Protein 4WCK (pdb70)

Foldseek 3Di:
DWDKDKQAAPDPVQQVVFAEEEEEEALFLQFVLQLLLLQQCVLWKHWHGHIYIYRSHLAQVRLQVNGGHPQPRSFLAQPDDDPPRPCNVSSVVLLCVLLDPRHQEYEYEGAWAADEDPDDDDPRYHNVTAAQEKEAQAQAQPPGPGGGLVVLRVQLLVQLQVDDPDVVNRYDYYHNVVVVPVSRNCSGDQVSSSVSRHNYMYGYHYPVDDSLVSNLSVNSSVVSNCVVRVRDMDGDDDRDSVVSVCVLVPQPKWKQWALAATDTQAQFDQEAEQAEDEPPADQQRTDMDISTDSWGWDDDPQWIFTDRRNDTRHTYRYNHFHADAPAAWFWKQAPNRTDTHGFREEAEHAFWMATADDDQKAKDWFQADDDPDPRHRRHPDIDGLVRGPQVNARGNVSFKTWIWMDGPRGTHGIYIYGHD

B-factor: mean 23.95, std 14.1, range [5.27, 96.9]

Structure (mmCIF, N/CA/C/O backbone):
data_4WCK
#
_entry.id   4WCK
#
_cell.length_a   53.280
_cell.length_b   66.780
_cell.length_c   145.530
_cell.angle_alpha   90.00
_cell.angle_beta   90.00
_cell.angle_gamma   90.00
#
_symmetry.space_group_name_H-M   'P 21 21 21'
#
loop_
_entity.id
_entity.type
_entity.pdbx_description
1 polymer 'Conserved hypothetical secreted protein'
2 non-polymer 'IODIDE ION'
3 non-polymer '2,6-DIAMINOPIMELIC ACID'
4 water water
#
loop_
_atom_site.group_PDB
_atom_site.id
_atom_site.type_symbol
_atom_site.label_atom_id
_atom_site.label_alt_id
_atom_site.label_comp_id
_atom_site.label_asym_id
_atom_site.label_entity_id
_atom_site.label_seq_id
_atom_site.pdbx_PDB_ins_code
_atom_site.Cartn_x
_atom_site.Cartn_y
_atom_site.Cartn_z
_atom_site.occupancy
_atom_site.B_iso_or_equiv
_atom_site.auth_seq_id
_atom_site.auth_comp_id
_atom_site.auth_asym_id
_atom_site.auth_atom_id
_atom_site.pdbx_PDB_model_num
ATOM 1 N N . SER A 1 20 ? -9.006 33.046 11.148 1.00 44.53 19 SER A N 1
ATOM 2 C CA . SER A 1 20 ? -7.916 32.964 12.122 1.00 46.17 19 SER A CA 1
ATOM 3 C C . SER A 1 20 ? -6.561 33.362 11.512 1.00 41.25 19 SER A C 1
ATOM 4 O O . SER A 1 20 ? -5.533 33.418 12.195 1.00 28.80 19 SER A O 1
ATOM 11 N N . MET A 1 21 ? -6.549 33.632 10.220 1.00 29.94 20 MET A N 1
ATOM 12 C CA . MET A 1 21 ? -5.364 34.245 9.633 1.00 35.80 20 MET A CA 1
ATOM 13 C C . MET A 1 21 ? -5.297 35.686 10.116 1.00 37.70 20 MET A C 1
ATOM 14 O O . MET A 1 21 ? -6.280 36.273 10.569 1.00 27.59 20 MET A O 1
ATOM 28 N N . GLU A 1 22 ? -4.114 36.256 10.034 1.00 24.88 21 GLU A N 1
ATOM 29 C CA . GLU A 1 22 ? -3.929 37.621 10.465 1.00 19.62 21 GLU A CA 1
ATOM 30 C C . GLU A 1 22 ? -2.968 38.213 9.463 1.00 17.27 21 GLU A C 1
ATOM 31 O O . GLU A 1 22 ? -2.226 37.463 8.788 1.00 20.15 21 GLU A O 1
ATOM 43 N N . MET A 1 23 ? -3.057 39.523 9.277 1.00 15.33 22 MET A N 1
ATOM 44 C CA . MET A 1 23 ? -2.062 40.268 8.498 1.00 12.87 22 MET A CA 1
ATOM 45 C C . MET A 1 23 ? -1.204 41.047 9.457 1.00 13.54 22 MET A C 1
ATOM 46 O O . MET A 1 23 ? -1.692 41.706 10.363 1.00 15.74 22 MET A O 1
ATOM 60 N N . ILE A 1 24 ? 0.108 40.962 9.222 1.00 11.61 23 ILE A N 1
ATOM 61 C CA . ILE A 1 24 ? 1.108 41.6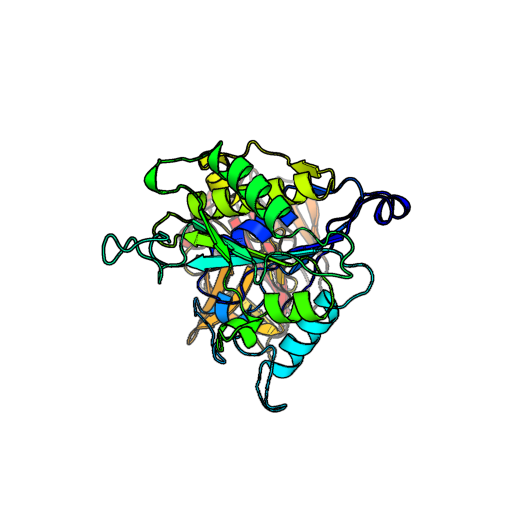66 10.009 1.00 11.79 23 ILE A CA 1
ATOM 62 C C . ILE A 1 24 ? 1.879 42.594 9.097 1.00 11.38 23 ILE A C 1
ATOM 63 O O . ILE A 1 24 ? 2.350 42.156 8.027 1.00 12.43 23 ILE A O 1
ATOM 79 N N . GLU A 1 25 ? 2.025 43.859 9.461 1.00 12.45 24 GLU A N 1
ATOM 80 C CA . GLU A 1 25 ? 2.754 44.818 8.653 1.00 13.12 24 GLU A CA 1
ATOM 81 C C . GLU A 1 25 ? 4.243 44.768 8.965 1.00 15.44 24 GLU A C 1
ATOM 82 O O . GLU A 1 25 ? 4.642 44.691 10.132 1.00 17.84 24 GLU A O 1
ATOM 94 N N A LYS A 1 26 ? 5.054 44.821 7.920 0.51 13.10 25 LYS A N 1
ATOM 95 N N B LYS A 1 26 ? 5.071 44.811 7.929 0.49 12.85 25 LYS A N 1
ATOM 96 C CA A LYS A 1 26 ? 6.475 45.081 8.059 0.51 13.94 25 LYS A CA 1
ATOM 97 C CA B LYS A 1 26 ? 6.508 45.035 8.086 0.49 11.15 25 LYS A CA 1
ATOM 98 C C A LYS A 1 26 ? 6.719 46.435 7.416 0.51 11.78 25 LYS A C 1
ATOM 99 C C B LYS A 1 26 ? 6.784 46.384 7.426 0.49 14.02 25 LYS A C 1
ATOM 100 O O A LYS A 1 26 ? 6.661 46.603 6.201 0.51 10.75 25 LYS A O 1
ATOM 101 O O B LYS A 1 26 ? 6.808 46.480 6.196 0.49 13.96 25 LYS A O 1
ATOM 138 N N . ALA A 1 27 ? 6.978 47.402 8.254 1.00 13.81 26 ALA A N 1
ATOM 139 C CA . ALA A 1 27 ? 6.972 48.783 7.849 1.00 14.01 26 ALA A CA 1
ATOM 140 C C . ALA A 1 27 ? 8.200 49.518 8.372 1.00 13.04 26 ALA A C 1
ATOM 141 O O . ALA A 1 27 ? 8.832 49.076 9.348 1.00 15.32 26 ALA A O 1
ATOM 149 N N . PRO A 1 28 ? 8.512 50.656 7.789 1.00 14.62 27 PRO A N 1
ATOM 150 C CA . PRO A 1 28 ? 9.588 51.498 8.310 1.00 15.11 27 PRO A CA 1
ATOM 151 C C . PRO A 1 28 ? 9.231 52.026 9.672 1.00 18.29 27 PRO A C 1
ATOM 152 O O . PRO A 1 28 ? 8.050 52.174 9.972 1.00 18.53 27 PRO A O 1
ATOM 163 N N . THR A 1 29 ? 10.232 52.427 10.442 1.00 17.70 28 THR A N 1
ATOM 164 C CA . THR A 1 29 ? 9.975 53.037 11.744 1.00 21.03 28 THR A CA 1
ATOM 165 C C . THR A 1 29 ? 9.185 54.333 11.618 1.00 23.65 28 THR A C 1
ATOM 166 O O . THR A 1 29 ? 8.269 54.630 12.428 1.00 25.98 28 THR A O 1
ATOM 177 N N . ASP A 1 30 ? 9.503 55.120 10.607 1.00 23.47 29 ASP A N 1
ATOM 178 C CA . ASP A 1 30 ? 8.817 56.381 10.381 1.00 25.06 29 ASP A CA 1
ATOM 179 C C . ASP A 1 30 ? 7.636 56.123 9.468 1.00 26.66 29 ASP A C 1
ATOM 180 O O . ASP A 1 30 ? 7.810 55.701 8.346 1.00 23.10 29 ASP A O 1
ATOM 189 N N . LEU A 1 31 ? 6.433 56.420 9.958 1.00 28.82 30 LEU A N 1
ATOM 190 C CA . LEU A 1 31 ? 5.206 56.261 9.190 1.00 27.85 30 LEU A CA 1
ATOM 191 C C . LEU A 1 31 ? 5.287 56.968 7.854 1.00 22.74 30 LEU A C 1
ATOM 192 O O . LEU A 1 31 ? 4.756 56.498 6.855 1.00 27.82 30 LEU A O 1
ATOM 208 N N . GLU A 1 32 ? 5.921 58.132 7.844 1.00 25.16 31 GLU A N 1
ATOM 209 C CA . GLU A 1 32 ? 6.020 58.916 6.623 1.00 27.04 31 GLU A CA 1
ATOM 210 C C . GLU A 1 32 ? 6.777 58.197 5.507 1.00 27.53 31 GLU A C 1
ATOM 211 O O . GLU A 1 32 ? 6.596 58.510 4.337 1.00 29.87 31 GLU A O 1
ATOM 223 N N . ASP A 1 33 ? 7.616 57.231 5.858 1.00 20.63 32 ASP A N 1
ATOM 224 C CA . ASP A 1 33 ? 8.387 56.497 4.844 1.00 19.33 32 ASP A CA 1
ATOM 225 C C . ASP A 1 33 ? 7.587 55.417 4.113 1.00 18.85 32 ASP A C 1
ATOM 226 O O . ASP A 1 33 ? 8.033 54.836 3.150 1.00 16.26 32 ASP A O 1
ATOM 235 N N . ARG A 1 34 ? 6.392 55.138 4.590 1.00 19.01 33 ARG A N 1
ATOM 236 C CA . ARG A 1 34 ? 5.564 54.127 3.947 1.00 18.08 33 ARG A CA 1
ATOM 237 C C . ARG A 1 34 ? 5.188 54.460 2.523 1.00 18.78 33 ARG A C 1
ATOM 238 O O . ARG A 1 34 ? 5.042 53.546 1.705 1.00 18.48 33 ARG A O 1
ATOM 259 N N . ASP A 1 35 ? 5.000 55.734 2.201 1.00 19.17 34 ASP A N 1
ATOM 260 C CA . ASP A 1 35 ? 4.617 56.073 0.855 1.00 18.50 34 ASP A CA 1
ATOM 261 C C . ASP A 1 35 ? 5.783 56.340 -0.083 1.00 18.40 34 ASP A C 1
ATOM 262 O O . ASP A 1 35 ? 5.582 56.724 -1.235 1.00 23.50 34 ASP A O 1
ATOM 271 N N . LYS A 1 36 ? 6.998 56.033 0.372 1.00 18.32 35 LYS A N 1
ATOM 272 C CA . LYS A 1 36 ? 8.181 56.413 -0.387 1.00 19.91 35 LYS A CA 1
ATOM 273 C C . LYS A 1 36 ? 8.743 55.244 -1.218 1.00 18.57 35 LYS A C 1
ATOM 274 O O . LYS A 1 36 ? 9.761 55.401 -1.889 1.00 21.17 35 LYS A O 1
ATOM 293 N N . ALA A 1 37 ? 8.107 54.071 -1.199 1.00 15.44 36 ALA A N 1
ATOM 294 C CA . ALA A 1 37 ? 8.458 52.955 -2.080 1.00 16.85 36 ALA A CA 1
ATOM 295 C C . ALA A 1 37 ? 7.193 52.078 -2.224 1.00 13.70 36 ALA A C 1
ATOM 296 O O . ALA A 1 37 ? 6.203 52.343 -1.523 1.00 15.15 36 ALA A O 1
ATOM 303 N N . PRO A 1 38 ? 7.193 51.082 -3.112 1.00 14.07 37 PRO A N 1
ATOM 304 C CA . PRO A 1 38 ? 5.984 50.280 -3.323 1.00 13.04 37 PRO A CA 1
ATOM 305 C C . PRO A 1 38 ? 5.574 49.465 -2.137 1.00 12.09 37 PRO A C 1
ATOM 306 O O . PRO A 1 38 ? 6.301 49.311 -1.135 1.00 12.67 37 PRO A O 1
ATOM 317 N N . HIS A 1 39 ? 4.359 48.927 -2.248 1.00 11.86 38 HIS A N 1
ATOM 318 C CA . HIS A 1 39 ? 3.797 48.043 -1.231 1.00 10.28 38 HIS A CA 1
ATOM 319 C C . HIS A 1 39 ? 3.581 46.655 -1.810 1.00 11.14 38 HIS A C 1
ATOM 320 O O . HIS A 1 39 ? 2.900 46.495 -2.843 1.00 12.72 38 HIS A O 1
ATOM 334 N N . LEU A 1 40 ? 4.109 45.649 -1.116 1.00 9.72 39 LEU A N 1
ATOM 335 C CA . LEU A 1 40 ? 3.973 44.255 -1.473 1.00 8.99 39 LEU A CA 1
ATOM 336 C C . LEU A 1 40 ? 3.073 43.539 -0.469 1.00 9.44 39 LEU A C 1
ATOM 337 O O . LEU A 1 40 ? 3.233 43.746 0.725 1.00 10.52 39 LEU A O 1
ATOM 353 N N . LEU A 1 41 ? 2.154 42.700 -0.944 1.00 8.78 40 LEU A N 1
ATOM 354 C CA . LEU A 1 41 ? 1.388 41.786 -0.088 1.00 8.45 40 LEU A CA 1
ATOM 355 C C . LEU A 1 41 ? 1.979 40.408 -0.267 1.00 8.37 40 LEU A C 1
ATOM 356 O O . LEU A 1 41 ? 2.015 39.892 -1.385 1.00 8.71 40 LEU A O 1
ATOM 372 N N . LEU A 1 42 ? 2.515 39.833 0.811 1.00 8.11 41 LEU A N 1
ATOM 373 C CA . LEU A 1 42 ? 3.213 38.543 0.822 1.00 7.68 41 LEU A CA 1
ATOM 374 C C . LEU A 1 42 ? 2.333 37.542 1.549 1.00 7.93 41 LEU A C 1
ATOM 375 O O . LEU A 1 42 ? 1.955 37.789 2.690 1.00 8.43 41 LEU A O 1
ATOM 391 N N A LEU A 1 43 ? 2.007 36.403 0.920 0.70 8.08 42 LEU A N 1
ATOM 392 N N B LEU A 1 43 ? 1.961 36.442 0.900 0.30 7.59 42 LEU A N 1
ATOM 393 C CA A LEU A 1 43 ? 1.027 35.456 1.402 0.70 10.18 42 LEU A CA 1
ATOM 394 C CA B LEU A 1 43 ? 1.112 35.459 1.526 0.30 5.42 42 LEU A CA 1
ATOM 395 C C A LEU A 1 43 ? 1.561 34.038 1.301 0.70 9.16 42 LEU A C 1
ATOM 396 C C B LEU A 1 43 ? 1.723 34.081 1.384 0.30 5.27 42 LEU A C 1
ATOM 397 O O A LEU A 1 43 ? 2.151 33.677 0.295 0.70 8.46 42 LEU A O 1
ATOM 398 O O B LEU A 1 43 ? 2.539 33.814 0.469 0.30 6.47 42 LEU A O 1
ATOM 429 N N . ALA A 1 44 ? 1.333 33.204 2.301 1.00 7.62 43 ALA A N 1
ATOM 430 C CA . ALA A 1 44 ? 1.702 31.792 2.246 1.00 7.31 43 ALA A CA 1
ATOM 431 C C . ALA A 1 44 ? 0.695 30.949 2.999 1.00 8.03 43 ALA A C 1
ATOM 432 O O . ALA A 1 44 ? -0.227 31.469 3.617 1.00 8.62 43 ALA A O 1
ATOM 440 N N . GLY A 1 45 ? 0.871 29.640 2.953 1.00 8.43 44 GLY A N 1
ATOM 441 C CA . GLY A 1 45 ? 0.040 28.759 3.738 1.00 8.46 44 GLY A CA 1
ATOM 442 C C . GLY A 1 45 ? -1.395 28.610 3.295 1.00 8.06 44 GLY A C 1
ATOM 443 O O . GLY A 1 45 ? -2.246 28.283 4.105 1.00 9.18 44 GLY A O 1
ATOM 447 N N . ILE A 1 46 ? -1.673 28.768 2.005 1.00 8.61 45 ILE A N 1
ATOM 448 C CA . ILE A 1 46 ? -3.043 28.483 1.505 1.00 8.57 45 ILE A CA 1
ATOM 449 C C . ILE A 1 46 ? -3.359 26.990 1.595 1.00 8.75 45 ILE A C 1
ATOM 450 O O . ILE A 1 46 ? -4.500 26.609 1.706 1.00 9.81 45 ILE A O 1
ATOM 466 N N . GLN A 1 47 ? -2.307 26.156 1.541 1.00 9.53 46 GLN A N 1
ATOM 467 C CA . GLN A 1 47 ? -2.366 24.743 1.866 1.00 9.73 46 GLN A CA 1
ATOM 468 C C . GLN A 1 47 ? -1.622 24.535 3.157 1.00 8.97 46 GLN A C 1
ATOM 469 O O . GLN A 1 47 ? -0.499 25.026 3.311 1.00 10.56 46 GLN A O 1
ATOM 483 N N . GLY A 1 48 ? -2.213 23.794 4.072 1.00 9.51 47 GLY A N 1
ATOM 484 C CA . GLY A 1 48 ? -1.674 23.638 5.418 1.00 9.95 47 GLY A CA 1
ATOM 485 C C . GLY A 1 48 ? -0.550 22.677 5.532 1.00 11.65 47 GLY A C 1
ATOM 486 O O . GLY A 1 48 ? 0.056 22.597 6.614 1.00 12.18 47 GLY A O 1
ATOM 490 N N . ASP A 1 49 ? -0.191 21.974 4.479 1.00 10.91 48 ASP A N 1
ATOM 491 C CA . ASP A 1 49 ? 0.899 21.008 4.484 1.00 11.80 48 ASP A CA 1
ATOM 492 C C . ASP A 1 49 ? 2.039 21.475 3.552 1.00 10.67 48 ASP A C 1
ATOM 493 O O . ASP A 1 49 ? 2.780 20.609 3.038 1.00 12.06 48 ASP A O 1
ATOM 502 N N . GLU A 1 50 ? 2.190 22.777 3.409 1.00 9.97 49 GLU A N 1
ATOM 503 C CA . GLU A 1 50 ? 3.253 23.392 2.599 1.00 9.39 49 GLU A CA 1
ATOM 504 C C . GLU A 1 50 ? 4.108 24.325 3.462 1.00 7.76 49 GLU A C 1
ATOM 505 O O . GLU A 1 50 ? 4.057 25.531 3.377 1.00 8.56 49 GLU A O 1
ATOM 517 N N . PRO A 1 51 ? 4.921 23.691 4.343 1.00 7.97 50 PRO A N 1
ATOM 518 C CA . PRO A 1 51 ? 5.623 24.498 5.349 1.00 7.56 50 PRO A CA 1
ATOM 519 C C . PRO A 1 51 ? 6.752 25.379 4.850 1.00 7.83 50 PRO A C 1
ATOM 520 O O . PRO A 1 51 ? 7.155 26.272 5.580 1.00 8.97 50 PRO A O 1
ATOM 531 N N . GLY A 1 52 ? 7.258 25.170 3.637 1.00 8.10 51 GLY A N 1
ATOM 532 C CA . GLY A 1 52 ? 8.249 26.090 3.156 1.00 8.20 51 GLY A CA 1
ATOM 533 C C . GLY A 1 52 ? 7.730 27.501 3.110 1.00 7.79 51 GLY A C 1
ATOM 534 O O . GLY A 1 52 ? 8.377 28.459 3.564 1.00 9.11 51 GLY A O 1
ATOM 538 N N . GLY A 1 53 ? 6.534 27.653 2.580 1.00 7.70 52 GLY A N 1
ATOM 539 C CA . GLY A 1 53 ? 5.949 28.968 2.437 1.00 7.94 52 GLY A CA 1
ATOM 540 C C . GLY A 1 53 ? 5.715 29.660 3.768 1.00 7.46 52 GLY A C 1
ATOM 541 O O . GLY A 1 53 ? 6.133 30.817 3.963 1.00 8.45 52 GLY A O 1
ATOM 545 N N . PHE A 1 54 ? 5.070 28.987 4.741 1.00 7.55 53 PHE A N 1
ATOM 546 C CA . PHE A 1 54 ? 4.754 29.648 5.982 1.00 7.94 53 PHE A CA 1
ATOM 547 C C . PHE A 1 54 ? 5.916 29.723 6.964 1.00 7.93 53 PHE A C 1
ATOM 548 O O . PHE A 1 54 ? 5.915 30.588 7.864 1.00 9.40 53 PHE A O 1
ATOM 565 N N . ASN A 1 55 ? 6.942 28.906 6.810 1.00 7.66 54 ASN A N 1
ATOM 566 C CA . ASN A 1 55 ? 8.171 29.165 7.551 1.00 7.54 54 ASN A CA 1
ATOM 567 C C . ASN A 1 55 ? 8.944 30.322 6.936 1.00 8.89 54 ASN A C 1
ATOM 568 O O . ASN A 1 55 ? 9.618 31.051 7.687 1.00 9.76 54 ASN A O 1
ATOM 579 N N . ALA A 1 56 ? 8.877 30.525 5.634 1.00 7.68 55 ALA A N 1
ATOM 580 C CA . ALA A 1 56 ? 9.523 31.676 5.019 1.00 8.28 55 ALA A CA 1
ATOM 581 C C . ALA A 1 56 ? 8.847 32.986 5.452 1.00 8.08 55 ALA A C 1
ATOM 582 O O . ALA A 1 56 ? 9.537 33.951 5.800 1.00 8.49 55 ALA A O 1
ATOM 589 N N . THR A 1 57 ? 7.522 33.051 5.441 1.00 7.69 56 THR A N 1
ATOM 590 C CA . THR A 1 57 ? 6.852 34.248 5.932 1.00 8.28 56 THR A CA 1
ATOM 591 C C . THR A 1 57 ? 7.157 34.465 7.419 1.00 8.90 56 THR A C 1
ATOM 592 O O . THR A 1 57 ? 7.381 35.607 7.832 1.00 9.08 56 THR A O 1
ATOM 603 N N . ASN A 1 58 ? 7.234 33.393 8.204 1.00 8.08 57 ASN A N 1
ATOM 604 C CA . ASN A 1 58 ? 7.590 33.539 9.593 1.00 9.09 57 ASN A CA 1
ATOM 605 C C . ASN A 1 58 ? 8.974 34.117 9.764 1.00 8.97 57 ASN A C 1
ATOM 606 O O . ASN A 1 58 ? 9.164 35.061 10.554 1.00 9.84 57 ASN A O 1
ATOM 617 N N . LEU A 1 59 ? 9.978 33.576 9.064 1.00 9.48 58 LEU A N 1
ATOM 618 C CA . LEU A 1 59 ? 11.325 34.119 9.183 1.00 9.54 58 LEU A CA 1
ATOM 619 C C . LEU A 1 59 ? 11.412 35.561 8.700 1.00 9.23 58 LEU A C 1
ATOM 620 O O . LEU A 1 59 ? 12.146 36.373 9.258 1.00 10.05 58 LEU A O 1
ATOM 636 N N . PHE A 1 60 ? 10.670 35.892 7.642 1.00 9.45 59 PHE A N 1
ATOM 637 C CA . PHE A 1 60 ? 10.648 37.250 7.144 1.00 7.89 59 PHE A CA 1
ATOM 638 C C . PHE A 1 60 ? 10.149 38.205 8.206 1.00 9.28 59 PHE A C 1
ATOM 639 O O . PHE A 1 60 ? 10.738 39.254 8.501 1.00 10.25 59 PHE A O 1
ATOM 656 N N . LEU A 1 61 ? 9.049 37.850 8.845 1.00 9.15 60 LEU A N 1
ATOM 657 C CA . LEU A 1 61 ? 8.493 38.684 9.896 1.00 8.68 60 LEU A CA 1
ATOM 658 C C . LEU A 1 61 ? 9.421 38.810 11.108 1.00 11.23 60 LEU A C 1
ATOM 659 O O . LEU A 1 61 ? 9.519 39.898 11.692 1.00 12.73 60 LEU A O 1
ATOM 675 N N . MET A 1 62 ? 10.092 37.732 11.478 1.00 9.95 61 MET A N 1
ATOM 676 C CA . MET A 1 62 ? 10.922 37.761 12.675 1.00 11.08 61 MET A CA 1
ATOM 677 C C . MET A 1 62 ? 12.273 38.430 12.460 1.00 10.78 61 MET A C 1
ATOM 678 O O . MET A 1 62 ? 12.838 38.956 13.421 1.00 15.04 61 MET A O 1
ATOM 692 N N . HIS A 1 63 ? 12.801 38.408 11.236 1.00 9.59 62 HIS A N 1
ATOM 693 C CA . HIS A 1 63 ? 14.228 38.726 11.015 1.00 10.53 62 HIS A CA 1
ATOM 694 C C . HIS A 1 63 ? 14.558 39.772 9.959 1.00 12.42 62 HIS A C 1
ATOM 695 O O . HIS A 1 63 ? 15.732 40.094 9.765 1.00 14.20 62 HIS A O 1
ATOM 710 N N . TYR A 1 64 ? 13.558 40.308 9.283 1.00 11.13 63 TYR A N 1
ATOM 711 C CA . TYR A 1 64 ? 13.780 41.348 8.294 1.00 9.97 63 TYR A CA 1
ATOM 712 C C . TYR A 1 64 ? 13.248 42.677 8.768 1.00 13.56 63 TYR A C 1
ATOM 713 O O . TYR A 1 64 ? 12.360 42.747 9.621 1.00 13.35 63 TYR A O 1
ATOM 731 N N . SER A 1 65 ? 13.762 43.737 8.147 1.00 12.70 64 SER A N 1
ATOM 732 C CA . SER A 1 65 ? 13.303 45.111 8.330 1.00 12.35 64 SER A CA 1
ATOM 733 C C . SER A 1 65 ? 13.060 45.720 6.963 1.00 13.55 64 SER A C 1
ATOM 734 O O . SER A 1 65 ? 13.860 45.548 6.061 1.00 13.51 64 SER A O 1
ATOM 742 N N . VAL A 1 66 ? 11.940 46.418 6.814 1.00 11.93 65 VAL A N 1
ATOM 743 C CA . VAL A 1 66 ? 11.611 47.141 5.597 1.00 10.90 65 VAL A CA 1
ATOM 744 C C . VAL A 1 66 ? 11.833 48.596 5.853 1.00 14.01 65 VAL A C 1
ATOM 745 O O . VAL A 1 66 ? 11.357 49.160 6.872 1.00 15.53 65 VAL A O 1
ATOM 758 N N . LEU A 1 67 ? 12.620 49.256 4.992 1.00 12.85 66 LEU A N 1
ATOM 759 C CA . LEU A 1 67 ? 13.102 50.596 5.288 1.00 14.68 66 LEU A CA 1
ATOM 760 C C . LEU A 1 67 ? 12.333 51.739 4.631 1.00 13.74 66 LEU A C 1
ATOM 761 O O . LEU A 1 67 ? 12.375 52.895 5.107 1.00 16.45 66 LEU A O 1
ATOM 777 N N . LYS A 1 68 ? 11.637 51.415 3.553 1.00 13.64 67 LYS A N 1
ATOM 778 C CA . LYS A 1 68 ? 10.755 52.367 2.866 1.00 14.62 67 LYS A CA 1
ATOM 779 C C . LYS A 1 68 ? 9.694 51.524 2.221 1.00 13.94 67 LYS A C 1
ATOM 780 O O . LYS A 1 68 ? 9.922 50.352 1.920 1.00 14.80 67 LYS A O 1
ATOM 799 N N . GLY A 1 69 ? 8.515 52.096 1.996 1.00 13.92 68 GLY A N 1
ATOM 800 C CA . GLY A 1 69 ? 7.419 51.305 1.476 1.00 13.04 68 GLY A CA 1
ATOM 801 C C . GLY A 1 69 ? 6.825 50.432 2.566 1.00 11.76 68 GLY A C 1
ATOM 802 O O . GLY A 1 69 ? 6.832 50.830 3.730 1.00 14.05 68 GLY A O 1
ATOM 806 N N . LEU A 1 70 ? 6.266 49.311 2.156 1.00 11.33 69 LEU A N 1
ATOM 807 C CA . LEU A 1 70 ? 5.537 48.455 3.096 1.00 11.61 69 LEU A CA 1
ATOM 808 C C . LEU A 1 70 ? 5.458 47.052 2.564 1.00 10.51 69 LEU A C 1
ATOM 809 O O . LEU A 1 70 ? 5.242 46.841 1.381 1.00 11.64 69 LEU A O 1
ATOM 825 N N . VAL A 1 71 ? 5.609 46.059 3.417 1.00 10.18 70 VAL A N 1
ATOM 826 C CA . VAL A 1 71 ? 5.264 44.698 3.105 1.00 8.67 70 VAL A CA 1
ATOM 827 C C . VAL A 1 71 ? 4.206 44.232 4.104 1.00 10.38 70 VAL A C 1
ATOM 828 O O . VAL A 1 71 ? 4.443 44.146 5.304 1.00 12.69 70 VAL A O 1
ATOM 841 N N . GLU A 1 72 ? 3.016 43.929 3.613 1.00 9.51 71 GLU A N 1
ATOM 842 C CA . GLU A 1 72 ? 1.965 43.341 4.408 1.00 10.01 71 GLU A CA 1
ATOM 843 C C . GLU A 1 72 ? 2.064 41.849 4.284 1.00 9.54 71 GLU A C 1
ATOM 844 O O . GLU A 1 72 ? 2.209 41.341 3.169 1.00 9.81 71 GLU A O 1
ATOM 856 N N . VAL A 1 73 ? 2.022 41.117 5.384 1.00 8.53 72 VAL A N 1
ATOM 857 C CA . VAL A 1 73 ? 2.266 39.675 5.345 1.00 8.62 72 VAL A CA 1
ATOM 858 C C . VAL A 1 73 ? 1.131 38.920 5.986 1.00 9.11 72 VAL A C 1
ATOM 859 O O . VAL A 1 73 ? 0.737 39.238 7.093 1.00 10.28 72 VAL A O 1
ATOM 872 N N . VAL A 1 74 ? 0.598 37.924 5.290 1.00 8.83 73 VAL A N 1
ATOM 873 C CA . VAL A 1 74 ? -0.288 36.952 5.899 1.00 9.04 73 VAL A CA 1
ATOM 874 C C . VAL A 1 74 ? 0.523 35.693 5.985 1.00 10.34 73 VAL A C 1
ATOM 875 O O . VAL A 1 74 ? 0.745 35.015 4.987 1.00 9.63 73 VAL A O 1
ATOM 888 N N . PRO A 1 75 ? 1.034 35.369 7.183 1.00 9.09 74 PRO A N 1
ATOM 889 C CA . PRO A 1 75 ? 2.023 34.303 7.183 1.00 10.66 74 PRO A CA 1
ATOM 890 C C . PRO A 1 75 ? 1.440 32.945 6.890 1.00 10.18 74 PRO A C 1
ATOM 891 O O . PRO A 1 75 ? 2.149 32.152 6.317 1.00 10.67 74 PRO A O 1
ATOM 902 N N . VAL A 1 76 ? 0.197 32.698 7.274 1.00 9.20 75 VAL A N 1
ATOM 903 C CA . VAL A 1 76 ? -0.506 31.470 6.989 1.00 8.58 75 VAL A CA 1
ATOM 904 C C . VAL A 1 76 ? -1.966 31.798 6.690 1.00 10.18 75 VAL A C 1
ATOM 905 O O . VAL A 1 76 ? -2.750 32.221 7.551 1.00 11.60 75 VAL A O 1
ATOM 918 N N . LEU A 1 77 ? -2.353 31.548 5.448 1.00 9.79 76 LEU A N 1
ATOM 919 C CA . LEU A 1 77 ? -3.718 31.818 4.990 1.00 9.47 76 LEU A CA 1
ATOM 920 C C . LEU A 1 77 ? -4.725 30.823 5.488 1.00 11.33 76 LEU A C 1
ATOM 921 O O . LEU A 1 77 ? -5.892 31.171 5.704 1.00 12.87 76 LEU A O 1
ATOM 937 N N . ASN A 1 78 ? -4.302 29.581 5.698 1.00 9.65 77 ASN A N 1
ATOM 938 C CA . ASN A 1 78 ? -5.189 28.491 6.052 1.00 9.90 77 ASN A CA 1
ATOM 939 C C . ASN A 1 78 ? -4.710 27.902 7.374 1.00 11.39 77 ASN A C 1
ATOM 940 O O . ASN A 1 78 ? -4.206 26.784 7.468 1.00 10.82 77 ASN A O 1
ATOM 951 N N . LYS A 1 79 ? -4.913 28.655 8.457 1.00 11.40 78 LYS A N 1
ATOM 952 C CA . LYS A 1 79 ? -4.341 28.260 9.742 1.00 12.59 78 LYS A CA 1
ATOM 953 C C . LYS A 1 79 ? -4.954 26.981 10.330 1.00 11.50 78 LYS A C 1
ATOM 954 O O . LYS A 1 79 ? -4.210 26.150 10.844 1.00 11.57 78 LYS A O 1
ATOM 973 N N . PRO A 1 80 ? -6.270 26.771 10.228 1.00 11.05 79 PRO A N 1
ATOM 974 C CA . PRO A 1 80 ? -6.815 25.536 10.773 1.00 11.60 79 PRO A CA 1
ATOM 975 C C . PRO A 1 80 ? -6.186 24.317 10.114 1.00 11.56 79 PRO A C 1
ATOM 976 O O . PRO A 1 80 ? -5.943 23.313 10.751 1.00 13.97 79 PRO A O 1
ATOM 987 N N . SER A 1 81 ? -5.953 24.424 8.805 1.00 12.02 80 SER A N 1
ATOM 988 C CA . SER A 1 81 ? -5.362 23.305 8.104 1.00 11.59 80 SER A CA 1
ATOM 989 C C . SER A 1 81 ? -3.884 23.114 8.419 1.00 9.74 80 SER A C 1
ATOM 990 O O . SER A 1 81 ? -3.446 21.969 8.562 1.00 10.97 80 SER A O 1
ATOM 998 N N . MET A 1 82 ? -3.142 24.199 8.593 1.00 9.98 81 MET A N 1
ATOM 999 C CA . MET A 1 82 ? -1.778 24.107 9.029 1.00 8.95 81 MET A CA 1
ATOM 1000 C C . MET A 1 82 ? -1.692 23.354 10.369 1.00 10.34 81 MET A C 1
ATOM 1001 O O . MET A 1 82 ? -0.822 22.501 10.570 1.00 10.63 81 MET A O 1
ATOM 1015 N N . LEU A 1 83 ? -2.597 23.656 11.298 1.00 9.99 82 LEU A N 1
ATOM 1016 C CA . LEU A 1 83 ? -2.556 23.046 12.623 1.00 11.73 82 LEU A CA 1
ATOM 1017 C C . LEU A 1 83 ? -2.744 21.547 12.580 1.00 11.82 82 LEU A C 1
ATOM 1018 O O . LEU A 1 83 ? -2.294 20.811 13.471 1.00 13.68 82 LEU A O 1
ATOM 1034 N N . ARG A 1 84 ? -3.463 21.055 11.561 1.00 11.78 83 ARG A N 1
ATOM 1035 C CA . ARG A 1 84 ? -3.696 19.621 11.348 1.00 12.19 83 ARG A CA 1
ATOM 1036 C C . ARG A 1 84 ? -2.826 19.048 10.208 1.00 11.80 83 ARG A C 1
ATOM 1037 O O . ARG A 1 84 ? -3.103 17.908 9.770 1.00 13.31 83 ARG A O 1
ATOM 1058 N N . ASN A 1 85 ? -1.801 19.754 9.802 1.00 11.32 84 ASN A N 1
ATOM 1059 C CA . ASN A 1 85 ? -0.866 19.249 8.792 1.00 11.33 84 ASN A CA 1
ATOM 1060 C C . ASN A 1 85 ? -1.621 18.735 7.558 1.00 11.07 84 ASN A C 1
ATOM 1061 O O . ASN A 1 85 ? -1.371 17.648 7.070 1.00 13.44 84 ASN A O 1
ATOM 1072 N N . HIS A 1 86 ? -2.543 19.553 7.115 1.00 10.80 85 HIS A N 1
ATOM 1073 C CA . HIS A 1 86 ? -3.548 19.107 6.120 1.00 11.25 85 HIS A CA 1
ATOM 1074 C C . HIS A 1 86 ? -3.565 20.119 4.975 1.00 11.66 85 HIS A C 1
ATOM 1075 O O . HIS A 1 86 ? -3.499 21.314 5.133 1.00 10.56 85 HIS A O 1
ATOM 1089 N N . ARG A 1 87 ? -3.687 19.602 3.743 1.00 11.90 86 ARG A N 1
ATOM 1090 C CA . ARG A 1 87 ? -3.712 20.459 2.567 1.00 12.90 86 ARG A CA 1
ATOM 1091 C C . ARG A 1 87 ? -4.875 21.447 2.554 1.00 11.39 86 ARG A C 1
ATOM 1092 O O . ARG A 1 87 ? -4.737 22.560 2.029 1.00 14.30 86 ARG A O 1
ATOM 1113 N N . GLY A 1 88 ? -6.006 21.081 3.142 1.00 11.65 87 GLY A N 1
ATOM 1114 C CA . GLY A 1 88 ? -7.134 21.987 3.216 1.00 11.61 87 GLY A CA 1
ATOM 1115 C C . GLY A 1 88 ? -8.333 21.290 3.792 1.00 11.90 87 GLY A C 1
ATOM 1116 O O . GLY A 1 88 ? -9.006 20.516 3.131 1.00 13.26 87 GLY A O 1
ATOM 1120 N N . LEU A 1 89 ? -8.643 21.584 5.055 1.00 12.39 88 LEU A N 1
ATOM 1121 C CA . LEU A 1 89 ? -9.736 20.947 5.744 1.00 13.00 88 LEU A CA 1
ATOM 1122 C C . LEU A 1 89 ? -11.106 21.185 5.118 1.00 13.59 88 LEU A C 1
ATOM 1123 O O . LEU A 1 89 ? -12.007 20.354 5.250 1.00 15.02 88 LEU A O 1
ATOM 1139 N N . TYR A 1 90 ? -11.227 22.327 4.458 1.00 14.69 89 TYR A N 1
ATOM 1140 C CA . TYR A 1 90 ? -12.504 22.769 3.905 1.00 15.96 89 TYR A CA 1
ATOM 1141 C C . TYR A 1 90 ? -12.442 22.780 2.399 1.00 18.61 89 TYR A C 1
ATOM 1142 O O . TYR A 1 90 ? -13.265 23.424 1.738 1.00 21.51 89 TYR A O 1
ATOM 1160 N N . GLY A 1 91 ? -11.521 22.003 1.850 1.00 15.40 90 GLY A N 1
ATOM 1161 C CA . GLY A 1 91 ? -11.296 21.982 0.389 1.00 16.39 90 GLY A CA 1
ATOM 1162 C C . GLY A 1 91 ? -10.094 22.839 -0.012 1.00 14.14 90 GLY A C 1
ATOM 1163 O O . GLY A 1 91 ? -9.371 23.358 0.819 1.00 14.64 90 GLY A O 1
ATOM 1167 N N A ASP A 1 92 ? -9.910 23.003 -1.316 0.50 16.83 91 ASP A N 1
ATOM 1168 N N B ASP A 1 92 ? -9.901 22.982 -1.320 0.50 17.59 91 ASP A N 1
ATOM 1169 C CA A ASP A 1 92 ? -8.780 23.730 -1.849 0.50 14.30 91 ASP A CA 1
ATOM 1170 C CA B ASP A 1 92 ? -8.787 23.736 -1.851 0.50 13.67 91 ASP A CA 1
ATOM 1171 C C A ASP A 1 92 ? -9.040 25.239 -1.822 0.50 12.35 91 ASP A C 1
ATOM 1172 C C B ASP A 1 92 ? -9.098 25.228 -1.789 0.50 14.64 91 ASP A C 1
ATOM 1173 O O A ASP A 1 92 ? -9.748 25.771 -2.660 0.50 12.14 91 ASP A O 1
ATOM 1174 O O B ASP A 1 92 ? -9.883 25.732 -2.589 0.50 16.19 91 ASP A O 1
ATOM 1191 N N . MET A 1 93 ? -8.501 25.917 -0.827 1.00 12.90 92 MET A N 1
ATOM 1192 C CA . MET A 1 93 ? -8.713 27.332 -0.659 1.00 11.65 92 MET A CA 1
ATOM 1193 C C . MET A 1 93 ? -8.266 28.102 -1.895 1.00 11.76 92 MET A C 1
ATOM 1194 O O . MET A 1 93 ? -8.836 29.136 -2.193 1.00 13.23 92 MET A O 1
ATOM 1209 N N . ASN A 1 94 ? -7.256 27.608 -2.603 1.00 12.20 93 ASN A N 1
ATOM 1210 C CA . ASN A 1 94 ? -6.790 28.311 -3.807 1.00 12.37 93 ASN A CA 1
ATOM 1211 C C . ASN A 1 94 ? -7.608 27.994 -5.037 1.00 11.27 93 ASN A C 1
ATOM 1212 O O . ASN A 1 94 ? -7.141 28.266 -6.166 1.00 14.20 93 ASN A O 1
ATOM 1223 N N . ARG A 1 95 ? -8.811 27.457 -4.888 1.00 12.43 94 ARG A N 1
ATOM 1224 C CA . ARG A 1 95 ? -9.768 27.346 -5.981 1.00 12.38 94 ARG A CA 1
ATOM 1225 C C . ARG A 1 95 ? -11.059 28.083 -5.627 1.00 14.16 94 ARG A C 1
ATOM 1226 O O . ARG A 1 95 ? -12.083 27.832 -6.259 1.00 16.32 94 ARG A O 1
ATOM 1247 N N . LYS A 1 96 ? -10.993 28.996 -4.654 1.00 13.81 95 LYS A N 1
ATOM 1248 C CA . LYS A 1 96 ? -12.190 29.667 -4.139 1.00 14.45 95 LYS A CA 1
ATOM 1249 C C . LYS A 1 96 ? -12.274 31.164 -4.425 1.00 14.35 95 LYS A C 1
ATOM 1250 O O . LYS A 1 96 ? -13.091 31.859 -3.800 1.00 16.00 95 LYS A O 1
ATOM 1269 N N . PHE A 1 97 ? -11.492 31.659 -5.387 1.00 13.61 96 PHE A N 1
ATOM 1270 C CA . PHE A 1 97 ? -11.447 33.097 -5.669 1.00 13.59 96 PHE A CA 1
ATOM 1271 C C . PHE A 1 97 ? -12.384 33.574 -6.797 1.00 15.48 96 PHE A C 1
ATOM 1272 O O . PHE A 1 97 ? -12.459 34.780 -7.024 1.00 17.41 96 PHE A O 1
ATOM 1289 N N . ALA A 1 98 ? -13.074 32.649 -7.437 1.00 16.41 97 ALA A N 1
ATOM 1290 C CA . ALA A 1 98 ? -14.068 32.966 -8.469 1.00 16.34 97 ALA A CA 1
ATOM 1291 C C . ALA A 1 98 ? -15.450 32.608 -7.892 1.00 20.70 97 ALA A C 1
ATOM 1292 O O . ALA A 1 98 ? -15.825 33.154 -6.844 1.00 21.20 97 ALA A O 1
ATOM 1299 N N . ALA A 1 99 ? -16.190 31.690 -8.505 1.00 22.63 98 ALA A N 1
ATOM 1300 C CA . ALA A 1 99 ? -17.479 31.275 -7.945 1.00 26.24 98 ALA A CA 1
ATOM 1301 C C . ALA A 1 99 ? -17.260 30.677 -6.555 1.00 24.06 98 ALA A C 1
ATOM 1302 O O . ALA A 1 99 ? -16.340 29.901 -6.349 1.00 26.02 98 ALA A O 1
ATOM 1309 N N . LEU A 1 100 ? -18.110 31.041 -5.601 1.00 23.81 99 LEU A N 1
ATOM 1310 C CA . LEU A 1 100 ? -18.021 30.499 -4.248 1.00 24.29 99 LEU A CA 1
ATOM 1311 C C . LEU A 1 100 ? -19.368 30.656 -3.541 1.00 24.91 99 LEU A C 1
ATOM 1312 O O . LEU A 1 100 ? -19.923 31.750 -3.493 1.00 25.03 99 LEU A O 1
ATOM 1328 N N . ASP A 1 101 ? -19.865 29.554 -2.996 1.00 26.20 100 ASP A N 1
ATOM 1329 C CA . ASP A 1 101 ? -21.139 29.582 -2.261 1.00 29.06 100 ASP A CA 1
ATOM 1330 C C . ASP A 1 101 ? -20.949 30.312 -0.935 1.00 28.16 100 ASP A C 1
ATOM 1331 O O . ASP A 1 101 ? -19.971 30.076 -0.229 1.00 22.76 100 ASP A O 1
ATOM 1340 N N . LYS A 1 102 ? -21.868 31.214 -0.609 1.00 26.60 101 LYS A N 1
ATOM 1341 C CA . LYS A 1 102 ? -21.817 31.957 0.639 1.00 28.17 101 LYS A CA 1
ATOM 1342 C C . LYS A 1 102 ? -21.779 31.047 1.856 1.00 24.42 101 LYS A C 1
ATOM 1343 O O . LYS A 1 102 ? -21.329 31.467 2.911 1.00 31.12 101 LYS A O 1
ATOM 1362 N N . LYS A 1 103 ? -22.235 29.800 1.708 1.00 25.89 102 LYS A N 1
ATOM 1363 C CA . LYS A 1 103 ? -22.238 28.865 2.831 1.00 29.86 102 LYS A CA 1
ATOM 1364 C C . LYS A 1 103 ? -20.935 28.107 3.012 1.00 29.67 102 LYS A C 1
ATOM 1365 O O . LYS A 1 103 ? -20.760 27.363 3.972 1.00 29.21 102 LYS A O 1
ATOM 1384 N N . ASP A 1 104 ? -20.010 28.289 2.084 1.00 23.86 103 ASP A N 1
ATOM 1385 C CA . ASP A 1 104 ? -18.706 27.670 2.242 1.00 25.03 103 ASP A CA 1
ATOM 1386 C C . ASP A 1 104 ? -18.056 28.132 3.541 1.00 20.57 103 ASP A C 1
ATOM 1387 O O . ASP A 1 104 ? -18.041 29.315 3.841 1.00 21.65 103 ASP A O 1
ATOM 1396 N N . PRO A 1 105 ? -17.489 27.208 4.333 1.00 20.80 104 PRO A N 1
ATOM 1397 C CA . PRO A 1 105 ? -16.887 27.628 5.602 1.00 22.03 104 PRO A CA 1
ATOM 1398 C C . PRO A 1 105 ? -15.790 28.688 5.449 1.00 19.44 104 PRO A C 1
ATOM 1399 O O . PRO A 1 105 ? -15.488 29.426 6.397 1.00 20.74 104 PRO A O 1
ATOM 1410 N N . GLU A 1 106 ? -15.133 28.716 4.291 1.00 18.99 105 GLU A N 1
ATOM 1411 C CA . GLU A 1 106 ? -14.040 29.657 4.089 1.00 16.49 105 GLU A CA 1
ATOM 1412 C C . GLU A 1 106 ? -14.505 30.918 3.382 1.00 16.65 105 GLU A C 1
ATOM 1413 O O . GLU A 1 106 ? -13.686 31.742 3.069 1.00 18.23 105 GLU A O 1
ATOM 1425 N N . TYR A 1 107 ? -15.797 31.081 3.161 1.00 17.32 106 TYR A N 1
ATOM 1426 C CA . TYR A 1 107 ? -16.256 32.287 2.473 1.00 19.55 106 TYR A CA 1
ATOM 1427 C C . TYR A 1 107 ? -15.796 33.578 3.179 1.00 18.98 106 TYR A C 1
ATOM 1428 O O . TYR A 1 107 ? -15.255 34.460 2.516 1.00 17.84 106 TYR A O 1
ATOM 1446 N N . PRO A 1 108 ? -15.953 33.711 4.502 1.00 19.26 107 PRO A N 1
ATOM 1447 C CA . PRO A 1 108 ? -15.474 34.933 5.155 1.00 20.49 107 PRO A CA 1
ATOM 1448 C C . PRO A 1 108 ? -13.964 35.161 5.033 1.00 21.08 107 PRO A C 1
ATOM 1449 O O . PRO A 1 108 ? -13.490 36.299 4.828 1.00 19.10 107 PRO A O 1
ATOM 1460 N N . THR A 1 109 ? -13.186 34.087 5.100 1.00 18.37 108 THR A N 1
ATOM 1461 C CA . THR A 1 109 ? -11.725 34.187 4.954 1.00 17.87 108 THR A CA 1
ATOM 1462 C C . THR A 1 109 ? -11.371 34.639 3.560 1.00 16.56 108 THR A C 1
ATOM 1463 O O . THR A 1 109 ? -10.499 35.493 3.404 1.00 15.75 108 THR A O 1
ATOM 1474 N N . ILE A 1 110 ? -12.006 34.069 2.559 1.00 16.67 109 ILE A N 1
ATOM 1475 C CA . ILE A 1 110 ? -11.753 34.487 1.173 1.00 14.39 109 ILE A CA 1
ATOM 1476 C C . ILE A 1 110 ? -12.051 35.982 1.017 1.00 15.11 109 ILE A C 1
ATOM 1477 O O . ILE A 1 110 ? -11.299 36.677 0.335 1.00 14.89 109 ILE A O 1
ATOM 1493 N N . GLN A 1 111 ? -13.110 36.485 1.627 1.00 15.93 110 GLN A N 1
ATOM 1494 C CA . GLN A 1 111 ? -13.424 37.919 1.470 1.00 16.74 110 GLN A CA 1
ATOM 1495 C C . GLN A 1 111 ? -12.352 38.742 2.157 1.00 16.35 110 GLN A C 1
ATOM 1496 O O . GLN A 1 111 ? -11.990 39.815 1.655 1.00 17.15 110 GLN A O 1
ATOM 1510 N N . GLU A 1 112 ? -11.833 38.293 3.289 1.00 17.14 111 GLU A N 1
ATOM 1511 C CA . GLU A 1 112 ? -10.729 39.010 3.932 1.00 18.40 111 GLU A CA 1
ATOM 1512 C C . GLU A 1 112 ? -9.511 39.073 3.024 1.00 15.46 111 GLU A C 1
ATOM 1513 O O . GLU A 1 112 ? -8.861 40.118 2.913 1.00 16.97 111 GLU A O 1
ATOM 1525 N N . ILE A 1 113 ? -9.170 37.962 2.404 1.00 14.61 112 ILE A N 1
ATOM 1526 C CA . ILE A 1 113 ? -8.000 37.905 1.539 1.00 14.62 112 ILE A CA 1
ATOM 1527 C C . ILE A 1 113 ? -8.209 38.779 0.313 1.00 14.55 112 ILE A C 1
ATOM 1528 O O . ILE A 1 113 ? -7.316 39.549 -0.051 1.00 13.25 112 ILE A O 1
ATOM 1544 N N . LYS A 1 114 ? -9.381 38.691 -0.309 1.00 14.29 113 LYS A N 1
ATOM 1545 C CA . LYS A 1 114 ? -9.700 39.546 -1.460 1.00 13.51 113 LYS A CA 1
ATOM 1546 C C . LYS A 1 114 ? -9.623 41.018 -1.099 1.00 15.67 113 LYS A C 1
ATOM 1547 O O . LYS A 1 114 ? -9.138 41.805 -1.906 1.00 15.01 113 LYS A O 1
ATOM 1566 N N . SER A 1 115 ? -10.081 41.388 0.094 1.00 15.00 114 SER A N 1
ATOM 1567 C CA . SER A 1 115 ? -10.028 42.782 0.526 1.00 16.57 114 SER A CA 1
ATOM 1568 C C . SER A 1 115 ? -8.585 43.250 0.666 1.00 14.75 114 SER A C 1
ATOM 1569 O O . SER A 1 115 ? -8.274 44.355 0.257 1.00 16.98 114 SER A O 1
ATOM 1577 N N . LEU A 1 116 ? -7.704 42.426 1.224 1.00 13.57 115 LEU A N 1
ATOM 1578 C CA . LEU A 1 116 ? -6.300 42.771 1.342 1.00 13.75 115 LEU A CA 1
ATOM 1579 C C . LEU A 1 116 ? -5.687 42.987 -0.044 1.00 14.95 115 LEU A C 1
ATOM 1580 O O . LEU A 1 116 ? -4.981 43.969 -0.272 1.00 14.53 115 LEU A O 1
ATOM 1596 N N . ILE A 1 117 ? -5.935 42.063 -0.966 1.00 11.62 116 ILE A N 1
ATOM 1597 C CA . ILE A 1 117 ? -5.348 42.113 -2.290 1.00 11.86 116 ILE A CA 1
ATOM 1598 C C . ILE A 1 117 ? -5.779 43.362 -3.010 1.00 13.55 116 ILE A C 1
ATOM 1599 O O . ILE A 1 117 ? -4.978 43.987 -3.718 1.00 14.58 116 ILE A O 1
ATOM 1615 N N . ALA A 1 118 ? -7.035 43.737 -2.867 1.00 12.36 117 ALA A N 1
ATOM 1616 C CA . ALA A 1 118 ? -7.632 44.819 -3.640 1.00 14.63 117 ALA A CA 1
ATOM 1617 C C . ALA A 1 118 ? -7.481 46.184 -3.011 1.00 13.50 117 ALA A C 1
ATOM 1618 O O . ALA A 1 118 ? -8.016 47.163 -3.528 1.00 16.14 117 ALA A O 1
ATOM 1625 N N . LYS A 1 119 ? -6.738 46.297 -1.912 1.00 13.97 118 LYS A N 1
ATOM 1626 C CA . LYS A 1 119 ? -6.583 47.610 -1.306 1.00 13.81 118 LYS A CA 1
ATOM 1627 C C . LYS A 1 119 ? -5.824 48.528 -2.261 1.00 13.23 118 LYS A C 1
ATOM 1628 O O . LYS A 1 119 ? -4.857 48.093 -2.905 1.00 13.79 118 LYS A O 1
ATOM 1647 N N . PRO A 1 120 ? -6.194 49.818 -2.318 1.00 12.58 119 PRO A N 1
ATOM 1648 C CA . PRO A 1 120 ? -5.500 50.708 -3.245 1.00 13.06 119 PRO A CA 1
ATOM 1649 C C . PRO A 1 120 ? -4.018 50.904 -2.968 1.00 15.50 119 PRO A C 1
ATOM 1650 O O . PRO A 1 120 ? -3.253 51.186 -3.900 1.00 19.43 119 PRO A O 1
ATOM 1661 N N . ASN A 1 121 ? -3.580 50.706 -1.735 1.00 14.27 120 ASN A N 1
ATOM 1662 C CA . ASN A 1 121 ? -2.149 50.892 -1.401 1.00 16.49 120 ASN A CA 1
ATOM 1663 C C . ASN A 1 121 ? -1.287 49.743 -1.912 1.00 17.12 120 ASN A C 1
ATOM 1664 O O . ASN A 1 121 ? -0.081 49.918 -2.109 1.00 17.59 120 ASN A O 1
ATOM 1675 N N . ILE A 1 122 ? -1.868 48.570 -2.152 1.00 12.70 121 ILE A N 1
ATOM 1676 C CA . ILE A 1 122 ? -1.089 47.426 -2.592 1.00 11.44 121 ILE A CA 1
ATOM 1677 C C . ILE A 1 122 ? -0.729 47.535 -4.055 1.00 13.23 121 ILE A C 1
ATOM 1678 O O . ILE A 1 122 ? -1.585 47.847 -4.883 1.00 14.36 121 ILE A O 1
ATOM 1694 N N . ASP A 1 123 ? 0.547 47.321 -4.389 1.00 12.40 122 ASP A N 1
ATOM 1695 C CA . ASP A 1 123 ? 0.973 47.341 -5.766 1.00 11.99 122 ASP A CA 1
ATOM 1696 C C . ASP A 1 123 ? 1.196 45.933 -6.298 1.00 13.06 122 ASP A C 1
ATOM 1697 O O . ASP A 1 123 ? 0.852 45.632 -7.435 1.00 14.18 122 ASP A O 1
ATOM 1706 N N . ALA A 1 124 ? 1.792 45.065 -5.488 1.00 11.41 123 ALA A N 1
ATOM 1707 C CA . ALA A 1 124 ? 2.228 43.750 -5.930 1.00 9.70 123 ALA A CA 1
ATOM 1708 C C . ALA A 1 124 ? 1.836 42.718 -4.911 1.00 9.85 123 ALA A C 1
ATOM 1709 O O . ALA A 1 124 ? 1.679 43.031 -3.724 1.00 10.05 123 ALA A O 1
ATOM 1716 N N . VAL A 1 125 ? 1.668 41.481 -5.380 1.00 9.75 124 VAL A N 1
ATOM 1717 C CA . VAL A 1 125 ? 1.312 40.348 -4.547 1.00 8.67 124 VAL A CA 1
ATOM 1718 C C . VAL A 1 125 ? 2.260 39.200 -4.855 1.00 8.44 124 VAL A C 1
ATOM 1719 O O . VAL A 1 125 ? 2.560 38.949 -6.025 1.00 9.64 124 VAL A O 1
ATOM 1732 N N . LEU A 1 126 ? 2.771 38.537 -3.819 1.00 7.76 125 LEU A N 1
ATOM 1733 C CA . LEU A 1 126 ? 3.630 37.360 -3.951 1.00 6.96 125 LEU A CA 1
ATOM 1734 C C . LEU A 1 126 ? 3.046 36.253 -3.099 1.00 7.19 125 LEU A C 1
ATOM 1735 O O . LEU A 1 126 ? 2.921 36.425 -1.868 1.00 8.25 125 LEU A O 1
ATOM 1751 N N . HIS A 1 127 ? 2.688 35.151 -3.730 1.00 8.41 126 HIS A N 1
ATOM 1752 C CA . HIS A 1 127 ? 2.049 34.019 -3.076 1.00 8.19 126 HIS A CA 1
ATOM 1753 C C . HIS A 1 127 ? 2.994 32.823 -3.092 1.00 7.75 126 HIS A C 1
ATOM 1754 O O . HIS A 1 127 ? 3.454 32.398 -4.148 1.00 9.02 126 HIS A O 1
ATOM 1768 N N . LEU A 1 128 ? 3.326 32.310 -1.919 1.00 8.46 127 LEU A N 1
ATOM 1769 C CA . LEU A 1 128 ? 4.310 31.229 -1.781 1.00 8.69 127 LEU A CA 1
ATOM 1770 C C . LEU A 1 128 ? 3.637 29.890 -1.585 1.00 9.80 127 LEU A C 1
ATOM 1771 O O . LEU A 1 128 ? 2.639 29.746 -0.831 1.00 10.75 127 LEU A O 1
ATOM 1787 N N . HIS A 1 129 ? 4.159 28.870 -2.245 1.00 8.33 128 HIS A N 1
ATOM 1788 C CA . HIS A 1 129 ? 3.665 27.524 -2.202 1.00 8.75 128 HIS A CA 1
ATOM 1789 C C . HIS A 1 129 ? 4.783 26.525 -2.169 1.00 10.20 128 HIS A C 1
ATOM 1790 O O . HIS A 1 129 ? 5.907 26.837 -2.578 1.00 9.74 128 HIS A O 1
ATOM 1804 N N . ASP A 1 130 ? 4.484 25.283 -1.806 1.00 9.22 129 ASP A N 1
ATOM 1805 C CA . ASP A 1 130 ? 5.405 24.166 -1.964 1.00 9.34 129 ASP A CA 1
ATOM 1806 C C . ASP A 1 130 ? 4.737 23.171 -2.903 1.00 13.08 129 ASP A C 1
ATOM 1807 O O . ASP A 1 130 ? 3.560 22.833 -2.714 1.00 14.78 129 ASP A O 1
ATOM 1816 N N . GLY A 1 131 ? 5.496 22.542 -3.771 1.00 12.93 130 GLY A N 1
ATOM 1817 C CA . GLY A 1 131 ? 4.915 21.673 -4.784 1.00 15.72 130 GLY A CA 1
ATOM 1818 C C . GLY A 1 131 ? 5.842 20.512 -5.084 1.00 15.47 130 GLY A C 1
ATOM 1819 O O . GLY A 1 131 ? 7.063 20.620 -5.005 1.00 16.80 130 GLY A O 1
ATOM 1823 N N . GLY A 1 132 ? 5.256 19.378 -5.444 1.00 19.03 131 GLY A N 1
ATOM 1824 C CA . GLY A 1 132 ? 6.017 18.183 -5.719 1.00 17.31 131 GLY A CA 1
ATOM 1825 C C . GLY A 1 132 ? 6.883 18.286 -6.971 1.00 18.94 131 GLY A C 1
ATOM 1826 O O . GLY A 1 132 ? 6.611 19.023 -7.925 1.00 17.90 131 GLY A O 1
ATOM 1830 N N . GLY A 1 133 ? 7.939 17.485 -6.960 1.00 17.50 132 GLY A N 1
ATOM 1831 C CA . GLY A 1 133 ? 8.811 17.331 -8.121 1.00 16.92 132 GLY A CA 1
ATOM 1832 C C . GLY A 1 133 ? 9.502 18.643 -8.448 1.00 14.87 132 GLY A C 1
ATOM 1833 O O . GLY A 1 133 ? 9.689 19.526 -7.614 1.00 16.35 132 GLY A O 1
ATOM 1837 N N . TYR A 1 134 ? 9.918 18.741 -9.697 1.00 15.77 133 TYR A N 1
ATOM 1838 C CA . TYR A 1 134 ? 10.559 19.933 -10.249 1.00 16.66 133 TYR A CA 1
ATOM 1839 C C . TYR A 1 134 ? 9.945 20.204 -11.612 1.00 17.72 133 TYR A C 1
ATOM 1840 O O . TYR A 1 134 ? 9.912 19.355 -12.504 1.00 18.43 133 TYR A O 1
ATOM 1858 N N . TYR A 1 135 ? 9.432 21.422 -11.736 1.00 17.74 134 TYR A N 1
ATOM 1859 C CA . TYR A 1 135 ? 8.873 21.844 -12.996 1.00 17.41 134 TYR A CA 1
ATOM 1860 C C . TYR A 1 135 ? 9.962 21.828 -14.054 1.00 19.87 134 TYR A C 1
ATOM 1861 O O . TYR A 1 135 ? 11.068 22.347 -13.821 1.00 21.07 134 TYR A O 1
ATOM 1879 N N . ARG A 1 136 ? 9.667 21.236 -15.200 1.00 19.95 135 ARG A N 1
ATOM 1880 C CA . ARG A 1 136 ? 10.468 21.403 -16.406 1.00 22.96 135 ARG A CA 1
ATOM 1881 C C . ARG A 1 136 ? 9.505 21.745 -17.520 1.00 39.85 135 ARG A C 1
ATOM 1882 O O . ARG A 1 136 ? 8.412 21.198 -17.553 1.00 25.22 135 ARG A O 1
ATOM 1903 N N . PRO A 1 137 ? 9.897 22.666 -18.417 1.00 28.68 136 PRO A N 1
ATOM 1904 C CA . PRO A 1 137 ? 9.037 23.034 -19.556 1.00 39.35 136 PRO A CA 1
ATOM 1905 C C . PRO A 1 137 ? 8.803 21.882 -20.527 1.00 29.87 136 PRO A C 1
ATOM 1906 O O . PRO A 1 137 ? 7.836 21.871 -21.288 1.00 32.99 136 PRO A O 1
ATOM 1917 N N . VAL A 1 138 ? 9.697 20.908 -20.499 1.00 28.76 137 VAL A N 1
ATOM 1918 C CA . VAL A 1 138 ? 9.554 19.710 -21.297 1.00 25.46 137 VAL A CA 1
ATOM 1919 C C . VAL A 1 138 ? 9.543 18.481 -20.413 1.00 50.57 137 VAL A C 1
ATOM 1920 O O . VAL A 1 138 ? 10.173 18.459 -19.353 1.00 41.79 137 VAL A O 1
ATOM 1933 N N . TYR A 1 139 ? 8.838 17.445 -20.855 1.00 27.66 138 TYR A N 1
ATOM 1934 C CA . TYR A 1 139 ? 8.783 16.212 -20.093 1.00 34.23 138 TYR A CA 1
ATOM 1935 C C . TYR A 1 139 ? 10.143 15.523 -20.070 1.00 42.62 138 TYR A C 1
ATOM 1936 O O . TYR A 1 139 ? 10.784 15.347 -21.117 1.00 36.29 138 TYR A O 1
ATOM 1954 N N . VAL A 1 140 ? 10.558 15.124 -18.864 1.00 29.78 139 VAL A N 1
ATOM 1955 C CA . VAL A 1 140 ? 11.738 14.278 -18.674 1.00 29.52 139 VAL A CA 1
ATOM 1956 C C . VAL A 1 140 ? 11.343 12.962 -18.020 1.00 25.96 139 VAL A C 1
ATOM 1957 O O . VAL A 1 140 ? 11.602 11.905 -18.578 1.00 33.38 139 VAL A O 1
ATOM 1970 N N . ASP A 1 141 ? 10.756 13.012 -16.826 1.00 29.64 140 ASP A N 1
ATOM 1971 C CA . ASP A 1 141 ? 10.225 11.815 -16.166 1.00 25.93 140 ASP A CA 1
ATOM 1972 C C . ASP A 1 141 ? 9.124 12.174 -15.160 1.00 27.73 140 ASP A C 1
ATOM 1973 O O . ASP A 1 141 ? 8.624 13.282 -15.180 1.00 26.43 140 ASP A O 1
ATOM 1982 N N . ALA A 1 142 ? 8.742 11.239 -14.299 1.00 27.06 141 ALA A N 1
ATOM 1983 C CA . ALA A 1 142 ? 7.645 11.458 -13.353 1.00 26.36 141 ALA A CA 1
ATOM 1984 C C . ALA A 1 142 ? 7.924 12.583 -12.350 1.00 24.53 141 ALA A C 1
ATOM 1985 O O . ALA A 1 142 ? 7.006 13.228 -11.874 1.00 26.17 141 ALA A O 1
ATOM 1992 N N . MET A 1 143 ? 9.196 12.826 -12.060 1.00 24.26 142 MET A N 1
ATOM 1993 C CA . MET A 1 143 ? 9.571 13.880 -11.143 1.00 22.76 142 MET A CA 1
ATOM 1994 C C . MET A 1 143 ? 9.836 15.227 -11.830 1.00 19.90 142 MET A C 1
ATOM 1995 O O . MET A 1 143 ? 9.707 16.251 -11.189 1.00 19.31 142 MET A O 1
ATOM 2009 N N . LEU A 1 144 ? 10.263 15.175 -13.101 1.00 22.80 143 LEU A N 1
ATOM 2010 C CA . LEU A 1 144 ? 10.716 16.358 -13.830 1.00 19.83 143 LEU A CA 1
ATOM 2011 C C . LEU A 1 144 ? 9.852 16.544 -15.072 1.00 21.44 143 LEU A C 1
ATOM 2012 O O . LEU A 1 144 ? 10.098 15.892 -16.083 1.00 24.12 143 LEU A O 1
ATOM 2028 N N . ASN A 1 145 ? 8.841 17.396 -15.010 1.00 21.21 144 ASN A N 1
ATOM 2029 C CA . ASN A 1 145 ? 7.929 17.505 -16.184 1.00 21.20 144 ASN A CA 1
ATOM 2030 C C . ASN A 1 145 ? 7.063 18.756 -16.020 1.00 19.66 144 ASN A C 1
ATOM 2031 O O . ASN A 1 145 ? 7.061 19.381 -14.985 1.00 19.88 144 ASN A O 1
ATOM 2042 N N . PRO A 1 146 ? 6.319 19.118 -17.083 1.00 21.88 145 PRO A N 1
ATOM 2043 C CA . PRO A 1 146 ? 5.536 20.350 -17.041 1.00 23.62 145 PRO A CA 1
ATOM 2044 C C . PRO A 1 146 ? 4.335 20.344 -16.110 1.00 22.64 145 PRO A C 1
ATOM 2045 O O . PRO A 1 146 ? 3.800 21.399 -15.855 1.00 26.42 145 PRO A O 1
ATOM 2056 N N A LYS A 1 147 ? 3.910 19.185 -15.630 0.58 24.16 146 LYS A N 1
ATOM 2057 N N B LYS A 1 147 ? 3.930 19.174 -15.625 0.42 23.21 146 LYS A N 1
ATOM 2058 C CA A LYS A 1 147 ? 2.785 19.161 -14.699 0.58 26.84 146 LYS A CA 1
ATOM 2059 C CA B LYS A 1 147 ? 2.806 19.083 -14.694 0.42 24.64 146 LYS A CA 1
ATOM 2060 C C A LYS A 1 147 ? 3.246 19.375 -13.256 0.58 34.74 146 LYS A C 1
ATOM 2061 C C B LYS A 1 147 ? 3.278 19.021 -13.239 0.42 20.93 146 LYS A C 1
ATOM 2062 O O A LYS A 1 147 ? 2.430 19.608 -12.369 0.58 22.22 146 LYS A O 1
ATOM 2063 O O B LYS A 1 147 ? 2.508 18.698 -12.341 0.42 25.23 146 LYS A O 1
ATOM 2100 N N . ARG A 1 148 ? 4.556 19.318 -13.032 1.00 19.50 147 ARG A N 1
ATOM 2101 C CA . ARG A 1 148 ? 5.119 19.534 -11.701 1.00 18.51 147 ARG A CA 1
ATOM 2102 C C . ARG A 1 148 ? 5.256 21.014 -11.458 1.00 18.82 147 ARG A C 1
ATOM 2103 O O . ARG A 1 148 ? 5.363 21.801 -12.406 1.00 21.26 147 ARG A O 1
ATOM 2125 N N . TRP A 1 149 ? 5.239 21.406 -10.183 1.00 21.36 148 TRP A N 1
ATOM 2126 C CA . TRP A 1 149 ? 5.325 22.815 -9.823 1.00 21.87 148 TRP A CA 1
ATOM 2127 C C . TRP A 1 149 ? 6.555 23.144 -8.997 1.00 19.64 148 TRP A C 1
ATOM 2128 O O . TRP A 1 149 ? 6.756 24.293 -8.667 1.00 19.73 148 TRP A O 1
ATOM 2149 N N . GLY A 1 150 ? 7.388 22.172 -8.648 1.00 17.53 149 GLY A N 1
ATOM 2150 C CA . GLY A 1 150 ? 8.505 22.544 -7.797 1.00 17.33 149 GLY A CA 1
ATOM 2151 C C . GLY A 1 150 ? 9.544 23.449 -8.412 1.00 14.33 149 GLY A C 1
ATOM 2152 O O . GLY A 1 150 ? 9.929 23.269 -9.551 1.00 16.13 149 GLY A O 1
ATOM 2156 N N . ASN A 1 151 ? 10.022 24.411 -7.632 1.00 14.09 150 ASN A N 1
ATOM 2157 C CA . ASN A 1 151 ? 11.049 25.407 -8.085 1.00 13.01 150 ASN A CA 1
ATOM 2158 C C . ASN A 1 151 ? 10.734 26.128 -9.399 1.00 15.54 150 ASN A C 1
ATOM 2159 O O . ASN A 1 151 ? 11.483 26.166 -10.376 1.00 17.17 150 ASN A O 1
ATOM 2170 N N . CYS A 1 152 ? 9.603 26.802 -9.378 1.00 12.69 151 CYS A N 1
ATOM 2171 C CA . CYS A 1 152 ? 9.294 27.693 -10.458 1.00 15.26 151 CYS A CA 1
ATOM 2172 C C . CYS A 1 152 ? 8.679 28.957 -9.935 1.00 12.55 151 CYS A C 1
ATOM 2173 O O . CYS A 1 152 ? 8.203 29.029 -8.814 1.00 11.58 151 CYS A O 1
ATOM 2181 N N . PHE A 1 153 ? 8.740 29.979 -10.781 1.00 11.04 152 PHE A N 1
ATOM 2182 C CA . PHE A 1 153 ? 8.249 31.298 -10.448 1.00 10.62 152 PHE A CA 1
ATOM 2183 C C . PHE A 1 153 ? 7.212 31.600 -11.510 1.00 10.62 152 PHE A C 1
ATOM 2184 O O . PHE A 1 153 ? 7.474 31.429 -12.710 1.00 12.20 152 PHE A O 1
ATOM 2201 N N . ILE A 1 154 ? 6.008 31.927 -11.082 1.00 10.88 153 ILE A N 1
ATOM 2202 C CA . ILE A 1 154 ? 4.806 31.776 -11.877 1.00 11.44 153 ILE A CA 1
ATO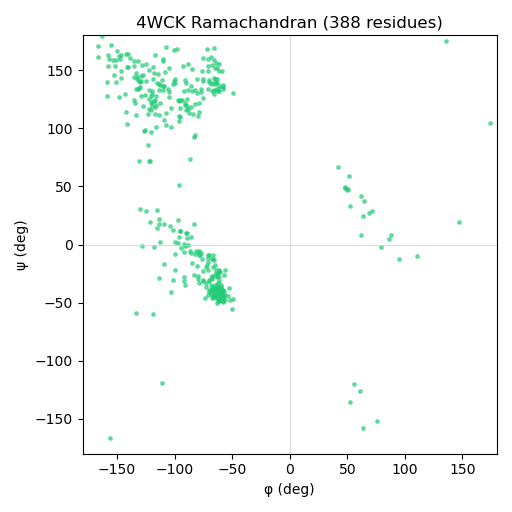M 2203 C C . ILE A 1 154 ? 4.079 33.102 -12.048 1.00 9.94 153 ILE A C 1
ATOM 2204 O O . ILE A 1 154 ? 3.866 33.848 -11.088 1.00 10.50 153 ILE A O 1
ATOM 2220 N N . ILE A 1 155 ? 3.685 33.393 -13.272 1.00 10.70 154 ILE A N 1
ATOM 2221 C CA . ILE A 1 155 ? 2.824 34.522 -13.610 1.00 10.92 154 ILE A CA 1
ATOM 2222 C C . ILE A 1 155 ? 1.632 34.025 -14.370 1.00 10.97 154 ILE A C 1
ATOM 2223 O O . ILE A 1 155 ? 1.681 32.993 -15.025 1.00 13.05 154 ILE A O 1
ATOM 2239 N N . ASP A 1 156 ? 0.539 34.769 -14.318 1.00 11.12 155 ASP A N 1
ATOM 2240 C CA . ASP A 1 156 ? -0.686 34.444 -15.069 1.00 11.48 155 ASP A CA 1
ATOM 2241 C C . ASP A 1 156 ? -0.682 34.905 -16.509 1.00 13.38 155 ASP A C 1
ATOM 2242 O O . ASP A 1 156 ? -1.443 34.420 -17.326 1.00 13.93 155 ASP A O 1
ATOM 2251 N N . GLN A 1 157 ? 0.089 35.955 -16.782 1.00 12.44 156 GLN A N 1
ATOM 2252 C CA . GLN A 1 157 ? 0.225 36.557 -18.096 1.00 13.00 156 GLN A CA 1
ATOM 2253 C C . GLN A 1 157 ? 1.457 37.449 -18.075 1.00 13.11 156 GLN A C 1
ATOM 2254 O O . GLN A 1 157 ? 2.013 37.732 -17.013 1.00 13.70 156 GLN A O 1
ATOM 2268 N N A ASP A 1 158 ? 1.893 37.877 -19.258 0.50 14.49 157 ASP A N 1
ATOM 2269 N N B ASP A 1 158 ? 1.888 37.911 -19.246 0.50 14.39 157 ASP A N 1
ATOM 2270 C CA A ASP A 1 158 ? 3.151 38.623 -19.390 0.50 15.59 157 ASP A CA 1
ATOM 2271 C CA B ASP A 1 158 ? 3.184 38.593 -19.348 0.50 15.45 157 ASP A CA 1
ATOM 2272 C C A ASP A 1 158 ? 3.063 40.057 -18.844 0.50 12.14 157 ASP A C 1
ATOM 2273 C C B ASP A 1 158 ? 3.121 40.099 -19.038 0.50 18.10 157 ASP A C 1
ATOM 2274 O O A ASP A 1 158 ? 4.033 40.604 -18.339 0.50 14.75 157 ASP A O 1
ATOM 2275 O O B ASP A 1 158 ? 4.189 40.724 -18.863 0.50 16.72 157 ASP A O 1
ATOM 2292 N N . GLU A 1 159 ? 1.904 40.663 -18.989 1.00 15.38 158 GLU A N 1
ATOM 2293 C CA . GLU A 1 159 ? 1.702 42.070 -18.715 1.00 18.72 158 GLU A CA 1
ATOM 2294 C C . GLU A 1 159 ? 0.366 42.277 -18.041 1.00 20.00 158 GLU A C 1
ATOM 2295 O O . GLU A 1 159 ? -0.574 41.598 -18.379 1.00 21.62 158 GLU A O 1
ATOM 2308 N N . VAL A 1 160 ? 0.282 43.255 -17.139 1.00 16.69 159 VAL A N 1
ATOM 2309 C CA . VAL A 1 160 ? -1.014 43.672 -16.584 1.00 16.93 159 VAL A CA 1
ATOM 2310 C C . VAL A 1 160 ? -1.195 45.167 -16.776 1.00 17.10 159 VAL A C 1
ATOM 2311 O O . VAL A 1 160 ? -0.629 45.970 -16.055 1.00 17.38 159 VAL A O 1
ATOM 2324 N N . LYS A 1 161 ? -1.921 45.521 -17.811 1.00 19.96 160 LYS A N 1
ATOM 2325 C CA . LYS A 1 161 ? -2.123 46.928 -18.143 1.00 23.41 160 LYS A CA 1
ATOM 2326 C C . LYS A 1 161 ? -2.854 47.604 -17.000 1.00 21.28 160 LYS A C 1
ATOM 2327 O O . LYS A 1 161 ? -3.772 47.053 -16.427 1.00 24.08 160 LYS A O 1
ATOM 2346 N N . GLY A 1 162 ? -2.387 48.775 -16.615 1.00 22.10 161 GLY A N 1
ATOM 2347 C CA . GLY A 1 162 ? -3.059 49.491 -15.545 1.00 21.02 161 GLY A CA 1
ATOM 2348 C C . GLY A 1 162 ? -2.460 49.266 -14.176 1.00 23.29 161 GLY A C 1
ATOM 2349 O O . GLY A 1 162 ? -2.808 49.984 -13.243 1.00 22.35 161 GLY A O 1
ATOM 2353 N N . ALA A 1 163 ? -1.568 48.284 -14.014 1.00 18.15 162 ALA A N 1
ATOM 2354 C CA . ALA A 1 163 ? -0.851 48.141 -12.767 1.00 17.51 162 ALA A CA 1
ATOM 2355 C C . ALA A 1 163 ? 0.243 49.211 -12.661 1.00 18.36 162 ALA A C 1
ATOM 2356 O O . ALA A 1 163 ? 0.717 49.743 -13.663 1.00 20.56 162 ALA A O 1
ATOM 2363 N N . LYS A 1 164 ? 0.704 49.460 -11.439 1.00 18.33 163 LYS A N 1
ATOM 2364 C CA . LYS A 1 164 ? 1.831 50.355 -11.221 1.00 17.56 163 LYS A CA 1
ATOM 2365 C C . LYS A 1 164 ? 3.067 49.807 -11.960 1.00 17.51 163 LYS A C 1
ATOM 2366 O O . LYS A 1 164 ? 3.861 50.576 -12.551 1.00 18.64 163 LYS A O 1
ATOM 2385 N N . PHE A 1 165 ? 3.238 48.495 -11.903 1.00 15.88 164 PHE A N 1
ATOM 2386 C CA . PHE A 1 165 ? 4.363 47.788 -12.546 1.00 16.03 164 PHE A CA 1
ATOM 2387 C C . PHE A 1 165 ? 3.766 46.747 -13.501 1.00 15.21 164 PHE A C 1
ATOM 2388 O O . PHE A 1 165 ? 3.582 45.580 -13.140 1.00 16.34 164 PHE A O 1
ATOM 2405 N N . PRO A 1 166 ? 3.451 47.159 -14.727 1.00 16.21 165 PRO A N 1
ATOM 2406 C CA . PRO A 1 166 ? 2.710 46.264 -15.639 1.00 15.30 165 PRO A CA 1
ATOM 2407 C C . PRO A 1 166 ? 3.564 45.084 -16.189 1.00 16.61 165 PRO A C 1
ATOM 2408 O O . PRO A 1 166 ? 2.989 44.132 -16.674 1.00 16.74 165 PRO A O 1
ATOM 2419 N N . ASN A 1 167 ? 4.881 45.202 -16.135 1.00 15.59 166 ASN A N 1
ATOM 2420 C CA . ASN A 1 167 ? 5.795 44.251 -16.826 1.00 14.99 166 ASN A CA 1
ATOM 2421 C C . ASN A 1 167 ? 6.097 43.030 -15.973 1.00 13.49 166 ASN A C 1
ATOM 2422 O O . ASN A 1 167 ? 7.180 42.872 -15.405 1.00 14.19 166 ASN A O 1
ATOM 2433 N N . LEU A 1 168 ? 5.116 42.145 -15.860 1.00 12.26 167 LEU A N 1
ATOM 2434 C CA . LEU A 1 168 ? 5.250 40.948 -15.046 1.00 12.03 167 LEU A CA 1
ATOM 2435 C C . LEU A 1 168 ? 6.379 40.074 -15.548 1.00 11.06 167 LEU A C 1
ATOM 2436 O O . LEU A 1 168 ? 7.130 39.517 -14.747 1.00 11.30 167 LEU A O 1
ATOM 2452 N N . LEU A 1 169 ? 6.457 39.931 -16.874 1.00 12.93 168 LEU A N 1
ATOM 2453 C CA . LEU A 1 169 ? 7.472 39.046 -17.423 1.00 13.04 168 LEU A CA 1
ATOM 2454 C C . LEU A 1 169 ? 8.875 39.542 -17.062 1.00 12.10 168 LEU A C 1
ATOM 2455 O O . LEU A 1 169 ? 9.759 38.740 -16.711 1.00 11.93 168 LEU A O 1
ATOM 2471 N N . ALA A 1 170 ? 9.136 40.848 -17.212 1.00 13.63 169 ALA A N 1
ATOM 2472 C CA . ALA A 1 170 ? 10.469 41.361 -16.884 1.00 13.02 169 ALA A CA 1
ATOM 2473 C C . ALA A 1 170 ? 10.800 41.166 -15.400 1.00 13.44 169 ALA A C 1
ATOM 2474 O O . ALA A 1 170 ? 11.901 40.752 -15.038 1.00 13.25 169 ALA A O 1
ATOM 2481 N N . PHE A 1 171 ? 9.827 41.461 -14.510 1.00 12.80 170 PHE A N 1
ATOM 2482 C CA . PHE A 1 171 ? 10.049 41.249 -13.099 1.00 12.64 170 PHE A CA 1
ATOM 2483 C C . PHE A 1 171 ? 10.343 39.786 -12.826 1.00 11.14 170 PHE A C 1
ATOM 2484 O O . PHE A 1 171 ? 11.206 39.473 -12.002 1.00 11.93 170 PHE A O 1
ATOM 2501 N N . ALA A 1 172 ? 9.555 38.892 -13.432 1.00 10.57 171 ALA A N 1
ATOM 2502 C CA . ALA A 1 172 ? 9.751 37.458 -13.202 1.00 10.78 171 ALA A CA 1
ATOM 2503 C C . ALA A 1 172 ? 11.102 36.986 -13.712 1.00 10.85 171 ALA A C 1
ATOM 2504 O O . ALA A 1 172 ? 11.818 36.262 -13.001 1.00 10.64 171 ALA A O 1
ATOM 2511 N N . ASN A 1 173 ? 11.479 37.382 -14.922 1.00 11.05 172 ASN A N 1
ATOM 2512 C CA . ASN A 1 173 ? 12.778 36.971 -15.439 1.00 11.16 172 ASN A CA 1
ATOM 2513 C C . ASN A 1 173 ? 13.916 37.438 -14.538 1.00 11.22 172 ASN A C 1
ATOM 2514 O O . ASN A 1 173 ? 14.876 36.718 -14.303 1.00 12.56 172 ASN A O 1
ATOM 2525 N N . ASN A 1 174 ? 13.817 38.668 -14.040 1.00 11.57 173 ASN A N 1
ATOM 2526 C CA . ASN A 1 174 ? 14.894 39.172 -13.188 1.00 10.98 173 ASN A CA 1
ATOM 2527 C C . ASN A 1 174 ? 14.903 38.523 -11.812 1.00 12.03 173 ASN A C 1
ATOM 2528 O O . ASN A 1 174 ? 15.990 38.288 -11.246 1.00 12.86 173 ASN A O 1
ATOM 2539 N N . THR A 1 175 ? 13.730 38.180 -11.282 1.00 10.87 174 THR A N 1
ATOM 2540 C CA . THR A 1 175 ? 13.655 37.483 -9.993 1.00 10.10 174 THR A CA 1
ATOM 2541 C C . THR A 1 175 ? 14.261 36.104 -10.160 1.00 10.53 174 THR A C 1
ATOM 2542 O O . THR A 1 175 ? 15.040 35.638 -9.323 1.00 11.39 174 THR A O 1
ATOM 2553 N N . ILE A 1 176 ? 13.940 35.408 -11.261 1.00 10.73 175 ILE A N 1
ATOM 2554 C CA . ILE A 1 176 ? 14.454 34.062 -11.526 1.00 10.45 175 ILE A CA 1
ATOM 2555 C C . ILE A 1 176 ? 15.964 34.115 -11.669 1.00 13.19 175 ILE A C 1
ATOM 2556 O O . ILE A 1 176 ? 16.668 33.239 -11.163 1.00 13.12 175 ILE A O 1
ATOM 2572 N N . GLU A 1 177 ? 16.488 35.131 -12.369 1.00 12.74 176 GLU A N 1
ATOM 2573 C CA . GLU A 1 177 ? 17.912 35.262 -12.499 1.00 14.41 176 GLU A CA 1
ATOM 2574 C C . GLU A 1 177 ? 18.563 35.402 -11.117 1.00 13.61 176 GLU A C 1
ATOM 2575 O O . GLU A 1 177 ? 19.633 34.821 -10.865 1.00 16.32 176 GLU A O 1
ATOM 2587 N N . SER A 1 178 ? 17.954 36.190 -10.246 1.00 13.20 177 SER A N 1
ATOM 2588 C CA . SER A 1 178 ? 18.464 36.383 -8.908 1.00 13.04 177 SER A CA 1
ATOM 2589 C C . SER A 1 178 ? 18.501 35.047 -8.120 1.00 13.45 177 SER A C 1
ATOM 2590 O O . SER A 1 178 ? 19.512 34.731 -7.462 1.00 16.34 177 SER A O 1
ATOM 2598 N N . ILE A 1 179 ? 17.407 34.296 -8.129 1.00 12.13 178 ILE A N 1
ATOM 2599 C CA . ILE A 1 179 ? 17.364 33.021 -7.422 1.00 11.89 178 ILE A CA 1
ATOM 2600 C C . ILE A 1 179 ? 18.426 32.095 -8.011 1.00 13.11 178 ILE A C 1
ATOM 2601 O O . ILE A 1 179 ? 19.159 31.392 -7.266 1.00 13.67 178 ILE A O 1
ATOM 2617 N N . ASN A 1 180 ? 18.563 32.030 -9.328 1.00 13.73 179 ASN A N 1
ATOM 2618 C CA . ASN A 1 180 ? 19.472 31.098 -9.974 1.00 12.82 179 ASN A CA 1
ATOM 2619 C C . ASN A 1 180 ? 20.961 31.431 -9.772 1.00 16.48 179 ASN A C 1
ATOM 2620 O O . ASN A 1 180 ? 21.831 30.620 -10.072 1.00 18.47 179 ASN A O 1
ATOM 2631 N N . ALA A 1 181 ? 21.241 32.590 -9.210 1.00 15.58 180 ALA A N 1
ATOM 2632 C CA . ALA A 1 181 ? 22.611 32.922 -8.832 1.00 17.62 180 ALA A CA 1
ATOM 2633 C C . ALA A 1 181 ? 23.014 32.228 -7.543 1.00 17.78 180 ALA A C 1
ATOM 2634 O O . ALA A 1 181 ? 24.206 32.236 -7.191 1.00 18.93 180 ALA A O 1
ATOM 2641 N N . HIS A 1 182 ? 22.067 31.593 -6.860 1.00 15.03 181 HIS A N 1
ATOM 2642 C CA . HIS A 1 182 ? 22.327 31.026 -5.539 1.00 14.82 181 HIS A CA 1
ATOM 2643 C C . HIS A 1 182 ? 21.869 29.580 -5.394 1.00 15.78 181 HIS A C 1
ATOM 2644 O O . HIS A 1 182 ? 21.512 29.160 -4.323 1.00 17.29 181 HIS A O 1
ATOM 2658 N 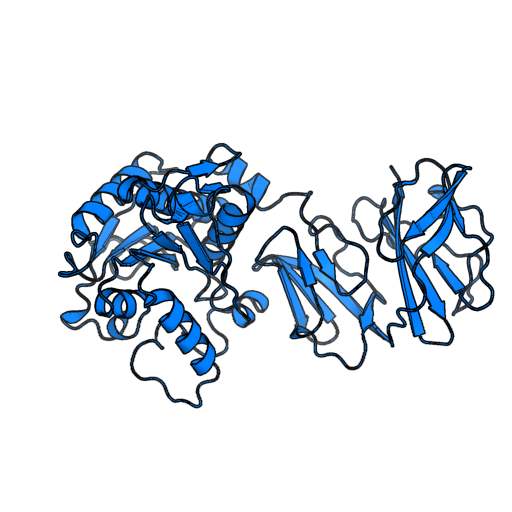N . LEU A 1 183 ? 21.887 28.810 -6.462 1.00 14.57 182 LEU A N 1
ATOM 2659 C CA . LEU A 1 183 ? 21.431 27.411 -6.395 1.00 13.82 182 LEU A CA 1
ATOM 2660 C C . LEU A 1 183 ? 22.284 26.534 -5.528 1.00 13.22 182 LEU A C 1
ATOM 2661 O O . LEU A 1 183 ? 23.509 26.554 -5.610 1.00 17.23 182 LEU A O 1
ATOM 2677 N N . LEU A 1 184 ? 21.644 25.683 -4.745 1.00 14.06 183 LEU A N 1
ATOM 2678 C CA . LEU A 1 184 ? 22.352 24.715 -3.923 1.00 13.64 183 LEU A CA 1
ATOM 2679 C C . LEU A 1 184 ? 22.821 23.486 -4.687 1.00 15.86 183 LEU A C 1
ATOM 2680 O O . LEU A 1 184 ? 23.841 22.890 -4.376 1.00 18.25 183 LEU A O 1
ATOM 2696 N N . HIS A 1 185 ? 22.067 23.145 -5.722 1.00 14.35 184 HIS A N 1
ATOM 2697 C CA . HIS A 1 185 ? 22.411 22.045 -6.633 1.00 13.76 184 HIS A CA 1
ATOM 2698 C C . HIS A 1 185 ? 21.760 22.390 -7.973 1.00 13.27 184 HIS A C 1
ATOM 2699 O O . HIS A 1 185 ? 20.684 22.986 -7.984 1.00 13.48 184 HIS A O 1
ATOM 2713 N N . PRO A 1 186 ? 22.421 22.020 -9.099 1.00 14.24 185 PRO A N 1
ATOM 2714 C CA . PRO A 1 186 ? 21.863 22.424 -10.405 1.00 14.30 185 PRO A CA 1
ATOM 2715 C C . PRO A 1 186 ? 20.466 21.911 -10.715 1.00 16.00 185 PRO A C 1
ATOM 2716 O O . PRO A 1 186 ? 19.745 22.564 -11.476 1.00 15.33 185 PRO A O 1
ATOM 2727 N N . ILE A 1 187 ? 20.024 20.814 -10.101 1.00 14.20 186 ILE A N 1
ATOM 2728 C CA . ILE A 1 187 ? 18.668 20.341 -10.389 1.00 14.25 186 ILE A CA 1
ATOM 2729 C C . ILE A 1 187 ? 17.601 21.295 -9.903 1.00 13.80 186 ILE A C 1
ATOM 2730 O O . ILE A 1 187 ? 16.430 21.226 -10.303 1.00 15.21 186 ILE A O 1
ATOM 2746 N N . GLU A 1 188 ? 17.962 22.177 -8.972 1.00 12.11 187 GLU A N 1
ATOM 2747 C CA . GLU A 1 188 ? 17.031 23.096 -8.341 1.00 11.56 187 GLU A CA 1
ATOM 2748 C C . GLU A 1 188 ? 16.832 24.385 -9.130 1.00 10.78 187 GLU A C 1
ATOM 2749 O O . GLU A 1 188 ? 16.095 25.240 -8.693 1.00 11.45 187 GLU A O 1
ATOM 2761 N N . GLU A 1 189 ? 17.400 24.461 -10.316 1.00 12.18 188 GLU A N 1
ATOM 2762 C CA . GLU A 1 189 ? 17.238 25.625 -11.184 1.00 13.52 188 GLU A CA 1
ATOM 2763 C C . GLU A 1 189 ? 15.789 26.039 -11.337 1.00 11.69 188 GLU A C 1
ATOM 2764 O O . GLU A 1 189 ? 14.924 25.214 -11.642 1.00 12.92 188 GLU A O 1
ATOM 2776 N N . TYR A 1 190 ? 15.549 27.333 -11.141 1.00 12.66 189 TYR A N 1
ATOM 2777 C CA . TYR A 1 190 ? 14.242 27.909 -11.343 1.00 11.32 189 TYR A CA 1
ATOM 2778 C C . TYR A 1 190 ? 13.932 28.194 -12.781 1.00 11.18 189 TYR A C 1
ATOM 2779 O O . TYR A 1 190 ? 14.789 28.600 -13.549 1.00 13.85 189 TYR A O 1
ATOM 2797 N N . HIS A 1 191 ? 12.659 27.955 -13.126 1.00 12.36 190 HIS A N 1
ATOM 2798 C CA . HIS A 1 191 ? 12.152 28.289 -14.445 1.00 12.20 190 HIS A CA 1
ATOM 2799 C C . HIS A 1 191 ? 10.891 29.114 -14.312 1.00 12.20 190 HIS A C 1
ATOM 2800 O O . HIS A 1 191 ? 10.193 29.059 -13.332 1.00 13.87 190 HIS A O 1
ATOM 2814 N N . LEU A 1 192 ? 10.660 29.896 -15.359 1.00 13.06 191 LEU A N 1
ATOM 2815 C CA . LEU A 1 192 ? 9.437 30.667 -15.493 1.00 12.95 191 LEU A CA 1
ATOM 2816 C C . LEU A 1 192 ? 8.291 29.757 -15.927 1.00 12.00 191 LEU A C 1
ATOM 2817 O O . LEU A 1 192 ? 8.432 28.955 -16.853 1.00 15.60 191 LEU A O 1
ATOM 2833 N N . LYS A 1 193 ? 7.147 29.905 -15.264 1.00 13.67 192 LYS A N 1
ATOM 2834 C CA . LYS A 1 193 ? 5.899 29.317 -15.749 1.00 16.58 192 LYS A CA 1
ATOM 2835 C C . LYS A 1 193 ? 4.907 30.484 -15.985 1.00 17.92 192 LYS A C 1
ATOM 2836 O O . LYS A 1 193 ? 4.616 31.255 -15.062 1.00 17.94 192 LYS A O 1
ATOM 2855 N N . ASN A 1 194 ? 4.442 30.666 -17.198 1.00 17.49 193 ASN A N 1
ATOM 2856 C CA . ASN A 1 194 ? 3.384 31.633 -17.506 1.00 15.36 193 ASN A CA 1
ATOM 2857 C C . ASN A 1 194 ? 2.172 30.794 -17.842 1.00 15.56 193 ASN A C 1
ATOM 2858 O O . ASN A 1 194 ? 2.109 30.160 -18.905 1.00 19.32 193 ASN A O 1
ATOM 2869 N N . THR A 1 195 ? 1.203 30.763 -16.924 1.00 16.46 194 THR A N 1
ATOM 2870 C CA . THR A 1 195 ? 0.017 29.894 -17.117 1.00 16.50 194 THR A CA 1
ATOM 2871 C C . THR A 1 195 ? -0.986 30.443 -18.108 1.00 17.51 194 THR A C 1
ATOM 2872 O O . THR A 1 195 ? -1.940 29.745 -18.469 1.00 19.19 194 THR A O 1
ATOM 2883 N N . ARG A 1 196 ? -0.807 31.670 -18.586 1.00 15.61 195 ARG A N 1
ATOM 2884 C CA . ARG A 1 196 ? -1.716 32.231 -19.597 1.00 16.64 195 ARG A CA 1
ATOM 2885 C C . ARG A 1 196 ? -3.190 32.017 -19.191 1.00 18.87 195 ARG A C 1
ATOM 2886 O O . ARG A 1 196 ? -4.024 31.513 -19.940 1.00 18.13 195 ARG A O 1
ATOM 2907 N N . THR A 1 197 ? -3.462 32.396 -17.944 1.00 16.29 196 THR A N 1
ATOM 2908 C CA . THR A 1 197 ? -4.693 31.974 -17.286 1.00 15.51 196 THR A CA 1
ATOM 2909 C C . THR A 1 197 ? -5.950 32.398 -17.999 1.00 19.53 196 THR A C 1
ATOM 2910 O O . THR A 1 197 ? -6.863 31.595 -18.140 1.00 18.87 196 THR A O 1
ATOM 2921 N N . ALA A 1 198 ? -6.006 33.643 -18.460 1.00 19.21 197 ALA A N 1
ATOM 2922 C CA . ALA A 1 198 ? -7.194 34.159 -19.124 1.00 19.20 197 ALA A CA 1
ATOM 2923 C C . ALA A 1 198 ? -7.523 33.397 -20.391 1.00 25.49 197 ALA A C 1
ATOM 2924 O O . ALA A 1 198 ? -8.674 33.414 -20.831 1.00 30.40 197 ALA A O 1
ATOM 2931 N N . GLN A 1 199 ? -6.549 32.716 -20.983 1.00 21.48 198 GLN A N 1
ATOM 2932 C CA . GLN A 1 199 ? -6.808 32.046 -22.261 1.00 22.89 198 GLN A CA 1
ATOM 2933 C C . GLN A 1 199 ? -7.470 30.682 -22.116 1.00 35.40 198 GLN A C 1
ATOM 2934 O O . GLN A 1 199 ? -7.883 30.094 -23.107 1.00 43.14 198 GLN A O 1
ATOM 2948 N N . GLY A 1 200 ? -7.592 30.167 -20.905 1.00 31.75 199 GLY A N 1
ATOM 2949 C CA . GLY A 1 200 ? -8.444 29.005 -20.694 1.00 35.35 199 GLY A CA 1
ATOM 2950 C C . GLY A 1 200 ? -7.994 28.030 -19.624 1.00 37.02 199 GLY A C 1
ATOM 2951 O O . GLY A 1 200 ? -8.419 26.876 -19.644 1.00 37.95 199 GLY A O 1
ATOM 2955 N N . ASP A 1 201 ? -7.129 28.466 -18.706 1.00 28.51 200 ASP A N 1
ATOM 2956 C CA . ASP A 1 201 ? -6.702 27.610 -17.602 1.00 27.33 200 ASP A CA 1
ATOM 2957 C C . ASP A 1 201 ? -7.760 27.702 -16.507 1.00 27.58 200 ASP A C 1
ATOM 2958 O O . ASP A 1 201 ? -7.725 28.590 -15.671 1.00 24.82 200 ASP A O 1
ATOM 2967 N N . THR A 1 202 ? -8.720 26.791 -16.542 1.00 26.77 201 THR A N 1
ATOM 2968 C CA . THR A 1 202 ? -9.908 26.924 -15.720 1.00 26.82 201 THR A CA 1
ATOM 2969 C C . THR A 1 202 ? -9.600 26.790 -14.257 1.00 25.99 201 THR A C 1
ATOM 2970 O O . THR A 1 202 ? -10.296 27.374 -13.449 1.00 28.70 201 THR A O 1
ATOM 2981 N N . GLU A 1 203 ? -8.547 26.055 -13.914 1.00 25.02 202 GLU A N 1
ATOM 2982 C CA . GLU A 1 203 ? -8.152 25.909 -12.518 1.00 24.22 202 GLU A CA 1
ATOM 2983 C C . GLU A 1 203 ? -7.508 27.192 -12.026 1.00 20.92 202 GLU A C 1
ATOM 2984 O O . GLU A 1 203 ? -7.806 27.659 -10.936 1.00 19.26 202 GLU A O 1
ATOM 2996 N N . MET A 1 204 ? -6.596 27.768 -12.807 1.00 20.53 203 MET A N 1
ATOM 2997 C CA . MET A 1 204 ? -5.933 28.962 -12.352 1.00 19.45 203 MET A CA 1
ATOM 2998 C C . MET A 1 204 ? -6.885 30.150 -12.366 1.00 15.24 203 MET A C 1
ATOM 2999 O O . MET A 1 204 ? -6.651 31.108 -11.616 1.00 14.06 203 MET A O 1
ATOM 3013 N N . GLN A 1 205 ? -7.952 30.066 -13.164 1.00 17.60 204 GLN A N 1
ATOM 3014 C CA . GLN A 1 205 ? -8.951 31.139 -13.153 1.00 16.20 204 GLN A CA 1
ATOM 3015 C C . GLN A 1 205 ? -9.682 31.260 -11.807 1.00 15.04 204 GLN A C 1
ATOM 3016 O O . GLN A 1 205 ? -10.308 32.276 -11.533 1.00 17.21 204 GLN A O 1
ATOM 3030 N N . LYS A 1 206 ? -9.596 30.215 -10.993 1.00 15.46 205 LYS A N 1
ATOM 3031 C CA . LYS A 1 206 ? -10.194 30.198 -9.659 1.00 15.91 205 LYS A CA 1
ATOM 3032 C C . LYS A 1 206 ? -9.226 30.531 -8.536 1.00 13.87 205 LYS A C 1
ATOM 3033 O O . LYS A 1 206 ? -9.624 30.500 -7.352 1.00 14.66 205 LYS A O 1
ATOM 3052 N N . ALA A 1 207 ? -7.974 30.820 -8.873 1.00 12.82 206 ALA A N 1
ATOM 3053 C CA . ALA A 1 207 ? -6.903 31.002 -7.922 1.00 13.11 206 ALA A CA 1
ATOM 3054 C C . ALA A 1 207 ? -6.586 32.460 -7.560 1.00 11.98 206 ALA A C 1
ATOM 3055 O O . ALA A 1 207 ? -7.064 33.408 -8.187 1.00 12.71 206 ALA A O 1
ATOM 3062 N N . LEU A 1 208 ? -5.785 32.597 -6.529 1.00 11.40 207 LEU A N 1
ATOM 3063 C CA . LEU A 1 208 ? -5.511 33.879 -5.912 1.00 10.37 207 LEU A CA 1
ATOM 3064 C C . LEU A 1 208 ? -4.847 34.880 -6.845 1.00 10.60 207 LEU A C 1
ATOM 3065 O O . LEU A 1 208 ? -5.251 36.031 -6.910 1.00 10.90 207 LEU A O 1
ATOM 3081 N N . THR A 1 209 ? -3.811 34.466 -7.556 1.00 10.75 208 THR A N 1
ATOM 3082 C CA . THR A 1 209 ? -3.065 35.457 -8.322 1.00 9.39 208 THR A CA 1
ATOM 3083 C C . THR A 1 209 ? -3.857 35.991 -9.495 1.00 11.04 208 THR A C 1
ATOM 3084 O O . THR A 1 209 ? -3.718 37.163 -9.828 1.00 11.98 208 THR A O 1
ATOM 3095 N N . PHE A 1 210 ? -4.748 35.192 -10.078 1.00 11.09 209 PHE A N 1
ATOM 3096 C CA . PHE A 1 210 ? -5.579 35.691 -11.146 1.00 12.14 209 PHE A CA 1
ATOM 3097 C C . PHE A 1 210 ? -6.552 36.743 -10.602 1.00 12.50 209 PHE A C 1
ATOM 3098 O O . PHE A 1 210 ? -6.827 37.750 -11.250 1.00 13.96 209 PHE A O 1
ATOM 3115 N N . TYR A 1 211 ? -7.081 36.506 -9.407 1.00 11.98 210 TYR A N 1
ATOM 3116 C CA . TYR A 1 211 ? -7.924 37.514 -8.794 1.00 12.39 210 TYR A CA 1
ATOM 3117 C C . TYR A 1 211 ? -7.116 38.821 -8.655 1.00 11.35 210 TYR A C 1
ATOM 3118 O O . TYR A 1 211 ? -7.622 39.916 -8.963 1.00 13.02 210 TYR A O 1
ATOM 3136 N N . ALA A 1 212 ? -5.889 38.718 -8.167 1.00 11.75 211 ALA A N 1
ATOM 3137 C CA . ALA A 1 212 ? -5.045 39.893 -8.016 1.00 10.55 211 ALA A CA 1
ATOM 3138 C C . ALA A 1 212 ? -4.811 40.649 -9.327 1.00 11.37 211 ALA A C 1
ATOM 3139 O O . ALA A 1 212 ? -4.911 41.872 -9.351 1.00 12.81 211 ALA A O 1
ATOM 3146 N N . ILE A 1 213 ? -4.509 39.941 -10.419 1.00 11.41 212 ILE A N 1
ATOM 3147 C CA . ILE A 1 213 ? -4.311 40.580 -11.726 1.00 14.37 212 ILE A CA 1
ATOM 3148 C C . ILE A 1 213 ? -5.556 41.328 -12.153 1.00 14.11 212 ILE A C 1
ATOM 3149 O O . ILE A 1 213 ? -5.479 42.409 -12.717 1.00 15.22 212 ILE A O 1
ATOM 3165 N N . ASN A 1 214 ? -6.728 40.779 -11.839 1.00 13.44 213 ASN A N 1
ATOM 3166 C CA . ASN A 1 214 ? -7.975 41.411 -12.180 1.00 14.63 213 ASN A CA 1
ATOM 3167 C C . ASN A 1 214 ? -8.276 42.661 -11.357 1.00 15.61 213 ASN A C 1
ATOM 3168 O O . ASN A 1 214 ? -9.193 43.410 -11.704 1.00 18.33 213 ASN A O 1
ATOM 3179 N N . GLN A 1 215 ? -7.509 42.893 -10.289 1.00 15.15 214 GLN A N 1
ATOM 3180 C CA . GLN A 1 215 ? -7.573 44.151 -9.552 1.00 15.62 214 GLN A CA 1
ATOM 3181 C C . GLN A 1 215 ? -6.413 45.046 -9.938 1.00 16.65 214 GLN A C 1
ATOM 3182 O O . GLN A 1 215 ? -6.143 46.037 -9.274 1.00 16.75 214 GLN A O 1
ATOM 3196 N N . LYS A 1 216 ? -5.714 44.690 -11.026 1.00 14.78 215 LYS A N 1
ATOM 3197 C CA . LYS A 1 216 ? -4.589 45.471 -11.565 1.00 14.74 215 LYS A CA 1
ATOM 3198 C C . LYS A 1 216 ? -3.413 45.530 -10.581 1.00 14.71 215 LYS A C 1
ATOM 3199 O O . LYS A 1 216 ? -2.721 46.555 -10.477 1.00 16.81 215 LYS A O 1
ATOM 3218 N N . LYS A 1 217 ? -3.181 44.420 -9.890 1.00 12.44 216 LYS A N 1
ATOM 3219 C CA . LYS A 1 217 ? -1.982 44.249 -9.109 1.00 12.41 216 LYS A CA 1
ATOM 3220 C C . LYS A 1 217 ? -0.977 43.421 -9.896 1.00 13.70 216 LYS A C 1
ATOM 3221 O O . LYS A 1 217 ? -1.375 42.570 -10.710 1.00 14.22 216 LYS A O 1
ATOM 3240 N N A SER A 1 218 ? 0.298 43.694 -9.670 0.70 12.77 217 SER A N 1
ATOM 3241 N N B SER A 1 218 ? 0.314 43.623 -9.642 0.30 11.00 217 SER A N 1
ATOM 3242 C CA A SER A 1 218 ? 1.331 42.827 -10.179 0.70 12.71 217 SER A CA 1
ATOM 3243 C CA B SER A 1 218 ? 1.326 42.765 -10.259 0.30 9.90 217 SER A CA 1
ATOM 3244 C C A SER A 1 218 ? 1.299 41.599 -9.272 0.70 13.43 217 SER A C 1
ATOM 3245 C C B SER A 1 218 ? 1.611 41.555 -9.358 0.30 8.18 217 SER A C 1
ATOM 3246 O O A SER A 1 218 ? 1.463 41.733 -8.077 0.70 23.91 217 SER A O 1
ATOM 3247 O O B SER A 1 218 ? 2.249 41.655 -8.276 0.30 7.51 217 SER A O 1
ATOM 3262 N N . ALA A 1 219 ? 1.091 40.418 -9.801 1.00 11.24 218 ALA A N 1
ATOM 3263 C CA . ALA A 1 219 ? 0.960 39.239 -8.979 1.00 10.48 218 ALA A CA 1
ATOM 3264 C C . ALA A 1 219 ? 1.854 38.106 -9.441 1.00 9.38 218 ALA A C 1
ATOM 3265 O O . ALA A 1 219 ? 1.965 37.861 -10.653 1.00 10.68 218 ALA A O 1
ATOM 3273 N N . PHE A 1 220 ? 2.486 37.427 -8.495 1.00 8.37 219 PHE A N 1
ATOM 3274 C CA . PHE A 1 220 ? 3.478 36.405 -8.748 1.00 8.73 219 PHE A CA 1
ATOM 3275 C C . PHE A 1 220 ? 3.264 35.299 -7.772 1.00 8.42 219 PHE A C 1
ATOM 3276 O O . PHE A 1 220 ? 2.808 35.524 -6.638 1.00 9.11 219 PHE A O 1
ATOM 3293 N N . ALA A 1 221 ? 3.652 34.092 -8.135 1.00 8.77 220 ALA A N 1
ATOM 3294 C CA . ALA A 1 221 ? 3.724 32.984 -7.201 1.00 8.11 220 ALA A CA 1
ATOM 3295 C C . ALA A 1 221 ? 5.097 32.349 -7.275 1.00 9.94 220 ALA A C 1
ATOM 3296 O O . ALA A 1 221 ? 5.733 32.273 -8.313 1.00 10.54 220 ALA A O 1
ATOM 3303 N N . ASN A 1 222 ? 5.580 31.871 -6.140 1.00 8.22 221 ASN A N 1
ATOM 3304 C CA . ASN A 1 222 ? 6.811 31.126 -6.055 1.00 7.73 221 ASN A CA 1
ATOM 3305 C C . ASN A 1 222 ? 6.487 29.770 -5.487 1.00 7.70 221 ASN A C 1
ATOM 3306 O O . ASN A 1 222 ? 5.904 29.682 -4.389 1.00 9.69 221 ASN A O 1
ATOM 3317 N N . GLU A 1 223 ? 6.917 28.711 -6.169 1.00 9.43 222 GLU A N 1
ATOM 3318 C CA . GLU A 1 223 ? 6.684 27.376 -5.642 1.00 11.53 222 GLU A CA 1
ATOM 3319 C C . GLU A 1 223 ? 8.023 26.716 -5.429 1.00 13.95 222 GLU A C 1
ATOM 3320 O O . GLU A 1 223 ? 8.844 26.648 -6.356 1.00 18.75 222 GLU A O 1
ATOM 3332 N N . ALA A 1 224 ? 8.299 26.295 -4.205 1.00 10.61 223 ALA A N 1
ATOM 3333 C CA . ALA A 1 224 ? 9.545 25.587 -3.878 1.00 11.23 223 ALA A CA 1
ATOM 3334 C C . ALA A 1 224 ? 9.237 24.102 -3.827 1.00 12.19 223 ALA A C 1
ATOM 3335 O O . ALA A 1 224 ? 8.182 23.667 -3.372 1.00 14.25 223 ALA A O 1
ATOM 3342 N N . SER A 1 225 ? 10.153 23.278 -4.297 1.00 11.37 224 SER A N 1
ATOM 3343 C CA . SER A 1 225 ? 9.925 21.847 -4.397 1.00 11.69 224 SER A CA 1
ATOM 3344 C C . SER A 1 225 ? 9.764 21.149 -3.033 1.00 12.16 224 SER A C 1
ATOM 3345 O O . SER A 1 225 ? 10.628 21.286 -2.161 1.00 12.47 224 SER A O 1
ATOM 3353 N N . LYS A 1 226 ? 8.739 20.299 -2.910 1.00 14.15 225 LYS A N 1
ATOM 3354 C CA . LYS A 1 226 ? 8.600 19.411 -1.755 1.00 13.54 225 LYS A CA 1
ATOM 3355 C C . LYS A 1 226 ? 9.674 18.349 -1.677 1.00 17.80 225 LYS A C 1
ATOM 3356 O O . LYS A 1 226 ? 9.840 17.672 -0.635 1.00 18.06 225 LYS A O 1
ATOM 3375 N N . GLU A 1 227 ? 10.433 18.173 -2.740 1.00 15.51 226 GLU A N 1
ATOM 3376 C CA . GLU A 1 227 ? 11.509 17.207 -2.663 1.00 16.13 226 GLU A CA 1
ATOM 3377 C C . GLU A 1 227 ? 12.632 17.718 -1.789 1.00 18.69 226 GLU A C 1
ATOM 3378 O O . GLU A 1 227 ? 13.477 16.923 -1.357 1.00 20.61 226 GLU A O 1
ATOM 3390 N N . LEU A 1 228 ? 12.663 19.022 -1.532 1.00 15.73 227 LEU A N 1
ATOM 3391 C CA . LEU A 1 228 ? 13.718 19.618 -0.746 1.00 13.84 227 LEU A CA 1
ATOM 3392 C C . LEU A 1 228 ? 13.425 19.512 0.741 1.00 14.54 227 LEU A C 1
ATOM 3393 O O . LEU A 1 228 ? 12.255 19.609 1.148 1.00 14.57 227 LEU A O 1
ATOM 3409 N N . PRO A 1 229 ? 14.465 19.443 1.566 1.00 14.74 228 PRO A N 1
ATOM 3410 C CA . PRO A 1 229 ? 14.234 19.590 3.000 1.00 14.80 228 PRO A CA 1
ATOM 3411 C C . PRO A 1 229 ? 13.715 20.972 3.300 1.00 12.97 228 PRO A C 1
ATOM 3412 O O . PRO A 1 229 ? 13.939 21.908 2.525 1.00 13.24 228 PRO A O 1
ATOM 3423 N N . LEU A 1 230 ? 13.022 21.117 4.415 1.00 12.71 229 LEU A N 1
ATOM 3424 C CA . LEU A 1 230 ? 12.394 22.381 4.776 1.00 11.21 229 LEU A CA 1
ATOM 3425 C C . LEU A 1 230 ? 13.336 23.575 4.678 1.00 11.85 229 LEU A C 1
ATOM 3426 O O . LEU A 1 230 ? 12.972 24.616 4.122 1.00 11.06 229 LEU A O 1
ATOM 3442 N N . ALA A 1 231 ? 14.549 23.456 5.216 1.00 13.09 230 ALA A N 1
ATOM 3443 C CA . ALA A 1 231 ? 15.429 24.620 5.226 1.00 13.69 230 ALA A CA 1
ATOM 3444 C C . ALA A 1 231 ? 15.790 25.073 3.822 1.00 13.39 230 ALA A C 1
ATOM 3445 O O . ALA A 1 231 ? 15.941 26.280 3.572 1.00 12.73 230 ALA A O 1
ATOM 3452 N N . SER A 1 232 ? 15.938 24.121 2.905 1.00 13.04 231 SER A N 1
ATOM 3453 C CA . SER A 1 232 ? 16.199 24.462 1.503 1.00 13.06 231 SER A CA 1
ATOM 3454 C C . SER A 1 232 ? 14.979 25.089 0.826 1.00 10.79 231 SER A C 1
ATOM 3455 O O . SER A 1 232 ? 15.070 26.045 0.044 1.00 10.76 231 SER A O 1
ATOM 3463 N N . ARG A 1 233 ? 13.776 24.593 1.130 1.00 10.94 232 ARG A N 1
ATOM 3464 C CA . ARG A 1 233 ? 12.578 25.207 0.586 1.00 10.96 232 ARG A CA 1
ATOM 3465 C C . ARG A 1 233 ? 12.470 26.654 1.035 1.00 9.09 232 ARG A C 1
ATOM 3466 O O . ARG A 1 233 ? 12.163 27.564 0.260 1.00 9.62 232 ARG A O 1
ATOM 3487 N N . VAL A 1 234 ? 12.666 26.870 2.338 1.00 9.59 233 VAL A N 1
ATOM 3488 C CA . VAL A 1 234 ? 12.596 28.216 2.910 1.00 8.49 233 VAL A CA 1
ATOM 3489 C C . VAL A 1 234 ? 13.663 29.109 2.288 1.00 8.46 233 VAL A C 1
ATOM 3490 O O . VAL A 1 234 ? 13.372 30.246 1.943 1.00 8.70 233 VAL A O 1
ATOM 3503 N N . PHE A 1 235 ? 14.869 28.586 2.109 1.00 8.62 234 PHE A N 1
ATOM 3504 C CA . PHE A 1 235 ? 15.932 29.322 1.423 1.00 8.96 234 PHE A CA 1
ATOM 3505 C C . PHE A 1 235 ? 15.489 29.853 0.077 1.00 10.21 234 PHE A C 1
ATOM 3506 O O . PHE A 1 235 ? 15.662 31.026 -0.237 1.00 9.76 234 PHE A O 1
ATOM 3523 N N . TYR A 1 236 ? 14.861 29.002 -0.731 1.00 8.33 235 TYR A N 1
ATOM 3524 C CA . TYR A 1 236 ? 14.411 29.437 -2.051 1.00 9.40 235 TYR A CA 1
ATOM 3525 C C . TYR A 1 236 ? 13.279 30.446 -1.983 1.00 8.96 235 TYR A C 1
ATOM 3526 O O . TYR A 1 236 ? 13.251 31.397 -2.748 1.00 8.91 235 TYR A O 1
ATOM 3544 N N . HIS A 1 237 ? 12.329 30.273 -1.060 1.00 8.12 236 HIS A N 1
ATOM 3545 C CA . HIS A 1 237 ? 11.286 31.260 -0.903 1.00 7.22 236 HIS A CA 1
ATOM 3546 C C . HIS A 1 237 ? 11.860 32.602 -0.500 1.00 7.86 236 HIS A C 1
ATOM 3547 O O . HIS A 1 237 ? 11.419 33.623 -1.017 1.00 7.57 236 HIS A O 1
ATOM 3561 N N . LEU A 1 238 ? 12.834 32.601 0.411 1.00 7.73 237 LEU A N 1
ATOM 3562 C CA . LEU A 1 238 ? 13.468 33.863 0.788 1.00 8.27 237 LEU A CA 1
ATOM 3563 C C . LEU A 1 238 ? 14.216 34.478 -0.366 1.00 7.29 237 LEU A C 1
ATOM 3564 O O . LEU A 1 238 ? 14.207 35.700 -0.528 1.00 9.12 237 LEU A O 1
ATOM 3580 N N . GLN A 1 239 ? 14.884 33.660 -1.190 1.00 8.47 238 GLN A N 1
ATOM 3581 C CA . GLN A 1 239 ? 15.510 34.208 -2.406 1.00 8.99 238 GLN A CA 1
ATOM 3582 C C . GLN A 1 239 ? 14.498 34.876 -3.325 1.00 9.17 238 GLN A C 1
ATOM 3583 O O . GLN A 1 239 ? 14.790 35.917 -3.932 1.00 10.00 238 GLN A O 1
ATOM 3597 N N . ALA A 1 240 ? 13.323 34.256 -3.493 1.00 8.18 239 ALA A N 1
ATOM 3598 C CA . ALA A 1 240 ? 12.295 34.834 -4.326 1.00 8.53 239 ALA A CA 1
ATOM 3599 C C . ALA A 1 240 ? 11.758 36.137 -3.758 1.00 9.45 239 ALA A C 1
ATOM 3600 O O . ALA A 1 240 ? 11.584 37.122 -4.488 1.00 9.88 239 ALA A O 1
ATOM 3607 N N . ILE A 1 241 ? 11.501 36.189 -2.444 1.00 8.44 240 ILE A N 1
ATOM 3608 C CA . ILE A 1 241 ? 11.081 37.414 -1.810 1.00 8.72 240 ILE A CA 1
ATOM 3609 C C . ILE A 1 241 ? 12.111 38.513 -2.015 1.00 9.28 240 ILE A C 1
ATOM 3610 O O . ILE A 1 241 ? 11.762 39.639 -2.410 1.00 9.68 240 ILE A O 1
ATOM 3626 N N . GLU A 1 242 ? 13.368 38.222 -1.746 1.00 8.14 241 GLU A N 1
ATOM 3627 C CA . GLU A 1 242 ? 14.398 39.228 -1.899 1.00 10.12 241 GLU A CA 1
ATOM 3628 C C . GLU A 1 242 ? 14.538 39.677 -3.344 1.00 9.36 241 GLU A C 1
ATOM 3629 O O . GLU A 1 242 ? 14.720 40.888 -3.611 1.00 11.30 241 GLU A O 1
ATOM 3641 N N . GLY A 1 243 ? 14.502 38.728 -4.275 1.00 10.72 242 GLY A N 1
ATOM 3642 C CA . GLY A 1 243 ? 14.590 39.072 -5.681 1.00 11.87 242 GLY A CA 1
ATOM 3643 C C . GLY A 1 243 ? 13.466 40.016 -6.067 1.00 10.62 242 GLY A C 1
ATOM 3644 O O . GLY A 1 243 ? 13.662 41.014 -6.791 1.00 11.81 242 GLY A O 1
ATOM 3648 N N . LEU A 1 244 ? 12.243 39.741 -5.633 1.00 9.33 243 LEU A N 1
ATOM 3649 C CA . LEU A 1 244 ? 11.125 40.593 -5.972 1.00 9.40 243 LEU A CA 1
ATOM 3650 C C . LEU A 1 244 ? 11.201 41.976 -5.294 1.00 10.49 243 LEU A C 1
ATOM 3651 O O . LEU A 1 244 ? 10.940 42.999 -5.918 1.00 10.94 243 LEU A O 1
ATOM 3667 N N . LEU A 1 245 ? 11.582 41.998 -4.014 1.00 10.03 244 LEU A N 1
ATOM 3668 C CA . LEU A 1 245 ? 11.767 43.275 -3.313 1.00 9.75 244 LEU A CA 1
ATOM 3669 C C . LEU A 1 245 ? 12.791 44.144 -4.042 1.00 9.65 244 LEU A C 1
ATOM 3670 O O . LEU A 1 245 ? 12.625 45.341 -4.157 1.00 11.06 244 LEU A O 1
ATOM 3686 N N . ASN A 1 246 ? 13.870 43.516 -4.537 1.00 10.21 245 ASN A N 1
ATOM 3687 C CA . ASN A 1 246 ? 14.867 44.249 -5.279 1.00 10.50 245 ASN A CA 1
ATOM 3688 C C . ASN A 1 246 ? 14.272 44.826 -6.576 1.00 11.64 245 ASN A C 1
ATOM 3689 O O . ASN A 1 246 ? 14.565 45.952 -6.931 1.00 14.26 245 ASN A O 1
ATOM 3700 N N . GLN A 1 247 ? 13.422 44.059 -7.262 1.00 11.44 246 GLN A N 1
ATOM 3701 C CA . GLN A 1 247 ? 12.806 44.573 -8.473 1.00 12.29 246 GLN A CA 1
ATOM 3702 C C . GLN A 1 247 ? 11.867 45.733 -8.198 1.00 13.11 246 GLN A C 1
ATOM 3703 O O . GLN A 1 247 ? 11.764 46.673 -8.985 1.00 15.28 246 GLN A O 1
ATOM 3717 N N . LEU A 1 248 ? 11.136 45.659 -7.079 1.00 12.14 247 LEU A N 1
ATOM 3718 C CA . LEU A 1 248 ? 10.219 46.707 -6.662 1.00 13.20 247 LEU A CA 1
ATOM 3719 C C . LEU A 1 248 ? 10.949 47.904 -6.061 1.00 12.04 247 LEU A C 1
ATOM 3720 O O . LEU A 1 248 ? 10.319 48.922 -5.851 1.00 14.23 247 LEU A O 1
ATOM 3736 N N . ASN A 1 249 ? 12.233 47.768 -5.747 1.00 12.95 248 ASN A N 1
ATOM 3737 C CA . ASN A 1 249 ? 12.996 48.829 -5.074 1.00 13.22 248 ASN A CA 1
ATOM 3738 C C . ASN A 1 249 ? 12.386 49.112 -3.687 1.00 13.62 248 ASN A C 1
ATOM 3739 O O . ASN A 1 249 ? 12.294 50.274 -3.261 1.00 15.39 248 ASN A O 1
ATOM 3750 N N . ILE A 1 250 ? 12.010 48.057 -2.984 1.00 11.70 249 ILE A N 1
ATOM 3751 C CA . ILE A 1 250 ? 11.633 48.158 -1.576 1.00 10.21 249 ILE A CA 1
ATOM 3752 C C . ILE A 1 250 ? 12.927 47.805 -0.804 1.00 12.34 249 ILE A C 1
ATOM 3753 O O . ILE A 1 250 ? 13.354 46.649 -0.842 1.00 12.86 249 ILE A O 1
ATOM 3769 N N . PRO A 1 251 ? 13.549 48.786 -0.152 1.00 12.15 250 PRO A N 1
ATOM 3770 C CA . PRO A 1 251 ? 14.813 48.497 0.552 1.00 12.58 250 PRO A CA 1
ATOM 3771 C C . PRO A 1 251 ? 14.559 47.725 1.849 1.00 12.64 250 PRO A C 1
ATOM 3772 O O . PRO A 1 251 ? 13.588 48.015 2.560 1.00 13.74 250 PRO A O 1
ATOM 3783 N N . PHE A 1 252 ? 15.434 46.767 2.141 1.00 11.35 251 PHE A N 1
ATOM 3784 C CA . PHE A 1 252 ? 15.261 45.922 3.312 1.00 10.67 251 PHE A CA 1
ATOM 3785 C C . PHE A 1 252 ? 16.609 45.501 3.866 1.00 11.02 251 PHE A C 1
ATOM 3786 O O . PHE A 1 252 ? 17.606 45.581 3.169 1.00 12.14 251 PHE A O 1
ATOM 3803 N N . LYS A 1 253 ? 16.584 45.043 5.120 1.00 12.36 252 LYS A N 1
ATOM 3804 C CA . LYS A 1 253 ? 17.718 44.423 5.791 1.00 11.97 252 LYS A CA 1
ATOM 3805 C C . LYS A 1 253 ? 17.264 43.148 6.436 1.00 12.92 252 LYS A C 1
ATOM 3806 O O . LYS A 1 253 ? 16.087 42.967 6.676 1.00 13.86 252 LYS A O 1
ATOM 3825 N N . ARG A 1 254 ? 18.199 42.235 6.699 1.00 13.73 253 ARG A N 1
ATOM 3826 C CA . ARG A 1 254 ? 17.929 41.050 7.515 1.00 13.18 253 ARG A CA 1
ATOM 3827 C C . ARG A 1 254 ? 19.087 40.919 8.464 1.00 14.68 253 ARG A C 1
ATOM 3828 O O . ARG A 1 254 ? 20.179 41.390 8.202 1.00 16.10 253 ARG A O 1
ATOM 3849 N N . ASP A 1 255 ? 18.843 40.226 9.563 1.00 14.49 254 ASP A N 1
ATOM 3850 C CA . ASP A 1 255 ? 19.834 40.061 10.618 1.00 14.94 254 ASP A CA 1
ATOM 3851 C C . ASP A 1 255 ? 20.629 38.758 10.569 1.00 16.98 254 ASP A C 1
ATOM 3852 O O . ASP A 1 255 ? 21.235 38.367 11.592 1.00 19.23 254 ASP A O 1
ATOM 3861 N N . PHE A 1 256 ? 20.668 38.125 9.401 1.00 14.11 255 PHE A N 1
ATOM 3862 C CA . PHE A 1 256 ? 21.406 36.875 9.209 1.00 14.52 255 PHE A CA 1
ATOM 3863 C C . PHE A 1 256 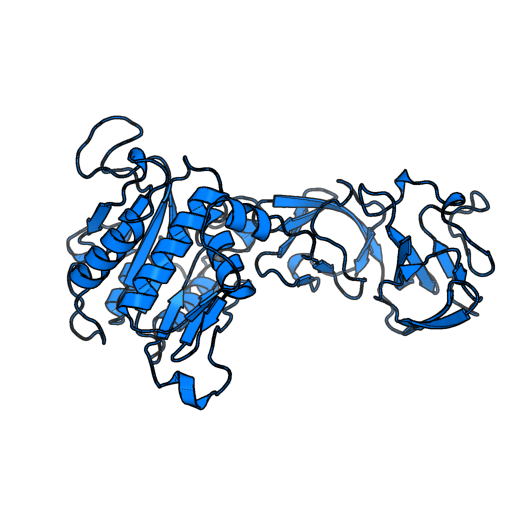? 21.897 36.789 7.769 1.00 16.04 255 PHE A C 1
ATOM 3864 O O . PHE A 1 256 ? 21.455 37.551 6.904 1.00 15.57 255 PHE A O 1
ATOM 3881 N N . GLU A 1 257 ? 22.810 35.853 7.521 1.00 16.98 256 GLU A N 1
ATOM 3882 C CA . GLU A 1 257 ? 23.287 35.533 6.173 1.00 16.35 256 GLU A CA 1
ATOM 3883 C C . GLU A 1 257 ? 22.382 34.467 5.573 1.00 15.02 256 GLU A C 1
ATOM 3884 O O . GLU A 1 257 ? 22.077 33.479 6.227 1.00 15.96 256 GLU A O 1
ATOM 3896 N N . LEU A 1 258 ? 21.946 34.676 4.329 1.00 15.00 257 LEU A N 1
ATOM 3897 C CA . LEU A 1 258 ? 20.979 33.790 3.702 1.00 13.80 257 LEU A CA 1
ATOM 3898 C C . LEU A 1 258 ? 21.674 32.557 3.117 1.00 14.11 257 LEU A C 1
ATOM 3899 O O . LEU A 1 258 ? 22.186 32.559 1.989 1.00 16.38 257 LEU A O 1
ATOM 3915 N N . ASN A 1 259 ? 21.694 31.503 3.910 1.00 14.11 258 ASN A N 1
ATOM 3916 C CA . ASN A 1 259 ? 22.209 30.189 3.518 1.00 15.01 258 ASN A CA 1
ATOM 3917 C C . ASN A 1 259 ? 21.391 29.133 4.241 1.00 14.88 258 ASN A C 1
ATOM 3918 O O . ASN A 1 259 ? 20.722 29.429 5.245 1.00 14.33 258 ASN A O 1
ATOM 3929 N N . PRO A 1 260 ? 21.377 27.894 3.762 1.00 15.17 259 PRO A N 1
ATOM 3930 C CA . PRO A 1 260 ? 20.548 26.881 4.416 1.00 16.32 259 PRO A CA 1
ATOM 3931 C C . PRO A 1 260 ? 20.901 26.628 5.888 1.00 15.63 259 PRO A C 1
ATOM 3932 O O . PRO A 1 260 ? 19.973 26.349 6.665 1.00 14.95 259 PRO A O 1
ATOM 3943 N N . SER A 1 261 ? 22.171 26.700 6.270 1.00 14.73 260 SER A N 1
ATOM 3944 C CA . SER A 1 261 ? 22.538 26.470 7.663 1.00 14.57 260 SER A CA 1
ATOM 3945 C C . SER A 1 261 ? 21.923 27.542 8.563 1.00 13.89 260 SER A C 1
ATOM 3946 O O . SER A 1 261 ? 21.409 27.221 9.653 1.00 14.52 260 SER A O 1
ATOM 3954 N N . SER A 1 262 ? 21.978 28.790 8.130 1.00 13.90 261 SER A N 1
ATOM 3955 C CA . SER A 1 262 ? 21.402 29.859 8.943 1.00 11.75 261 SER A CA 1
ATOM 3956 C C . SER A 1 262 ? 19.892 29.737 8.944 1.00 13.43 261 SER A C 1
ATOM 3957 O O . SER A 1 262 ? 19.263 29.939 9.984 1.00 13.26 261 SER A O 1
ATOM 3965 N N . VAL A 1 263 ? 19.261 29.419 7.828 1.00 11.82 262 VAL A N 1
ATOM 3966 C CA . VAL A 1 263 ? 17.823 29.207 7.829 1.00 12.01 262 VAL A CA 1
ATOM 3967 C C . VAL A 1 263 ? 17.461 28.094 8.818 1.00 11.16 262 VAL A C 1
ATOM 3968 O O . VAL A 1 263 ? 16.503 28.229 9.607 1.00 11.97 262 VAL A O 1
ATOM 3981 N N . HIS A 1 264 ? 18.153 26.962 8.770 1.00 11.40 263 HIS A N 1
ATOM 3982 C CA . HIS A 1 264 ? 17.874 25.887 9.696 1.00 12.02 263 HIS A CA 1
ATOM 3983 C C . HIS A 1 264 ? 17.991 26.357 11.156 1.00 13.05 263 HIS A C 1
ATOM 3984 O O . HIS A 1 264 ? 17.128 26.039 12.004 1.00 13.97 263 HIS A O 1
ATOM 3998 N N . ALA A 1 265 ? 19.023 27.131 11.468 1.00 12.43 264 ALA A N 1
ATOM 3999 C CA . ALA A 1 265 ? 19.212 27.608 12.829 1.00 12.60 264 ALA A CA 1
ATOM 4000 C C . ALA A 1 265 ? 18.086 28.543 13.262 1.00 13.15 264 ALA A C 1
ATOM 4001 O O . ALA A 1 265 ? 17.694 28.514 14.453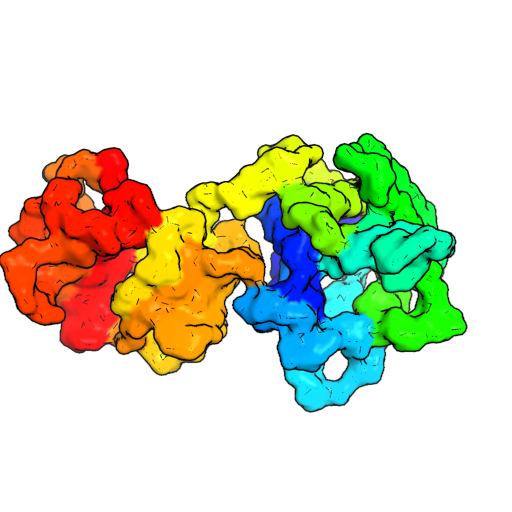 1.00 15.14 264 ALA A O 1
ATOM 4008 N N . LEU A 1 266 ? 17.560 29.346 12.349 1.00 11.88 265 LEU A N 1
ATOM 4009 C CA . LEU A 1 266 ? 16.519 30.289 12.671 1.00 12.11 265 LEU A CA 1
ATOM 4010 C C . LEU A 1 266 ? 15.167 29.632 12.771 1.00 12.97 265 LEU A C 1
ATOM 4011 O O . LEU A 1 266 ? 14.342 30.049 13.588 1.00 13.13 265 LEU A O 1
ATOM 4027 N N . ILE A 1 267 ? 14.903 28.606 11.990 1.00 11.50 266 ILE A N 1
ATOM 4028 C CA . ILE A 1 267 ? 13.676 27.835 12.201 1.00 11.79 266 ILE A CA 1
ATOM 4029 C C . ILE A 1 267 ? 13.713 27.166 13.563 1.00 13.49 266 ILE A C 1
ATOM 4030 O O . ILE A 1 267 ? 12.720 27.152 14.302 1.00 12.18 266 ILE A O 1
ATOM 4046 N N . ASN A 1 268 ? 14.854 26.561 13.885 1.00 12.46 267 ASN A N 1
ATOM 4047 C CA . ASN A 1 268 ? 15.061 25.767 15.103 1.00 13.83 267 ASN A CA 1
ATOM 4048 C C . ASN A 1 268 ? 15.704 26.564 16.207 1.00 18.51 267 ASN A C 1
ATOM 4049 O O . ASN A 1 268 ? 16.711 26.188 16.806 1.00 22.34 267 ASN A O 1
ATOM 4060 N N . ASP A 1 269 ? 15.129 27.711 16.489 1.00 15.10 268 ASP A N 1
ATOM 4061 C CA . ASP A 1 269 ? 15.741 28.706 17.359 1.00 14.69 268 ASP A CA 1
ATOM 4062 C C . ASP A 1 269 ? 15.287 28.453 18.781 1.00 15.34 268 ASP A C 1
ATOM 4063 O O . ASP A 1 269 ? 14.099 28.487 19.101 1.00 13.81 268 ASP A O 1
ATOM 4072 N N . LYS A 1 270 ? 16.262 28.235 19.652 1.00 15.90 269 LYS A N 1
ATOM 4073 C CA . LYS A 1 270 ? 15.953 27.940 21.034 1.00 15.82 269 LYS A CA 1
ATOM 4074 C C . LYS A 1 270 ? 15.404 29.132 21.817 1.00 15.79 269 LYS A C 1
ATOM 4075 O O . LYS A 1 270 ? 14.889 28.955 22.923 1.00 16.50 269 LYS A O 1
ATOM 4094 N N . SER A 1 271 ? 15.439 30.329 21.230 1.00 14.86 270 SER A N 1
ATOM 4095 C CA . SER A 1 271 ? 14.861 31.504 21.884 1.00 15.50 270 SER A CA 1
ATOM 4096 C C . SER A 1 271 ? 13.385 31.706 21.589 1.00 15.04 270 SER A C 1
ATOM 4097 O O . SER A 1 271 ? 12.761 32.660 22.076 1.00 17.17 270 SER A O 1
ATOM 4105 N N . LEU A 1 272 ? 12.789 30.819 20.787 1.00 12.24 271 LEU A N 1
ATOM 4106 C CA . LEU A 1 272 ? 11.365 30.882 20.522 1.00 13.25 271 LEU A CA 1
ATOM 4107 C C . LEU A 1 272 ? 10.563 30.389 21.706 1.00 13.36 271 LEU A C 1
ATOM 4108 O O . LEU A 1 272 ? 10.964 29.451 22.378 1.00 13.65 271 LEU A O 1
ATOM 4124 N N . TRP A 1 273 ? 9.432 31.039 21.960 1.00 12.89 272 TRP A N 1
ATOM 4125 C CA . TRP A 1 273 ? 8.579 30.719 23.108 1.00 11.53 272 TRP A CA 1
ATOM 4126 C C . TRP A 1 273 ? 7.120 30.838 22.761 1.00 13.39 272 TRP A C 1
ATOM 4127 O O . TRP A 1 273 ? 6.748 31.413 21.718 1.00 12.81 272 TRP A O 1
ATOM 4148 N N . ALA A 1 274 ? 6.279 30.248 23.616 1.00 12.42 273 ALA A N 1
ATOM 4149 C CA . ALA A 1 274 ? 4.837 30.359 23.500 1.00 13.06 273 ALA A CA 1
ATOM 4150 C C . ALA A 1 274 ? 4.280 30.688 24.882 1.00 12.83 273 ALA A C 1
ATOM 4151 O O . ALA A 1 274 ? 4.662 30.039 25.868 1.00 14.79 273 ALA A O 1
ATOM 4158 N N . LYS A 1 275 ? 3.398 31.639 24.927 1.00 12.65 274 LYS A N 1
ATOM 4159 C CA . LYS A 1 275 ? 2.685 31.977 26.147 1.00 12.94 274 LYS A CA 1
ATOM 4160 C C . LYS A 1 275 ? 1.221 31.651 25.971 1.00 13.35 274 LYS A C 1
ATOM 4161 O O . LYS A 1 275 ? 0.511 32.292 25.170 1.00 14.92 274 LYS A O 1
ATOM 4180 N N . ILE A 1 276 ? 0.769 30.646 26.702 1.00 13.33 275 ILE A N 1
ATOM 4181 C CA . ILE A 1 276 ? -0.611 30.180 26.625 1.00 15.18 275 ILE A CA 1
ATOM 4182 C C . ILE A 1 276 ? -1.438 30.814 27.738 1.00 15.21 275 ILE A C 1
ATOM 4183 O O . ILE A 1 276 ? -1.070 30.689 28.935 1.00 15.20 275 ILE A O 1
ATOM 4199 N N . SER A 1 277 ? -2.514 31.509 27.396 1.00 16.10 276 SER A N 1
ATOM 4200 C CA . SER A 1 277 ? -3.349 32.182 28.381 1.00 17.16 276 SER A CA 1
ATOM 4201 C C . SER A 1 277 ? -2.450 33.063 29.257 1.00 19.01 276 SER A C 1
ATOM 4202 O O . SER A 1 277 ? -1.537 33.736 28.762 1.00 18.91 276 SER A O 1
ATOM 4210 N N . SER A 1 278 ? -2.667 33.029 30.573 1.00 17.35 277 SER A N 1
ATOM 4211 C CA . SER A 1 278 ? -1.875 33.810 31.520 1.00 17.02 277 SER A CA 1
ATOM 4212 C C . SER A 1 278 ? -0.724 33.008 32.126 1.00 15.48 277 SER A C 1
ATOM 4213 O O . SER A 1 278 ? -0.096 33.431 33.099 1.00 15.72 277 SER A O 1
ATOM 4221 N N . LEU A 1 279 ? -0.440 31.838 31.577 1.00 14.62 278 LEU A N 1
ATOM 4222 C CA . LEU A 1 279 ? 0.699 31.053 32.010 1.00 14.15 278 LEU A CA 1
ATOM 4223 C C . LEU A 1 279 ? 2.016 31.708 31.637 1.00 14.08 278 LEU A C 1
ATOM 4224 O O . LEU A 1 279 ? 2.070 32.552 30.738 1.00 14.95 278 LEU A O 1
ATOM 4240 N N . PRO A 1 280 ? 3.112 31.301 32.295 1.00 11.91 279 PRO A N 1
ATOM 4241 C CA . PRO A 1 280 ? 4.426 31.758 31.861 1.00 12.98 279 PRO A CA 1
ATOM 4242 C C . PRO A 1 280 ? 4.753 31.318 30.452 1.00 13.41 279 PRO A C 1
ATOM 4243 O O . PRO A 1 280 ? 4.282 30.287 29.977 1.00 15.05 279 PRO A O 1
ATOM 4254 N N . LYS A 1 281 ? 5.639 32.099 29.831 1.00 13.76 280 LYS A N 1
ATOM 4255 C CA . LYS A 1 281 ? 6.248 31.700 28.548 1.00 12.58 280 LYS A CA 1
ATOM 4256 C C . LYS A 1 281 ? 6.966 30.373 28.728 1.00 14.02 280 LYS A C 1
ATOM 4257 O O . LYS A 1 281 ? 7.685 30.149 29.733 1.00 15.92 280 LYS A O 1
ATOM 4276 N N . ILE A 1 282 ? 6.783 29.460 27.784 1.00 12.84 281 ILE A N 1
ATOM 4277 C CA . ILE A 1 282 ? 7.537 28.215 27.739 1.00 13.41 281 ILE A CA 1
ATOM 4278 C C . ILE A 1 282 ? 8.340 28.171 26.450 1.00 13.59 281 ILE A C 1
ATOM 4279 O O . ILE A 1 282 ? 7.877 28.689 25.432 1.00 14.63 281 ILE A O 1
ATOM 4295 N N . PRO A 1 283 ? 9.520 27.551 26.481 1.00 12.73 282 PRO A N 1
ATOM 4296 C CA . PRO A 1 283 ? 10.267 27.415 25.220 1.00 13.32 282 PRO A CA 1
ATOM 4297 C C . PRO A 1 283 ? 9.530 26.524 24.243 1.00 13.87 282 PRO A C 1
ATOM 4298 O O . PRO A 1 283 ? 8.891 25.571 24.655 1.00 15.04 282 PRO A O 1
ATOM 4309 N N . LEU A 1 284 ? 9.581 26.828 22.952 1.00 13.79 283 LEU A N 1
ATOM 4310 C CA . LEU A 1 284 ? 8.970 25.962 21.954 1.00 15.11 283 LEU A CA 1
ATOM 4311 C C . LEU A 1 284 ? 9.759 24.676 21.806 1.00 13.27 283 LEU A C 1
ATOM 4312 O O . LEU A 1 284 ? 9.175 23.614 21.752 1.00 13.36 283 LEU A O 1
ATOM 4328 N N . PHE A 1 285 ? 11.084 24.769 21.768 1.00 14.96 284 PHE A N 1
ATOM 4329 C CA . PHE A 1 285 ? 11.952 23.623 21.537 1.00 13.29 284 PHE A CA 1
ATOM 4330 C C . PHE A 1 285 ? 12.418 22.971 22.828 1.00 15.29 284 PHE A C 1
ATOM 4331 O O . PHE A 1 285 ? 12.521 23.617 23.889 1.00 17.23 284 PHE A O 1
ATOM 4348 N N . ASN A 1 286 ? 12.721 21.694 22.710 1.00 15.91 285 ASN A N 1
ATOM 4349 C CA . ASN A 1 286 ? 13.256 20.865 23.797 1.00 17.29 285 ASN A CA 1
ATOM 4350 C C . ASN A 1 286 ? 12.305 20.690 24.968 1.00 16.46 285 ASN A C 1
ATOM 4351 O O . ASN A 1 286 ? 12.727 20.410 26.086 1.00 18.05 285 ASN A O 1
ATOM 4362 N N . LEU A 1 287 ? 11.021 20.827 24.745 1.00 14.16 286 LEU A N 1
ATOM 4363 C CA . LEU A 1 287 ? 10.010 20.393 25.720 1.00 12.93 286 LEU A CA 1
ATOM 4364 C C . LEU A 1 287 ? 9.935 18.891 25.788 1.00 15.26 286 LEU A C 1
ATOM 4365 O O . LEU A 1 287 ? 10.169 18.195 24.829 1.00 16.21 286 LEU A O 1
ATOM 4381 N N . ARG A 1 288 ? 9.585 18.368 26.969 1.00 15.77 287 ARG A N 1
ATOM 4382 C CA . ARG A 1 288 ? 9.213 16.963 27.011 1.00 17.44 287 ARG A CA 1
ATOM 4383 C C . ARG A 1 288 ? 8.046 16.724 26.085 1.00 17.41 287 ARG A C 1
ATOM 4384 O O . ARG A 1 288 ? 7.251 17.634 25.887 1.00 16.44 287 ARG A O 1
ATOM 4405 N N . PRO A 1 289 ? 7.937 15.527 25.492 1.00 16.80 288 PRO A N 1
ATOM 4406 C CA . PRO A 1 289 ? 6.873 15.308 24.510 1.00 18.09 288 PRO A CA 1
ATOM 4407 C C . PRO A 1 289 ? 5.450 15.347 25.054 1.00 16.92 288 PRO A C 1
ATOM 4408 O O . PRO A 1 289 ? 4.515 15.536 24.276 1.00 18.06 288 PRO A O 1
ATOM 4419 N N A ARG A 1 290 ? 5.310 15.159 26.360 0.34 17.44 289 ARG A N 1
ATOM 4420 N N B ARG A 1 290 ? 5.284 15.193 26.363 0.66 16.57 289 ARG A N 1
ATOM 4421 C CA A ARG A 1 290 ? 4.034 15.271 27.038 0.34 15.27 289 ARG A CA 1
ATOM 4422 C CA B ARG A 1 290 ? 3.973 15.269 26.999 0.66 17.47 289 ARG A CA 1
ATOM 4423 C C A ARG A 1 290 ? 4.189 16.139 28.274 0.34 15.39 289 ARG A C 1
ATOM 4424 C C B ARG A 1 290 ? 4.049 15.996 28.326 0.66 15.87 289 ARG A C 1
ATOM 4425 O O A ARG A 1 290 ? 5.154 16.002 29.023 0.34 12.83 289 ARG A O 1
ATOM 4426 O O B ARG A 1 290 ? 4.830 15.614 29.204 0.66 20.32 289 ARG A O 1
ATOM 4467 N N . LEU A 1 291 ? 3.237 17.039 28.482 1.00 15.60 290 LEU A N 1
ATOM 4468 C CA . LEU A 1 291 ? 3.126 17.797 29.732 1.00 13.99 290 LEU A CA 1
ATOM 4469 C C . LEU A 1 291 ? 1.807 17.397 30.353 1.00 16.48 290 LEU A C 1
ATOM 4470 O O . LEU A 1 291 ? 0.722 17.687 29.825 1.00 16.40 290 LEU A O 1
ATOM 4487 N N . ASN A 1 292 ? 1.880 16.757 31.517 1.00 15.86 291 ASN A N 1
ATOM 4488 C CA . ASN A 1 292 ? 0.705 16.226 32.160 1.00 16.01 291 ASN A CA 1
ATOM 4489 C C . ASN A 1 292 ? 0.031 17.239 33.081 1.00 17.15 291 ASN A C 1
ATOM 4490 O O . ASN A 1 292 ? 0.677 18.157 33.601 1.00 17.40 291 ASN A O 1
ATOM 4501 N N . HIS A 1 293 ? -1.259 17.041 33.294 1.00 17.52 292 HIS A N 1
ATOM 4502 C CA . HIS A 1 293 ? -2.075 17.861 34.205 1.00 17.56 292 HIS A CA 1
ATOM 4503 C C . HIS A 1 293 ? -1.849 19.326 33.955 1.00 18.28 292 HIS A C 1
ATOM 4504 O O . HIS A 1 293 ? -1.607 20.098 34.877 1.00 20.01 292 HIS A O 1
ATOM 4518 N N . PHE A 1 294 ? -1.906 19.722 32.698 1.00 18.08 293 PHE A N 1
ATOM 4519 C CA . PHE A 1 294 ? -1.499 21.060 32.308 1.00 14.79 293 PHE A CA 1
ATOM 4520 C C . PHE A 1 294 ? -2.709 21.985 32.385 1.00 16.87 293 PHE A C 1
ATOM 4521 O O . PHE A 1 294 ? -3.694 21.781 31.674 1.00 17.85 293 PHE A O 1
ATOM 4538 N N . PRO A 1 295 ? -2.690 22.995 33.271 1.00 15.83 294 PRO A N 1
ATOM 4539 C CA . PRO A 1 295 ? -3.901 23.811 33.471 1.00 17.76 294 PRO A CA 1
ATOM 4540 C C . PRO A 1 295 ? -4.277 24.628 32.252 1.00 15.77 294 PRO A C 1
ATOM 4541 O O . PRO A 1 295 ? -3.446 25.315 31.652 1.00 17.40 294 PRO A O 1
ATOM 4552 N N . LEU A 1 296 ? -5.544 24.516 31.857 1.00 17.64 295 LEU A N 1
ATOM 4553 C CA . LEU A 1 296 ? -6.123 25.339 30.786 1.00 17.61 295 LEU A CA 1
ATOM 4554 C C . LEU A 1 296 ? -7.478 25.866 31.263 1.00 19.36 295 LEU A C 1
ATOM 4555 O O . LEU A 1 296 ? -8.184 25.202 32.007 1.00 19.92 295 LEU A O 1
ATOM 4571 N N . PRO A 1 297 ? -7.847 27.070 30.822 1.00 21.07 296 PRO A N 1
ATOM 4572 C CA . PRO A 1 297 ? -9.099 27.642 31.298 1.00 22.83 296 PRO A CA 1
ATOM 4573 C C . PRO A 1 297 ? -10.287 26.800 30.849 1.00 24.80 296 PRO A C 1
ATOM 4574 O O . PRO A 1 297 ? -10.371 26.394 29.688 1.00 26.48 296 PRO A O 1
ATOM 4585 N N . HIS A 1 298 ? -11.179 26.518 31.775 1.00 26.01 297 HIS A N 1
ATOM 4586 C CA . HIS A 1 298 ? -12.348 25.705 31.467 1.00 25.77 297 HIS A CA 1
ATOM 4587 C C . HIS A 1 298 ? -13.351 26.484 30.602 1.00 29.95 297 HIS A C 1
ATOM 4588 O O . HIS A 1 298 ? -13.218 27.699 30.386 1.00 28.39 297 HIS A O 1
ATOM 4602 N N . ASN A 1 299 ? -14.319 25.759 30.068 1.00 31.09 298 ASN A N 1
ATOM 4603 C CA . ASN A 1 299 ? -15.398 26.366 29.277 1.00 30.79 298 ASN A CA 1
ATOM 4604 C C . ASN A 1 299 ? -14.914 27.276 28.147 1.00 34.96 298 ASN A C 1
ATOM 4605 O O . ASN A 1 299 ? -15.563 28.268 27.822 1.00 34.46 298 ASN A O 1
ATOM 4616 N N . THR A 1 300 ? -13.767 26.940 27.556 1.00 29.36 299 THR A N 1
ATOM 4617 C CA . THR A 1 300 ? -13.173 27.760 26.511 1.00 29.52 299 THR A CA 1
ATOM 4618 C C . THR A 1 300 ? -12.723 26.861 25.372 1.00 25.53 299 THR A C 1
ATOM 4619 O O . THR A 1 300 ? -11.922 25.953 25.574 1.00 30.77 299 THR A O 1
ATOM 4630 N N . LYS A 1 301 ? -13.246 27.100 24.179 1.00 26.68 300 LYS A N 1
ATOM 4631 C CA . LYS A 1 301 ? -12.830 26.345 23.013 1.00 25.07 300 LYS A CA 1
ATOM 4632 C C . LYS A 1 301 ? -11.356 26.610 22.744 1.00 21.57 300 LYS A C 1
ATOM 4633 O O . LYS A 1 301 ? -10.850 27.726 22.909 1.00 22.42 300 LYS A O 1
ATOM 4652 N N . ILE A 1 302 ? -10.668 25.564 22.327 1.00 20.70 301 ILE A N 1
ATOM 4653 C CA . ILE A 1 302 ? -9.229 25.619 22.147 1.00 18.09 301 ILE A CA 1
ATOM 4654 C C . ILE A 1 302 ? -8.782 26.773 21.237 1.00 19.39 301 ILE A C 1
ATOM 4655 O O . ILE A 1 302 ? -7.842 27.475 21.593 1.00 19.01 301 ILE A O 1
ATOM 4671 N N . PRO A 1 303 ? -9.469 26.987 20.095 1.00 19.71 302 PRO A N 1
ATOM 4672 C CA . PRO A 1 303 ? -9.025 28.113 19.265 1.00 20.38 302 PRO A CA 1
ATOM 4673 C C . PRO A 1 303 ? -9.226 29.477 19.927 1.00 20.35 302 PRO A C 1
ATOM 4674 O O . PRO A 1 303 ? -8.633 30.446 19.453 1.00 27.67 302 PRO A O 1
ATOM 4685 N N . GLN A 1 304 ? -10.001 29.552 21.004 1.00 22.84 303 GLN A N 1
ATOM 4686 C CA . GLN A 1 304 ? -10.221 30.795 21.731 1.00 23.60 303 GLN A CA 1
ATOM 4687 C C . GLN A 1 304 ? -9.224 31.015 22.877 1.00 22.22 303 GLN A C 1
ATOM 4688 O O . GLN A 1 304 ? -9.258 32.059 23.543 1.00 27.45 303 GLN A O 1
ATOM 4702 N N . ILE A 1 305 ? -8.382 30.031 23.163 1.00 20.24 304 ILE A N 1
ATOM 4703 C CA . ILE A 1 305 ? -7.416 30.212 24.234 1.00 20.26 304 ILE A CA 1
ATOM 4704 C C . ILE A 1 305 ? -6.318 31.128 23.694 1.00 18.23 304 ILE A C 1
ATOM 4705 O O . ILE A 1 305 ? -5.699 30.849 22.656 1.00 19.10 304 ILE A O 1
ATOM 4721 N N . PRO A 1 306 ? -6.039 32.233 24.412 1.00 21.80 305 PRO A N 1
ATOM 4722 C CA . PRO A 1 306 ? -5.022 33.146 23.879 1.00 20.56 305 PRO A CA 1
ATOM 4723 C C . PRO A 1 306 ? -3.667 32.498 23.800 1.00 22.00 305 PRO A C 1
ATOM 4724 O O . PRO A 1 306 ? -3.277 31.741 24.695 1.00 20.26 305 PRO A O 1
ATOM 4735 N N . ILE A 1 307 ? -2.946 32.756 22.720 1.00 18.39 306 ILE A N 1
ATOM 4736 C CA . ILE A 1 307 ? -1.605 32.245 22.629 1.00 18.53 306 ILE A CA 1
ATOM 4737 C C . ILE A 1 307 ? -0.778 33.297 21.936 1.00 19.33 306 ILE A C 1
ATOM 4738 O O . ILE A 1 307 ? -1.197 33.886 20.936 1.00 26.56 306 ILE A O 1
ATOM 4754 N N . GLU A 1 308 ? 0.346 33.634 22.551 1.00 17.38 307 GLU A N 1
ATOM 4755 C CA . GLU A 1 308 ? 1.297 34.601 22.032 1.00 19.21 307 GLU A CA 1
ATOM 4756 C C . GLU A 1 308 ? 2.596 33.879 21.818 1.00 17.39 307 GLU A C 1
ATOM 4757 O O . GLU A 1 308 ? 2.926 32.917 22.510 1.00 15.31 307 GLU A O 1
ATOM 4769 N N . SER A 1 309 ? 3.370 34.390 20.869 1.00 16.34 308 SER A N 1
ATOM 4770 C CA . SER A 1 309 ? 4.693 33.832 20.576 1.00 13.58 308 SER A CA 1
ATOM 4771 C C . SER A 1 309 ? 5.502 34.907 19.906 1.00 13.10 308 SER A C 1
ATOM 4772 O O . SER A 1 309 ? 4.949 35.866 19.350 1.00 16.27 308 SER A O 1
ATOM 4780 N N . ASN A 1 310 ? 6.826 34.765 19.934 1.00 12.10 309 ASN A N 1
ATOM 4781 C CA . ASN A 1 310 ? 7.688 35.583 19.087 1.00 13.30 309 ASN A CA 1
ATOM 4782 C C . ASN A 1 310 ? 7.760 35.025 17.666 1.00 13.02 309 ASN A C 1
ATOM 4783 O O . ASN A 1 310 ? 8.309 35.712 16.784 1.00 16.31 309 ASN A O 1
ATOM 4794 N N . ALA A 1 311 ? 7.164 33.869 17.403 1.00 12.17 310 ALA A N 1
ATOM 4795 C CA . ALA A 1 311 ? 6.921 33.382 16.041 1.00 10.51 310 ALA A CA 1
ATOM 4796 C C . ALA A 1 311 ? 5.469 33.647 15.692 1.00 13.45 310 ALA A C 1
ATOM 4797 O O . ALA A 1 311 ? 4.638 33.953 16.589 1.00 14.64 310 ALA A O 1
ATOM 4804 N N . TYR A 1 312 ? 5.116 33.514 14.427 1.00 10.60 311 TYR A N 1
ATOM 4805 C CA . TYR A 1 312 ? 3.820 33.880 13.896 1.00 10.52 311 TYR A CA 1
ATOM 4806 C C . TYR A 1 312 ? 2.981 32.721 13.429 1.00 12.57 311 TYR A C 1
ATOM 4807 O O . TYR A 1 312 ? 1.890 32.896 12.889 1.00 15.84 311 TYR A O 1
ATOM 4825 N N . ILE A 1 313 ? 3.505 31.517 13.598 1.00 10.05 312 ILE A N 1
ATOM 4826 C CA . ILE A 1 313 ? 2.892 30.284 13.109 1.00 10.96 312 ILE A CA 1
ATOM 4827 C C . ILE A 1 313 ? 2.666 29.233 14.202 1.00 10.29 312 ILE A C 1
ATOM 4828 O O . ILE A 1 313 ? 2.625 28.039 13.961 1.00 10.38 312 ILE A O 1
ATOM 4844 N N . VAL A 1 314 ? 2.469 29.724 15.418 1.00 10.64 313 VAL A N 1
ATOM 4845 C CA . VAL A 1 314 ? 2.230 28.864 16.587 1.00 9.98 313 VAL A CA 1
ATOM 4846 C C . VAL A 1 314 ? 0.750 28.810 16.927 1.00 11.21 313 VAL A C 1
ATOM 4847 O O . VAL A 1 314 ? 0.034 29.797 16.842 1.00 13.12 313 VAL A O 1
ATOM 4860 N N . GLY A 1 315 ? 0.278 27.616 17.308 1.00 10.51 314 GLY A N 1
ATOM 4861 C CA . GLY A 1 315 ? -1.073 27.516 17.802 1.00 10.88 314 GLY A CA 1
ATOM 4862 C C . GLY A 1 315 ? -1.311 26.219 18.559 1.00 10.48 314 GLY A C 1
ATOM 4863 O O . GLY A 1 315 ? -0.425 25.395 18.685 1.00 11.58 314 GLY A O 1
ATOM 4867 N N . LEU A 1 316 ? -2.542 26.095 19.044 1.00 11.39 315 LEU A N 1
ATOM 4868 C CA . LEU A 1 316 ? -3.021 24.917 19.783 1.00 12.61 315 LEU A CA 1
ATOM 4869 C C . LEU A 1 316 ? -4.097 24.250 18.973 1.00 12.04 315 LEU A C 1
ATOM 4870 O O . LEU A 1 316 ? -4.897 24.926 18.309 1.00 13.06 315 LEU A O 1
ATOM 4886 N N . VAL A 1 317 ? -4.181 22.919 19.060 1.00 11.95 316 VAL A N 1
ATOM 4887 C CA . VAL A 1 317 ? -5.223 22.175 18.394 1.00 12.22 316 VAL A CA 1
ATOM 4888 C C . VAL A 1 317 ? -5.564 20.886 19.156 1.00 12.88 316 VAL A C 1
ATOM 4889 O O . VAL A 1 317 ? -4.670 20.225 19.671 1.00 12.90 316 VAL A O 1
ATOM 4902 N N . LYS A 1 318 ? -6.842 20.555 19.233 1.00 13.87 317 LYS A N 1
ATOM 4903 C CA . LYS A 1 318 ? -7.262 19.341 19.880 1.00 14.72 317 LYS A CA 1
ATOM 4904 C C . LYS A 1 318 ? -6.859 18.131 19.069 1.00 15.97 317 LYS A C 1
ATOM 4905 O O . LYS A 1 318 ? -7.042 18.102 17.837 1.00 18.00 317 LYS A O 1
ATOM 4924 N N . ASN A 1 319 ? -6.413 17.089 19.748 1.00 15.63 318 ASN A N 1
ATOM 4925 C CA . ASN A 1 319 ? -6.244 15.769 19.170 1.00 16.78 318 ASN A CA 1
ATOM 4926 C C . ASN A 1 319 ? -6.656 14.752 20.214 1.00 18.25 318 ASN A C 1
ATOM 4927 O O . ASN A 1 319 ? -5.954 14.549 21.205 1.00 18.22 318 ASN A O 1
ATOM 4938 N N . LYS A 1 320 ? -7.843 14.198 20.032 1.00 19.13 319 LYS A N 1
ATOM 4939 C CA . LYS A 1 320 ? -8.400 13.227 20.999 1.00 20.64 319 LYS A CA 1
ATOM 4940 C C . LYS A 1 320 ? -8.442 13.863 22.391 1.00 21.76 319 LYS A C 1
ATOM 4941 O O . LYS A 1 320 ? -9.092 14.904 22.553 1.00 23.74 319 LYS A O 1
ATOM 4960 N N . GLN A 1 321 ? -7.747 13.274 23.373 1.00 19.90 320 GLN A N 1
ATOM 4961 C CA . GLN A 1 321 ? -7.751 13.779 24.721 1.00 21.68 320 GLN A CA 1
ATOM 4962 C C . GLN A 1 321 ? -6.551 14.704 25.028 1.00 20.42 320 GLN A C 1
ATOM 4963 O O . GLN A 1 321 ? -6.300 15.038 26.187 1.00 22.65 320 GLN A O 1
ATOM 4977 N N . GLU A 1 322 ? -5.816 15.112 24.006 1.00 18.09 321 GLU A N 1
ATOM 4978 C CA . GLU A 1 322 ? -4.667 15.976 24.159 1.00 16.53 321 GLU A CA 1
ATOM 4979 C C . GLU A 1 322 ? -4.910 17.294 23.443 1.00 15.32 321 GLU A C 1
ATOM 4980 O O . GLU A 1 322 ? -5.796 17.410 22.596 1.00 16.02 321 GLU A O 1
ATOM 4992 N N . VAL A 1 323 ? -4.112 18.285 23.773 1.00 14.32 322 VAL A N 1
ATOM 4993 C CA . VAL A 1 323 ? -4.051 19.518 23.032 1.00 13.26 322 VAL A CA 1
ATOM 4994 C C . VAL A 1 323 ? -2.629 19.650 22.559 1.00 12.27 322 VAL A C 1
ATOM 4995 O O . VAL A 1 323 ? -1.684 19.679 23.367 1.00 13.47 322 VAL A O 1
ATOM 5008 N N . PHE A 1 324 ? -2.442 19.738 21.255 1.00 12.43 323 PHE A N 1
ATOM 5009 C CA . PHE A 1 324 ? -1.101 19.808 20.710 1.00 11.75 323 PHE A CA 1
ATOM 5010 C C . PHE A 1 324 ? -0.649 21.261 20.589 1.00 12.17 323 PHE A C 1
ATOM 5011 O O . PHE A 1 324 ? -1.422 22.135 20.145 1.00 12.38 323 PHE A O 1
ATOM 5028 N N . LEU A 1 325 ? 0.608 21.512 20.934 1.00 10.71 324 LEU A N 1
ATOM 5029 C CA . LEU A 1 325 ? 1.256 22.787 20.667 1.00 11.17 324 LEU A CA 1
ATOM 5030 C C . LEU A 1 325 ? 2.029 22.660 19.366 1.00 10.85 324 LEU A C 1
ATOM 5031 O O . LEU A 1 325 ? 2.946 21.855 19.262 1.00 11.33 324 LEU A O 1
ATOM 5047 N N . LYS A 1 326 ? 1.625 23.462 18.388 1.00 9.26 325 LYS A N 1
ATOM 5048 C CA . LYS A 1 326 ? 2.136 23.403 17.025 1.00 10.69 325 LYS A CA 1
ATOM 5049 C C . LYS A 1 326 ? 2.959 24.633 16.706 1.00 9.24 325 LYS A C 1
ATOM 5050 O O . LYS A 1 326 ? 2.624 25.744 17.090 1.00 10.88 325 LYS A O 1
ATOM 5069 N N . TYR A 1 327 ? 4.044 24.398 15.970 1.00 9.54 326 TYR A N 1
ATOM 5070 C CA . TYR A 1 327 ? 4.880 25.443 15.392 1.00 8.92 326 TYR A CA 1
ATOM 5071 C C . TYR A 1 327 ? 4.962 25.089 13.909 1.00 8.96 326 TYR A C 1
ATOM 5072 O O . TYR A 1 327 ? 5.709 24.205 13.501 1.00 9.76 326 TYR A O 1
ATOM 5090 N N . GLY A 1 328 ? 4.119 25.731 13.114 1.00 9.01 327 GLY A N 1
ATOM 5091 C CA . GLY A 1 328 ? 3.900 25.269 11.766 1.00 9.40 327 GLY A CA 1
ATOM 5092 C C . GLY A 1 328 ? 3.335 23.864 11.777 1.00 11.23 327 GLY A C 1
ATOM 5093 O O . GLY A 1 328 ? 2.345 23.599 12.485 1.00 11.61 327 GLY A O 1
ATOM 5097 N N . ASN A 1 329 ? 3.984 22.944 11.055 1.00 9.06 328 ASN A N 1
ATOM 5098 C CA . ASN A 1 329 ? 3.582 21.550 11.080 1.00 9.41 328 ASN A CA 1
ATOM 5099 C C . ASN A 1 329 ? 4.315 20.755 12.162 1.00 10.64 328 ASN A C 1
ATOM 5100 O O . ASN A 1 329 ? 4.101 19.562 12.269 1.00 12.57 328 ASN A O 1
ATOM 5111 N N . LYS A 1 330 ? 5.212 21.399 12.908 1.00 10.39 329 LYS A N 1
ATOM 5112 C CA . LYS A 1 330 ? 5.991 20.706 13.930 1.00 11.25 329 LYS A CA 1
ATOM 5113 C C . LYS A 1 330 ? 5.196 20.571 15.251 1.00 10.78 329 LYS A C 1
ATOM 5114 O O . LYS A 1 330 ? 4.611 21.546 15.719 1.00 10.96 329 LYS A O 1
ATOM 5133 N N . LEU A 1 331 ? 5.202 19.369 15.810 1.00 11.16 330 LEU A N 1
ATOM 5134 C CA . LEU A 1 331 ? 4.587 19.097 17.102 1.00 11.23 330 LEU A CA 1
ATOM 5135 C C . LEU A 1 331 ? 5.595 19.363 18.201 1.00 11.92 330 LEU A C 1
ATOM 5136 O O . LEU A 1 331 ? 6.594 18.615 18.330 1.00 13.77 330 LEU A O 1
ATOM 5152 N N . MET A 1 332 ? 5.339 20.379 18.998 1.00 10.91 331 MET A N 1
ATOM 5153 C CA . MET A 1 332 ? 6.314 20.771 20.018 1.00 11.51 331 MET A CA 1
ATOM 5154 C C . MET A 1 332 ? 6.106 20.081 21.357 1.00 12.66 331 MET A C 1
ATOM 5155 O O . MET A 1 332 ? 7.073 19.762 22.045 1.00 12.43 331 MET A O 1
ATOM 5169 N N . THR A 1 333 ? 4.856 19.833 21.704 1.00 11.70 332 THR A N 1
ATOM 5170 C CA . THR A 1 333 ? 4.531 19.027 22.879 1.00 12.31 332 THR A CA 1
ATOM 5171 C C . THR A 1 333 ? 3.043 18.666 22.806 1.00 12.27 332 THR A C 1
ATOM 5172 O O . THR A 1 333 ? 2.256 19.304 22.077 1.00 12.93 332 THR A O 1
ATOM 5183 N N . ARG A 1 334 ? 2.678 17.645 23.561 1.00 12.98 333 ARG A N 1
ATOM 5184 C CA . AR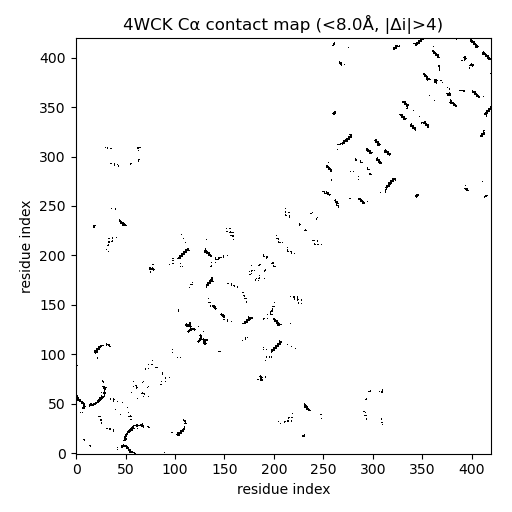G A 1 334 ? 1.299 17.214 23.741 1.00 12.95 333 ARG A CA 1
ATOM 5185 C C . ARG A 1 334 ? 0.889 17.605 25.144 1.00 14.06 333 ARG A C 1
ATOM 5186 O O . ARG A 1 334 ? 1.437 17.095 26.119 1.00 16.35 333 ARG A O 1
ATOM 5207 N N . LEU A 1 335 ? -0.044 18.528 25.288 1.00 13.02 334 LEU A N 1
ATOM 5208 C CA . LEU A 1 335 ? -0.591 18.871 26.599 1.00 12.75 334 LEU A CA 1
ATOM 5209 C C . LEU A 1 335 ? -1.705 17.922 26.957 1.00 14.11 334 LEU A C 1
ATOM 5210 O O . LEU A 1 335 ? -2.616 17.658 26.156 1.00 15.91 334 LEU A O 1
ATOM 5226 N N . SER A 1 336 ? -1.666 17.391 28.171 1.00 14.62 335 SER A N 1
ATOM 5227 C CA . SER A 1 336 ? -2.765 16.618 28.695 1.00 17.12 335 SER A CA 1
ATOM 5228 C C . SER A 1 336 ? -3.470 17.562 29.661 1.00 18.82 335 SER A C 1
ATOM 5229 O O . SER A 1 336 ? -3.007 17.785 30.778 1.00 18.59 335 SER A O 1
ATOM 5237 N N . PRO A 1 337 ? -4.579 18.160 29.237 1.00 18.98 336 PRO A N 1
ATOM 5238 C CA . PRO A 1 337 ? -5.098 19.319 29.954 1.00 21.06 336 PRO A CA 1
ATOM 5239 C C . PRO A 1 337 ? -5.803 18.982 31.251 1.00 20.61 336 PRO A C 1
ATOM 5240 O O . PRO A 1 337 ? -6.435 17.930 31.368 1.00 24.07 336 PRO A O 1
ATOM 5251 N N . PHE A 1 338 ? -5.711 19.927 32.167 1.00 21.70 337 PHE A N 1
ATOM 5252 C CA . PHE A 1 338 ? -6.460 19.942 33.397 1.00 25.87 337 PHE A CA 1
ATOM 5253 C C . PHE A 1 338 ? -7.343 21.190 33.261 1.00 23.42 337 PHE A C 1
ATOM 5254 O O . PHE A 1 338 ? -6.872 22.314 33.486 1.00 22.25 337 PHE A O 1
ATOM 5271 N N . TYR A 1 339 ? -8.617 21.006 32.908 1.00 23.54 338 TYR A N 1
ATOM 5272 C CA . TYR A 1 339 ? -9.491 22.164 32.724 1.00 21.98 338 TYR A CA 1
ATOM 5273 C C . TYR A 1 339 ? -9.988 22.665 34.063 1.00 26.37 338 TYR A C 1
ATOM 5274 O O . TYR A 1 339 ? -10.481 21.887 34.862 1.00 27.71 338 TYR A O 1
ATOM 5292 N N . ILE A 1 340 ? -9.863 23.972 34.288 1.00 22.62 339 ILE A N 1
ATOM 5293 C CA . ILE A 1 340 ? -10.129 24.547 35.608 1.00 23.71 339 ILE A CA 1
ATOM 5294 C C . ILE A 1 340 ? -10.436 26.035 35.451 1.00 22.95 339 ILE A C 1
ATOM 5295 O O . ILE A 1 340 ? -9.991 26.680 34.493 1.00 23.19 339 ILE A O 1
ATOM 5311 N N . GLU A 1 341 ? -11.204 26.586 36.388 1.00 25.39 340 GLU A N 1
ATOM 5312 C CA . GLU A 1 341 ? -11.381 28.029 36.413 1.00 29.03 340 GLU A CA 1
ATOM 5313 C C . GLU A 1 341 ? -10.059 28.754 36.646 1.00 28.36 340 GLU A C 1
ATOM 5314 O O . GLU A 1 341 ? -9.316 28.413 37.552 1.00 26.98 340 GLU A O 1
ATOM 5326 N N . PHE A 1 342 ? -9.768 29.765 35.847 1.00 25.97 341 PHE A N 1
ATOM 5327 C CA . PHE A 1 342 ? -8.595 30.619 36.060 1.00 23.43 341 PHE A CA 1
ATOM 5328 C C . PHE A 1 342 ? -9.031 31.865 36.829 1.00 27.80 341 PHE A C 1
ATOM 5329 O O . PHE A 1 342 ? -9.760 32.721 36.297 1.00 34.88 341 PHE A O 1
ATOM 5346 N N . ASP A 1 343 ? -8.669 31.922 38.104 1.00 25.46 342 ASP A N 1
ATOM 5347 C CA . ASP A 1 343 ? -8.973 33.047 38.973 1.00 28.71 342 ASP A CA 1
ATOM 5348 C C . ASP A 1 343 ? -7.819 34.029 38.842 1.00 38.53 342 ASP A C 1
ATOM 5349 O O . ASP A 1 343 ? -6.682 33.682 39.132 1.00 32.73 342 ASP A O 1
ATOM 5358 N N . PRO A 1 344 ? -8.098 35.253 38.377 1.00 27.10 343 PRO A N 1
ATOM 5359 C CA . PRO A 1 344 ? -7.003 36.190 38.091 1.00 29.70 343 PRO A CA 1
ATOM 5360 C C . PRO A 1 344 ? -6.602 37.062 39.296 1.00 27.73 343 PRO A C 1
ATOM 5361 O O . PRO A 1 344 ? -5.821 37.998 39.125 1.00 37.07 343 PRO A O 1
ATOM 5372 N N . SER A 1 345 ? -7.108 36.760 40.482 1.00 27.35 344 SER A N 1
ATOM 5373 C CA . SER A 1 345 ? -6.891 37.652 41.610 1.00 28.62 344 SER A CA 1
ATOM 5374 C C . SER A 1 345 ? -5.434 37.726 42.094 1.00 31.07 344 SER A C 1
ATOM 5375 O O . SER A 1 345 ? -5.008 38.747 42.608 1.00 30.98 344 SER A O 1
ATOM 5383 N N . LEU A 1 346 ? -4.671 36.651 41.935 1.00 27.34 345 LEU A N 1
ATOM 5384 C CA . LEU A 1 346 ? -3.305 36.621 42.452 1.00 24.35 345 LEU A CA 1
ATOM 5385 C C . LEU A 1 346 ? -2.354 37.224 41.430 1.00 21.64 345 LEU A C 1
ATOM 5386 O O . LEU A 1 346 ? -2.248 36.741 40.308 1.00 25.00 345 LEU A O 1
ATOM 5402 N N . GLU A 1 347 ? -1.687 38.316 41.789 1.00 23.66 346 GLU A N 1
ATOM 5403 C CA . GLU A 1 347 ? -0.808 38.983 40.830 1.00 23.05 346 GLU A CA 1
ATOM 5404 C C . GLU A 1 347 ? 0.667 38.655 41.055 1.00 20.41 346 GLU A C 1
ATOM 5405 O O . GLU A 1 347 ? 1.455 38.698 40.125 1.00 21.98 346 GLU A O 1
ATOM 5417 N N . GLU A 1 348 ? 1.028 38.405 42.306 1.00 20.85 347 GLU A N 1
ATOM 5418 C CA . GLU A 1 348 ? 2.418 38.155 42.655 1.00 20.93 347 GLU A CA 1
ATOM 5419 C C . GLU A 1 348 ? 2.482 37.313 43.897 1.00 20.27 347 GLU A C 1
ATOM 5420 O O . GLU A 1 348 ? 1.530 37.245 44.696 1.00 21.94 347 GLU A O 1
ATOM 5432 N N . VAL A 1 349 ? 3.632 36.660 44.045 1.00 18.55 348 VAL A N 1
ATOM 5433 C CA . VAL A 1 349 ? 3.879 35.757 45.172 1.00 16.66 348 VAL A CA 1
ATOM 5434 C C . VAL A 1 349 ? 5.234 36.100 45.768 1.00 16.01 348 VAL A C 1
ATOM 5435 O O . VAL A 1 349 ? 6.227 36.196 45.028 1.00 19.73 348 VAL A O 1
ATOM 5448 N N . LYS A 1 350 ? 5.300 36.204 47.079 1.00 17.01 349 LYS A N 1
ATOM 5449 C CA . LYS A 1 350 ? 6.566 36.463 47.752 1.00 17.90 349 LYS A CA 1
ATOM 5450 C C . LYS A 1 350 ? 7.393 35.162 47.837 1.00 15.85 349 LYS A C 1
ATOM 5451 O O . LYS A 1 350 ? 6.923 34.156 48.342 1.00 18.22 349 LYS A O 1
ATOM 5470 N N . MET A 1 351 ? 8.586 35.206 47.279 1.00 15.72 350 MET A N 1
ATOM 5471 C CA . MET A 1 351 ? 9.492 34.052 47.285 1.00 15.81 350 MET A CA 1
ATOM 5472 C C . MET A 1 351 ? 10.853 34.488 47.698 1.00 18.23 350 MET A C 1
ATOM 5473 O O . MET A 1 351 ? 11.333 35.541 47.296 1.00 19.93 350 MET A O 1
ATOM 5487 N N . GLN A 1 352 ? 11.525 33.638 48.457 1.00 17.09 351 GLN A N 1
ATOM 5488 C CA . GLN A 1 352 ? 12.924 33.829 48.711 1.00 16.22 351 GLN A CA 1
ATOM 5489 C C . GLN A 1 352 ? 13.634 33.114 47.593 1.00 15.69 351 GLN A C 1
ATOM 5490 O O . GLN A 1 352 ? 13.376 31.950 47.325 1.00 17.24 351 GLN A O 1
ATOM 5504 N N . ILE A 1 353 ? 14.500 33.824 46.883 1.00 16.85 352 ILE A N 1
ATOM 5505 C CA . ILE A 1 353 ? 15.261 33.278 45.795 1.00 15.80 352 ILE A CA 1
ATOM 5506 C C . ILE A 1 353 ? 16.733 33.477 46.107 1.00 17.37 352 ILE A C 1
ATOM 5507 O O . ILE A 1 353 ? 17.182 34.622 46.274 1.00 18.86 352 ILE A O 1
ATOM 5523 N N . ASP A 1 354 ? 17.481 32.385 46.262 1.00 16.90 353 ASP A N 1
ATOM 5524 C CA . ASP A 1 354 ? 18.889 32.470 46.612 1.00 19.54 353 ASP A CA 1
ATOM 5525 C C . ASP A 1 354 ? 19.098 33.401 47.828 1.00 20.78 353 ASP A C 1
ATOM 5526 O O . ASP A 1 354 ? 19.964 34.282 47.820 1.00 22.68 353 ASP A O 1
ATOM 5535 N N . ASN A 1 355 ? 18.264 33.199 48.856 1.00 19.66 354 ASN A N 1
ATOM 5536 C CA . ASN A 1 355 ? 18.290 33.927 50.144 1.00 19.35 354 ASN A CA 1
ATOM 5537 C C . ASN A 1 355 ? 17.681 35.306 50.177 1.00 21.52 354 ASN A C 1
ATOM 5538 O O . ASN A 1 355 ? 17.684 35.913 51.234 1.00 23.26 354 ASN A O 1
ATOM 5549 N N . LYS A 1 356 ? 17.197 35.803 49.050 1.00 22.52 355 LYS A N 1
ATOM 5550 C CA . LYS A 1 356 ? 16.668 37.166 48.984 1.00 24.60 355 LYS A CA 1
ATOM 5551 C C . LYS A 1 356 ? 15.197 37.150 48.607 1.00 18.72 355 LYS A C 1
ATOM 5552 O O . LYS A 1 356 ? 14.812 36.611 47.565 1.00 18.55 355 LYS A O 1
ATOM 5571 N N . ASP A 1 357 ? 14.368 37.756 49.451 1.00 22.61 356 ASP A N 1
ATOM 5572 C CA . ASP A 1 357 ? 12.953 37.923 49.107 1.00 22.28 356 ASP A CA 1
ATOM 5573 C C . ASP A 1 357 ? 12.714 38.812 47.912 1.00 25.33 356 ASP A C 1
ATOM 5574 O O . ASP A 1 357 ? 13.368 39.839 47.731 1.00 29.14 356 ASP A O 1
ATOM 5583 N N . GLN A 1 358 ? 11.769 38.414 47.082 1.00 23.11 357 GLN A N 1
ATOM 5584 C CA . GLN A 1 358 ? 11.302 39.244 46.016 1.00 26.54 357 GLN A CA 1
ATOM 5585 C C . GLN A 1 358 ? 9.855 38.870 45.754 1.00 25.64 357 GLN A C 1
ATOM 5586 O O . GLN A 1 358 ? 9.373 37.795 46.138 1.00 23.14 357 GLN A O 1
ATOM 5600 N N . MET A 1 359 ? 9.145 39.787 45.134 1.00 20.90 358 MET A N 1
ATOM 5601 C CA . MET A 1 359 ? 7.774 39.574 44.735 1.00 20.00 358 MET A CA 1
ATOM 5602 C C . MET A 1 359 ? 7.796 39.138 43.297 1.00 26.88 358 MET A C 1
ATOM 5603 O O . MET A 1 359 ? 8.105 39.906 42.381 1.00 26.41 358 MET A O 1
ATOM 5617 N N . VAL A 1 360 ? 7.458 37.880 43.085 1.00 17.03 359 VAL A N 1
ATOM 5618 C CA . VAL A 1 360 ? 7.529 37.289 41.767 1.00 17.14 359 VAL A CA 1
ATOM 5619 C C . VAL A 1 360 ? 6.164 37.337 41.114 1.00 17.17 359 VAL A C 1
ATOM 5620 O O . VAL A 1 360 ? 5.188 36.866 41.673 1.00 17.89 359 VAL A O 1
ATOM 5633 N N . LYS A 1 361 ? 6.074 37.931 39.932 1.00 17.90 360 LYS A N 1
ATOM 5634 C CA . LYS A 1 361 ? 4.780 38.018 39.278 1.00 17.71 360 LYS A CA 1
ATOM 5635 C C . LYS A 1 361 ? 4.279 36.668 38.821 1.00 16.80 360 LYS A C 1
ATOM 5636 O O . LYS A 1 361 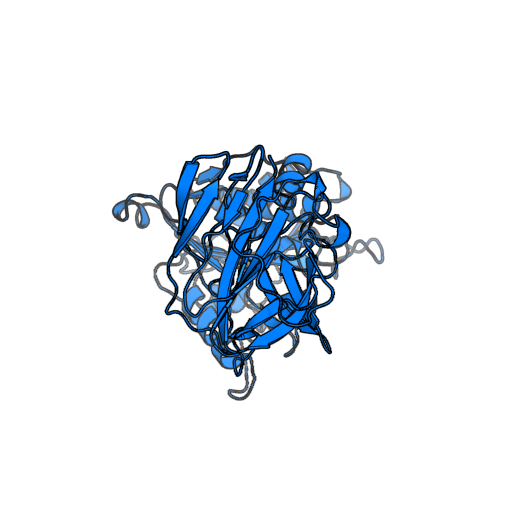? 5.032 35.849 38.262 1.00 17.93 360 LYS A O 1
ATOM 5655 N N . ILE A 1 362 ? 2.989 36.422 39.016 1.00 17.56 361 ILE A N 1
ATOM 5656 C CA . ILE A 1 362 ? 2.346 35.278 38.412 1.00 16.30 361 ILE A CA 1
ATOM 5657 C C . ILE A 1 362 ? 2.525 35.370 36.897 1.00 17.87 361 ILE A C 1
ATOM 5658 O O . ILE A 1 362 ? 2.448 36.446 36.295 1.00 18.97 361 ILE A O 1
ATOM 5674 N N . GLY A 1 363 ? 2.842 34.247 36.268 1.00 16.10 362 GLY A N 1
ATOM 5675 C CA . GLY A 1 363 ? 3.116 34.241 34.847 1.00 16.15 362 GLY A CA 1
ATOM 5676 C C . GLY A 1 363 ? 4.556 34.522 34.504 1.00 18.37 362 GLY A C 1
ATOM 5677 O O . GLY A 1 363 ? 4.874 34.656 33.308 1.00 23.44 362 GLY A O 1
ATOM 5681 N N . SER A 1 364 ? 5.452 34.588 35.464 1.00 17.27 363 SER A N 1
ATOM 5682 C CA . SER A 1 364 ? 6.843 34.833 35.123 1.00 18.98 363 SER A CA 1
ATOM 5683 C C . SER A 1 364 ? 7.716 33.594 35.299 1.00 15.32 363 SER A C 1
ATOM 5684 O O . SER A 1 364 ? 7.286 32.557 35.805 1.00 14.36 363 SER A O 1
ATOM 5692 N N . VAL A 1 365 ? 8.929 33.709 34.808 1.00 15.01 364 VAL A N 1
ATOM 5693 C CA . VAL A 1 365 ? 9.984 32.719 34.968 1.00 14.77 364 VAL A CA 1
ATOM 5694 C C . VAL A 1 365 ? 11.029 33.355 35.844 1.00 21.36 364 VAL A C 1
ATOM 5695 O O . VAL A 1 365 ? 11.467 34.483 35.582 1.00 23.17 364 VAL A O 1
ATOM 5708 N N A VAL A 1 366 ? 11.417 32.665 36.918 0.50 17.03 365 VAL A N 1
ATOM 5709 N N B VAL A 1 366 ? 11.401 32.659 36.912 0.50 17.22 365 VAL A N 1
ATOM 5710 C CA A VAL A 1 366 ? 12.450 33.170 37.822 0.50 19.20 365 VAL A CA 1
ATOM 5711 C CA B VAL A 1 366 ? 12.478 33.127 37.755 0.50 18.03 365 VAL A CA 1
ATOM 5712 C C A VAL A 1 366 ? 13.650 32.235 37.847 0.50 18.89 365 VAL A C 1
ATOM 5713 C C B VAL A 1 366 ? 13.659 32.192 37.675 0.50 13.65 365 VAL A C 1
ATOM 5714 O O A VAL A 1 366 ? 13.518 31.039 38.059 0.50 14.82 365 VAL A O 1
ATOM 5715 O O B VAL A 1 366 ? 13.534 30.971 37.617 0.50 18.01 365 VAL A O 1
ATOM 5740 N N . GLU A 1 367 ? 14.833 32.793 37.622 1.00 18.44 366 GLU A N 1
ATOM 5741 C CA . GLU A 1 367 ? 16.051 32.014 37.621 1.00 19.29 366 GLU A CA 1
ATOM 5742 C C . GLU A 1 367 ? 16.536 31.790 39.047 1.00 17.01 366 GLU A C 1
ATOM 5743 O O . GLU A 1 367 ? 16.530 32.704 39.888 1.00 19.10 366 GLU A O 1
ATOM 5756 N N . VAL A 1 368 ? 16.974 30.561 39.304 1.00 17.67 367 VAL A N 1
ATOM 5757 C CA . VAL A 1 368 ? 17.418 30.161 40.639 1.00 16.63 367 VAL A CA 1
ATOM 5758 C C . VAL A 1 368 ? 18.778 29.528 40.500 1.00 16.80 367 VAL A C 1
ATOM 5759 O O . VAL A 1 368 ? 18.962 28.570 39.742 1.00 18.44 367 VAL A O 1
ATOM 5772 N N . LYS A 1 369 ? 19.731 30.014 41.278 1.00 15.78 368 LYS A N 1
ATOM 5773 C CA . LYS A 1 369 ? 21.068 29.449 41.274 1.00 19.42 368 LYS A CA 1
ATOM 5774 C C . LYS A 1 369 ? 21.267 28.362 42.311 1.00 25.39 368 LYS A C 1
ATOM 5775 O O . LYS A 1 369 ? 22.076 27.451 42.125 1.00 27.35 368 LYS A O 1
ATOM 5794 N N . GLU A 1 370 ? 20.556 28.488 43.435 1.00 20.87 369 GLU A N 1
ATOM 5795 C CA . GLU A 1 370 ? 20.810 27.681 44.617 1.00 23.36 369 GLU A CA 1
ATOM 5796 C C . GLU A 1 370 ? 19.513 27.108 45.201 1.00 20.91 369 GLU A C 1
ATOM 5797 O O . GLU A 1 370 ? 19.369 25.900 45.387 1.00 23.39 369 GLU A O 1
ATOM 5809 N N . SER A 1 371 ? 18.599 27.989 45.565 1.00 17.30 370 SER A N 1
ATOM 5810 C CA . SER A 1 371 ? 17.445 27.552 46.339 1.00 15.58 370 SER A CA 1
ATOM 5811 C C . SER A 1 371 ? 16.318 28.514 46.205 1.00 16.27 370 SER A C 1
ATOM 5812 O O . SER A 1 371 ? 16.502 29.662 45.842 1.00 15.90 370 SER A O 1
ATOM 5820 N N . PHE A 1 372 ? 15.125 28.058 46.560 1.00 14.69 371 PHE A N 1
ATOM 5821 C CA . PHE A 1 372 ? 14.012 28.963 46.730 1.00 15.17 371 PHE A CA 1
ATOM 5822 C C . PHE A 1 372 ? 13.098 28.491 47.829 1.00 15.19 371 PHE A C 1
ATOM 5823 O O . PHE A 1 372 ? 13.170 27.332 48.268 1.00 16.27 371 PHE A O 1
ATOM 5840 N N . TYR A 1 373 ? 12.257 29.396 48.298 1.00 14.73 372 TYR A N 1
ATOM 5841 C CA . TYR A 1 373 ? 11.341 29.139 49.387 1.00 14.26 372 TYR A CA 1
ATOM 5842 C C . TYR A 1 373 ? 10.125 30.012 49.098 1.00 17.74 372 TYR A C 1
ATOM 5843 O O . TYR A 1 373 ? 10.256 31.215 48.879 1.00 17.96 372 TYR A O 1
ATOM 5861 N N . ILE A 1 374 ? 8.947 29.418 49.084 1.00 14.40 373 ILE A N 1
ATOM 5862 C CA . ILE A 1 374 ? 7.721 30.175 48.898 1.00 15.75 373 ILE A CA 1
ATOM 5863 C C . ILE A 1 374 ? 7.078 30.515 50.244 1.00 15.81 373 ILE A C 1
ATOM 5864 O O . ILE A 1 374 ? 6.824 29.654 51.088 1.00 16.75 373 ILE A O 1
ATOM 5880 N N . HIS A 1 375 ? 6.837 31.791 50.493 1.00 15.89 374 HIS A N 1
ATOM 5881 C CA . HIS A 1 375 ? 6.205 32.205 51.740 1.00 18.47 374 HIS A CA 1
ATOM 5882 C C . HIS A 1 375 ? 4.748 31.778 51.758 1.00 19.24 374 HIS A C 1
ATOM 5883 O O . HIS A 1 375 ? 4.069 31.869 50.749 1.00 20.55 374 HIS A O 1
ATOM 5897 N N . ALA A 1 376 ? 4.269 31.343 52.922 1.00 23.41 375 ALA A N 1
ATOM 5898 C CA . ALA A 1 376 ? 2.869 30.919 53.038 1.00 26.80 375 ALA A CA 1
ATOM 5899 C C . ALA A 1 376 ? 1.916 32.079 52.715 1.00 27.66 375 ALA A C 1
ATOM 5900 O O . ALA A 1 376 ? 2.235 33.252 52.957 1.00 26.56 375 ALA A O 1
ATOM 5907 N N . MET A 1 377 ? 0.760 31.727 52.173 1.00 26.12 376 MET A N 1
ATOM 5908 C CA . MET A 1 377 ? -0.306 32.673 51.848 1.00 29.43 376 MET A CA 1
ATOM 5909 C C . MET A 1 377 ? -1.603 32.124 52.445 1.00 38.44 376 MET A C 1
ATOM 5910 O O . MET A 1 377 ? -1.845 30.916 52.399 1.00 42.07 376 MET A O 1
ATOM 5924 N N . ASP A 1 378 ? -2.436 32.999 53.003 1.00 35.20 377 ASP A N 1
ATOM 5925 C CA . ASP A 1 378 ? -3.605 32.555 53.767 1.00 57.32 377 ASP A CA 1
ATOM 5926 C C . ASP A 1 378 ? -4.502 31.521 53.090 1.00 55.40 377 ASP A C 1
ATOM 5927 O O . ASP A 1 378 ? -4.778 30.456 53.652 1.00 69.75 377 ASP A O 1
ATOM 5936 N N . ASN A 1 379 ? -4.965 31.852 51.896 1.00 29.56 378 ASN A N 1
ATOM 5937 C CA . ASN A 1 379 ? -5.971 31.046 51.186 1.00 32.64 378 ASN A CA 1
ATOM 5938 C C . ASN A 1 379 ? -5.463 30.423 49.888 1.00 30.06 378 ASN A C 1
ATOM 5939 O O . ASN A 1 379 ? -6.258 29.956 49.061 1.00 31.08 378 ASN A O 1
ATOM 5950 N N . ILE A 1 380 ? -4.147 30.427 49.693 1.00 28.86 379 ILE A N 1
ATOM 5951 C CA . ILE A 1 380 ? -3.550 29.938 48.438 1.00 24.32 379 ILE A CA 1
ATOM 5952 C C . ILE A 1 380 ? -2.632 28.791 48.766 1.00 24.24 379 ILE A C 1
ATOM 5953 O O . ILE A 1 380 ? -1.836 28.909 49.697 1.00 27.63 379 ILE A O 1
ATOM 5969 N N . ARG A 1 381 ? -2.734 27.688 48.037 1.00 24.20 380 ARG A N 1
ATOM 5970 C CA . ARG A 1 381 ? -1.742 26.614 48.175 1.00 26.01 380 ARG A CA 1
ATOM 5971 C C . ARG A 1 381 ? -0.854 26.546 46.954 1.00 20.05 380 ARG A C 1
ATOM 5972 O O . ARG A 1 381 ? -1.289 26.821 45.832 1.00 21.36 380 ARG A O 1
ATOM 5993 N N . ALA A 1 382 ? 0.391 26.144 47.174 1.00 18.98 381 ALA A N 1
ATOM 5994 C CA . ALA A 1 382 ? 1.376 26.030 46.125 1.00 16.74 381 ALA A CA 1
ATOM 5995 C C . ALA A 1 382 ? 1.737 24.572 45.945 1.00 18.45 381 ALA A C 1
ATOM 5996 O O . ALA A 1 382 ? 1.975 23.860 46.929 1.00 21.14 381 ALA A O 1
ATOM 6003 N N . ASN A 1 383 ? 1.750 24.127 44.699 1.00 17.69 382 ASN A N 1
ATOM 6004 C CA . ASN A 1 383 ? 2.234 22.806 44.356 1.00 18.12 382 ASN A CA 1
ATOM 6005 C C . ASN A 1 383 ? 3.441 23.018 43.455 1.00 17.08 382 ASN A C 1
ATOM 6006 O O . ASN A 1 383 ? 3.305 23.459 42.306 1.00 16.82 382 ASN A O 1
ATOM 6017 N N . VAL A 1 384 ? 4.619 22.668 43.970 1.00 16.25 383 VAL A N 1
ATOM 6018 C CA . VAL A 1 384 ? 5.837 22.626 43.183 1.00 15.91 383 VAL A CA 1
ATOM 6019 C C . VAL A 1 384 ? 5.904 21.276 42.475 1.00 16.22 383 VAL A C 1
ATOM 6020 O O . VAL A 1 384 ? 6.052 20.241 43.091 1.00 17.64 383 VAL A O 1
ATOM 6033 N N . ILE A 1 385 ? 5.773 21.312 41.164 1.00 16.13 384 ILE A N 1
ATOM 6034 C CA . ILE A 1 385 ? 5.617 20.068 40.374 1.00 16.57 384 ILE A CA 1
ATOM 6035 C C . ILE A 1 385 ? 6.992 19.402 40.206 1.00 15.92 384 ILE A C 1
ATOM 6036 O O . ILE A 1 385 ? 7.893 19.964 39.583 1.00 16.90 384 ILE A O 1
ATOM 6052 N N . GLY A 1 386 ? 7.144 18.228 40.807 1.00 16.96 385 GLY A N 1
ATOM 6053 C CA . GLY A 1 386 ? 8.427 17.535 40.858 1.00 18.05 385 GLY A CA 1
ATOM 6054 C C . GLY A 1 386 ? 9.026 17.496 42.254 1.00 19.04 385 GLY A C 1
ATOM 6055 O O . GLY A 1 386 ? 9.996 16.795 42.471 1.00 20.34 385 GLY A O 1
ATOM 6059 N N . PHE A 1 387 ? 8.439 18.238 43.191 1.00 17.32 386 PHE A N 1
ATOM 6060 C CA . PHE A 1 387 ? 8.810 18.213 44.588 1.00 17.40 386 PHE A CA 1
ATOM 6061 C C . PHE A 1 387 ? 7.672 17.627 45.410 1.00 21.53 386 PHE A C 1
ATOM 6062 O O . PHE A 1 387 ? 6.508 17.946 45.184 1.00 24.52 386 PHE A O 1
ATOM 6079 N N . SER A 1 388 ? 8.002 16.773 46.371 1.00 23.82 387 SER A N 1
ATOM 6080 C CA . SER A 1 388 ? 6.978 16.155 47.190 1.00 25.69 387 SER A CA 1
ATOM 6081 C C . SER A 1 388 ? 7.506 15.936 48.579 1.00 31.36 387 SER A C 1
ATOM 6082 O O . SER A 1 388 ? 8.682 15.653 48.739 1.00 35.32 387 SER A O 1
ATOM 6090 N N . VAL A 1 389 ? 6.627 16.116 49.563 1.00 30.47 388 VAL A N 1
ATOM 6091 C CA . VAL A 1 389 ? 6.953 15.906 50.971 1.00 35.03 388 VAL A CA 1
ATOM 6092 C C . VAL A 1 389 ? 6.157 14.714 51.501 1.00 53.45 388 VAL A C 1
ATOM 6093 O O . VAL A 1 389 ? 6.577 14.019 52.442 1.00 46.38 388 VAL A O 1
ATOM 6106 N N . SER A 1 390 ? 4.994 14.499 50.900 1.00 42.60 389 SER A N 1
ATOM 6107 C CA . SER A 1 390 ? 4.112 13.407 51.271 1.00 41.60 389 SER A CA 1
ATOM 6108 C C . SER A 1 390 ? 3.347 12.979 50.035 1.00 42.27 389 SER A C 1
ATOM 6109 O O . SER A 1 390 ? 3.603 13.467 48.935 1.00 42.24 389 SER A O 1
ATOM 6117 N N A ASN A 1 391 ? 2.394 12.073 50.221 0.50 49.48 390 ASN A N 1
ATOM 6118 N N B ASN A 1 391 ? 2.401 12.066 50.217 0.50 49.70 390 ASN A N 1
ATOM 6119 C CA A ASN A 1 391 ? 1.571 11.596 49.116 0.50 61.01 390 ASN A CA 1
ATOM 6120 C CA B ASN A 1 391 ? 1.574 11.606 49.110 0.50 61.08 390 ASN A CA 1
ATOM 6121 C C A ASN A 1 391 ? 0.196 12.254 49.118 0.50 55.27 390 ASN A C 1
ATOM 6122 C C B ASN A 1 391 ? 0.185 12.232 49.162 0.50 55.14 390 ASN A C 1
ATOM 6123 O O A ASN A 1 391 ? -0.766 11.702 48.586 0.50 61.46 390 ASN A O 1
ATOM 6124 O O B ASN A 1 391 ? -0.792 11.641 48.706 0.50 62.11 390 ASN A O 1
ATOM 6145 N N . GLU A 1 392 ? 0.111 13.438 49.717 1.00 60.68 391 GLU A N 1
ATOM 6146 C CA . GLU A 1 392 ? -1.131 14.198 49.738 1.00 48.79 391 GLU A CA 1
ATOM 6147 C C . GLU A 1 392 ? -1.510 14.594 48.317 1.00 51.14 391 GLU A C 1
ATOM 6148 O O . GLU A 1 392 ? -0.646 14.953 47.511 1.00 48.91 391 GLU A O 1
ATOM 6161 N N . ASN A 1 393 ? -2.804 14.522 48.010 1.00 54.67 392 ASN A N 1
ATOM 6162 C CA . ASN A 1 393 ? -3.284 14.741 46.650 1.00 48.83 392 ASN A CA 1
ATOM 6163 C C . ASN A 1 393 ? -3.510 16.216 46.307 1.00 56.08 392 ASN A C 1
ATOM 6164 O O . ASN A 1 393 ? -3.645 16.575 45.135 1.00 57.18 392 ASN A O 1
ATOM 6175 N N . LYS A 1 394 ? -3.561 17.062 47.331 1.00 67.78 393 LYS A N 1
ATOM 6176 C CA . LYS A 1 394 ? -3.607 18.510 47.145 1.00 50.76 393 LYS A CA 1
ATOM 6177 C C . LYS A 1 394 ? -2.554 19.140 48.049 1.00 30.94 393 LYS A C 1
ATOM 6178 O O . LYS A 1 394 ? -2.870 19.771 49.060 1.00 34.79 393 LYS A O 1
ATOM 6197 N N . PRO A 1 395 ? -1.285 18.972 47.684 1.00 35.27 394 PRO A N 1
ATOM 6198 C CA . PRO A 1 395 ? -0.238 19.473 48.578 1.00 42.21 394 PRO A CA 1
ATOM 6199 C C . PRO A 1 395 ? -0.140 20.996 48.633 1.00 29.66 394 PRO A C 1
ATOM 6200 O O . PRO A 1 395 ? -0.553 21.689 47.711 1.00 28.63 394 PRO A O 1
ATOM 6211 N N . ASN A 1 396 ? 0.366 21.494 49.757 1.00 28.31 395 ASN A N 1
ATOM 6212 C CA . ASN A 1 396 ? 0.782 22.882 49.903 1.00 26.30 395 ASN A CA 1
ATOM 6213 C C . ASN A 1 396 ? 2.229 22.830 50.316 1.00 21.24 395 ASN A C 1
ATOM 6214 O O . ASN A 1 396 ? 2.579 22.416 51.444 1.00 23.13 395 ASN A O 1
ATOM 6225 N N . GLU A 1 397 ? 3.055 23.287 49.396 1.00 21.26 396 GLU A N 1
ATOM 6226 C CA . GLU A 1 397 ? 4.504 23.225 49.535 1.00 20.59 396 GLU A CA 1
ATOM 6227 C C . GLU A 1 397 ? 5.122 24.587 49.765 1.00 19.05 396 GLU A C 1
ATOM 6228 O O . GLU A 1 397 ? 6.315 24.739 49.661 1.00 19.91 396 GLU A O 1
ATOM 6240 N N . ALA A 1 398 ? 4.318 25.560 50.164 1.00 19.54 397 ALA A N 1
ATOM 6241 C CA . ALA A 1 398 ? 4.885 26.769 50.755 1.00 21.25 397 ALA A CA 1
ATOM 6242 C C . ALA A 1 398 ? 5.595 26.376 52.031 1.00 18.90 397 ALA A C 1
ATOM 6243 O O . ALA A 1 398 ? 5.207 25.448 52.734 1.00 21.14 397 ALA A O 1
ATOM 6250 N N . GLY A 1 399 ? 6.607 27.147 52.401 1.00 16.96 398 GLY A N 1
ATOM 6251 C CA . GLY A 1 399 ? 7.303 26.920 53.639 1.00 17.88 398 GLY A CA 1
ATOM 6252 C C . GLY A 1 399 ? 8.438 25.910 53.602 1.00 16.05 398 GLY A C 1
ATOM 6253 O O . GLY A 1 399 ? 8.998 25.618 54.680 1.00 18.14 398 GLY A O 1
ATOM 6257 N N . TYR A 1 400 ? 8.767 25.396 52.427 1.00 16.32 399 TYR A N 1
ATOM 6258 C CA . TYR A 1 400 ? 9.876 24.445 52.249 1.00 15.41 399 TYR A CA 1
ATOM 6259 C C . TYR A 1 400 ? 11.004 25.137 51.507 1.00 14.85 399 TYR A C 1
ATOM 6260 O O . TYR A 1 400 ? 10.814 25.827 50.523 1.00 15.13 399 TYR A O 1
ATOM 6278 N N . THR A 1 401 ? 12.221 24.916 51.991 1.00 15.02 400 THR A N 1
ATOM 6279 C CA . THR A 1 401 ? 13.404 25.385 51.289 1.00 14.71 400 THR A CA 1
ATOM 6280 C C . THR A 1 401 ? 13.831 24.311 50.299 1.00 14.61 400 THR A C 1
ATOM 6281 O O . THR A 1 401 ? 14.177 23.193 50.715 1.00 16.87 400 THR A O 1
ATOM 6292 N N . ILE A 1 402 ? 13.771 24.659 49.034 1.00 14.22 401 ILE A N 1
ATOM 6293 C CA . ILE A 1 402 ? 13.876 23.711 47.941 1.00 14.00 401 ILE A CA 1
ATOM 6294 C C . ILE A 1 402 ? 15.109 23.970 47.085 1.00 16.06 401 ILE A C 1
ATOM 6295 O O . ILE A 1 402 ? 15.376 25.118 46.682 1.00 15.74 401 ILE A O 1
ATOM 6311 N N A ARG A 1 403 ? 15.845 22.899 46.812 0.50 16.13 402 ARG A N 1
ATOM 6312 N N B ARG A 1 403 ? 15.847 22.898 46.811 0.50 16.09 402 ARG A N 1
ATOM 6313 C CA A ARG A 1 403 ? 17.038 22.952 45.991 0.50 16.12 402 ARG A CA 1
ATOM 6314 C CA B ARG A 1 403 ? 17.058 22.947 46.009 0.50 15.61 402 ARG A CA 1
ATOM 6315 C C A ARG A 1 403 ? 16.848 22.054 44.766 0.50 15.77 402 ARG A C 1
ATOM 6316 C C B ARG A 1 403 ? 16.900 21.999 44.815 0.50 17.90 402 ARG A C 1
ATOM 6317 O O A ARG A 1 403 ? 15.900 21.289 44.693 0.50 18.87 402 ARG A O 1
ATOM 6318 O O B ARG A 1 403 ? 16.028 21.136 44.821 0.50 14.72 402 ARG A O 1
ATOM 6359 N N . PHE A 1 404 ? 17.755 22.148 43.814 1.00 17.27 403 PHE A N 1
ATOM 6360 C CA . PHE A 1 404 ? 17.662 21.343 42.597 1.00 17.10 403 PHE A CA 1
ATOM 6361 C C . PHE A 1 404 ? 17.622 19.851 42.935 1.00 20.07 403 PHE A C 1
ATOM 6362 O O . PHE A 1 404 ? 16.850 19.071 42.353 1.00 20.16 403 PHE A O 1
ATOM 6380 N N . LYS A 1 405 ? 18.404 19.460 43.924 1.00 20.13 404 LYS A N 1
ATOM 6381 C CA . LYS A 1 405 ? 18.502 18.053 44.282 1.00 21.09 404 LYS A CA 1
ATOM 6382 C C . LYS A 1 405 ? 17.222 17.470 44.870 1.00 23.42 404 LYS A C 1
ATOM 6383 O O . LYS A 1 405 ? 17.090 16.242 44.990 1.00 26.98 404 LYS A O 1
ATOM 6402 N N . ASP A 1 406 ? 16.275 18.331 45.216 1.00 20.33 405 ASP A N 1
ATOM 6403 C CA . ASP A 1 406 ? 14.999 17.879 45.762 1.00 19.72 405 ASP A CA 1
ATOM 6404 C C . ASP A 1 406 ? 13.967 17.518 44.692 1.00 23.61 405 ASP A C 1
ATOM 6405 O O . ASP A 1 406 ? 12.885 17.052 45.026 1.00 23.28 405 ASP A O 1
ATOM 6414 N N . PHE A 1 407 ? 14.267 17.778 43.428 1.00 18.99 406 PHE A N 1
ATOM 6415 C CA . PHE A 1 407 ? 13.290 17.506 42.373 1.00 18.99 406 PHE A CA 1
ATOM 6416 C C . PHE A 1 407 ? 13.405 16.112 41.770 1.00 20.09 406 PHE A C 1
ATOM 6417 O O . PHE A 1 407 ? 14.490 15.610 41.552 1.00 22.58 406 PHE A O 1
ATOM 6434 N N . GLN A 1 408 ? 12.255 15.523 41.488 1.00 21.24 407 GLN A N 1
ATOM 6435 C CA . GLN A 1 408 ? 12.185 14.392 40.596 1.00 20.45 407 GLN A CA 1
ATOM 6436 C C . GLN A 1 408 ? 12.235 14.952 39.174 1.00 21.47 407 GLN A C 1
ATOM 6437 O O . GLN A 1 408 ? 11.305 15.649 38.712 1.00 19.67 407 GLN A O 1
ATOM 6451 N N . LYS A 1 409 ? 13.351 14.690 38.495 1.00 20.15 408 LYS A N 1
ATOM 6452 C CA . LYS A 1 409 ? 13.681 15.389 37.262 1.00 21.00 408 LYS A CA 1
ATOM 6453 C C . LYS A 1 409 ? 12.705 15.116 36.108 1.00 21.83 408 LYS A C 1
ATOM 6454 O O . LYS A 1 409 ? 12.535 15.965 35.229 1.00 19.42 408 LYS A O 1
ATOM 6473 N N . ARG A 1 410 ? 12.036 13.967 36.152 1.00 22.15 409 ARG A N 1
ATOM 6474 C CA . ARG A 1 410 ? 11.100 13.646 35.091 1.00 20.80 409 ARG A CA 1
ATOM 6475 C C . ARG A 1 410 ? 9.880 14.555 35.041 1.00 21.56 409 ARG A C 1
ATOM 6476 O O . ARG A 1 410 ? 9.131 14.511 34.083 1.00 21.31 409 ARG A O 1
ATOM 6497 N N . PHE A 1 411 ? 9.696 15.399 36.040 1.00 19.28 410 PHE A N 1
ATOM 6498 C CA . PHE A 1 411 ? 8.607 16.355 36.048 1.00 17.10 410 PHE A CA 1
ATOM 6499 C C . PHE A 1 411 ? 8.951 17.704 35.461 1.00 16.25 410 PHE A C 1
ATOM 6500 O O . PHE A 1 411 ? 8.098 18.596 35.385 1.00 15.23 410 PHE A O 1
ATOM 6517 N N . SER A 1 412 ? 10.183 17.871 35.002 1.00 15.88 411 SER A N 1
ATOM 6518 C CA . SER A 1 412 ? 10.583 19.112 34.390 1.00 14.56 411 SER A CA 1
ATOM 6519 C C . SER A 1 412 ? 9.785 19.331 33.084 1.00 15.25 411 SER A C 1
ATOM 6520 O O . SER A 1 412 ? 9.408 18.362 32.429 1.00 16.20 411 SER A O 1
ATOM 6528 N N . LEU A 1 413 ? 9.590 20.581 32.721 1.00 13.87 412 LEU A N 1
ATOM 6529 C CA . LEU A 1 413 ? 8.980 20.931 31.449 1.00 13.74 412 LEU A CA 1
ATOM 6530 C C . LEU A 1 413 ? 9.883 20.591 30.282 1.00 15.19 412 LEU A C 1
ATOM 6531 O O . LEU A 1 413 ? 9.398 20.248 29.187 1.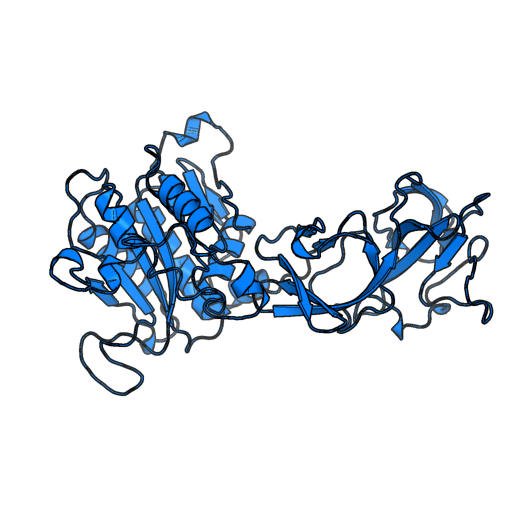00 15.58 412 LEU A O 1
ATOM 6547 N N . ASP A 1 414 ? 11.188 20.725 30.478 1.00 14.43 413 ASP A N 1
ATOM 6548 C CA . ASP A 1 414 ? 12.213 20.633 29.444 1.00 13.54 413 ASP A CA 1
ATOM 6549 C C . ASP A 1 414 ? 12.993 19.331 29.483 1.00 15.95 413 ASP A C 1
ATOM 6550 O O . ASP A 1 414 ? 13.200 18.723 30.556 1.00 17.40 413 ASP A O 1
ATOM 6559 N N . LYS A 1 415 ? 13.498 18.904 28.334 1.00 15.29 414 LYS A N 1
ATOM 6560 C CA . LYS A 1 415 ? 14.350 17.739 28.291 1.00 18.67 414 LYS A CA 1
ATOM 6561 C C . LYS A 1 415 ? 15.640 17.950 29.094 1.00 19.82 414 LYS A C 1
ATOM 6562 O O . LYS A 1 415 ? 16.242 16.977 29.548 1.00 21.61 414 LYS A O 1
ATOM 6581 N N . GLN A 1 416 ? 16.048 19.210 29.268 1.00 18.69 415 GLN A N 1
ATOM 6582 C CA . GLN A 1 416 ? 17.306 19.526 29.963 1.00 18.56 415 GLN A CA 1
ATOM 6583 C C . GLN A 1 416 ? 17.174 19.457 31.491 1.00 21.09 415 GLN A C 1
ATOM 6584 O O . GLN A 1 416 ? 18.187 19.579 32.190 1.00 20.58 415 GLN A O 1
ATOM 6598 N N . GLU A 1 417 ? 15.946 19.268 31.988 1.00 16.89 416 GLU A N 1
ATOM 6599 C CA . GLU A 1 417 ? 15.678 19.021 33.411 1.00 17.30 416 GLU A CA 1
ATOM 6600 C C . GLU A 1 417 ? 15.946 20.233 34.290 1.00 17.78 416 GLU A C 1
ATOM 6601 O O . GLU A 1 417 ? 16.256 20.067 35.476 1.00 18.94 416 GLU A O 1
ATOM 6613 N N . ARG A 1 418 ? 15.835 21.436 33.749 1.00 14.84 417 ARG A N 1
ATOM 6614 C CA . ARG A 1 418 ? 16.110 22.663 34.492 1.00 16.70 417 ARG A CA 1
ATOM 6615 C C . ARG A 1 418 ? 14.900 23.511 34.842 1.00 15.48 417 ARG A C 1
ATOM 6616 O O . ARG A 1 418 ? 15.010 24.399 35.710 1.00 15.76 417 ARG A O 1
ATOM 6637 N N . ILE A 1 419 ? 13.764 23.280 34.192 1.00 15.91 418 ILE A N 1
ATOM 6638 C CA . ILE A 1 419 ? 12.617 24.162 34.328 1.00 13.29 418 ILE A CA 1
ATOM 6639 C C . ILE A 1 419 ? 11.455 23.420 34.951 1.00 13.28 418 ILE A C 1
ATOM 6640 O O . ILE A 1 419 ? 11.060 22.349 34.505 1.00 14.30 418 ILE A O 1
ATOM 6656 N N . TYR A 1 420 ? 10.927 23.954 36.055 1.00 12.56 419 TYR A N 1
ATOM 6657 C CA . TYR A 1 420 ? 9.877 23.321 36.824 1.00 12.97 419 TYR A CA 1
ATOM 6658 C C . TYR A 1 420 ? 8.720 24.283 37.073 1.00 12.61 419 TYR A C 1
ATOM 6659 O O . TYR A 1 420 ? 8.909 25.489 37.198 1.00 14.38 419 TYR A O 1
ATOM 6677 N N . ARG A 1 421 ? 7.526 23.729 37.085 1.00 13.76 420 ARG A N 1
ATOM 6678 C CA . ARG A 1 421 ? 6.286 24.465 37.311 1.00 14.59 420 ARG A CA 1
ATOM 6679 C C . ARG A 1 421 ? 5.962 24.617 38.780 1.00 14.06 420 ARG A C 1
ATOM 6680 O O . ARG A 1 421 ? 6.047 23.664 39.533 1.00 14.87 420 ARG A O 1
ATOM 6701 N N . ILE A 1 422 ? 5.546 25.811 39.193 1.00 13.77 421 ILE A N 1
ATOM 6702 C CA . ILE A 1 422 ? 4.934 26.031 40.510 1.00 13.27 421 ILE A CA 1
ATOM 6703 C C . ILE A 1 422 ? 3.517 26.484 40.220 1.00 14.54 421 ILE A C 1
ATOM 6704 O O . ILE A 1 422 ? 3.335 27.504 39.561 1.00 15.58 421 ILE A O 1
ATOM 6720 N N . GLU A 1 423 ? 2.545 25.733 40.699 1.00 15.32 422 GLU A N 1
ATOM 6721 C CA . GLU A 1 423 ? 1.128 26.013 40.456 1.00 17.89 422 GLU A CA 1
ATOM 6722 C C . GLU A 1 423 ? 0.444 26.410 41.741 1.00 14.75 422 GLU A C 1
ATOM 6723 O O . GLU A 1 423 ? 0.667 25.812 42.790 1.00 18.31 422 GLU A O 1
ATOM 6735 N N . PHE A 1 424 ? -0.388 27.436 41.655 1.00 15.56 423 PHE A N 1
ATOM 6736 C CA . PHE A 1 424 ? -1.085 27.991 42.799 1.00 16.58 423 PHE A CA 1
ATOM 6737 C C . PHE A 1 424 ? -2.584 27.792 42.661 1.00 16.95 423 PHE A C 1
ATOM 6738 O O . PHE A 1 424 ? -3.128 27.953 41.561 1.00 18.38 423 PHE A O 1
ATOM 6755 N N . TYR A 1 425 ? -3.226 27.441 43.755 1.00 18.53 424 TYR A N 1
ATOM 6756 C CA . TYR A 1 425 ? -4.657 27.139 43.766 1.00 21.05 424 TYR A CA 1
ATOM 6757 C C . TYR A 1 425 ? -5.360 27.853 44.918 1.00 22.57 424 TYR A C 1
ATOM 6758 O O . TYR A 1 425 ? -4.813 27.998 46.016 1.00 23.48 424 TYR A O 1
ATOM 6776 N N . LYS A 1 426 ? -6.581 28.281 44.657 1.00 24.18 425 LYS A N 1
ATOM 6777 C CA . LYS A 1 426 ? -7.453 28.899 45.651 1.00 27.24 425 LYS A CA 1
ATOM 6778 C C . LYS A 1 426 ? -8.828 28.264 45.547 1.00 32.70 425 LYS A C 1
ATOM 6779 O O . LYS A 1 426 ? -9.509 28.465 44.560 1.00 30.62 425 LYS A O 1
ATOM 6798 N N . ASN A 1 427 ? -9.248 27.496 46.548 1.00 41.42 426 ASN A N 1
ATOM 6799 C CA . ASN A 1 427 ? -10.591 26.891 46.537 1.00 47.46 426 ASN A CA 1
ATOM 6800 C C . ASN A 1 427 ? -11.030 26.318 45.178 1.00 44.41 426 ASN A C 1
ATOM 6801 O O . ASN A 1 427 ? -11.976 26.814 44.546 1.00 57.64 426 ASN A O 1
ATOM 6812 N N . ASN A 1 428 ? -10.346 25.270 44.754 1.00 42.31 427 ASN A N 1
ATOM 6813 C CA . ASN A 1 428 ? -10.661 24.575 43.500 1.00 38.88 427 ASN A CA 1
ATOM 6814 C C . ASN A 1 428 ? -10.539 25.405 42.208 1.00 35.66 427 ASN A C 1
ATOM 6815 O O . ASN A 1 428 ? -10.917 24.938 41.140 1.00 39.07 427 ASN A O 1
ATOM 6826 N N . ALA A 1 429 ? -10.007 26.621 42.305 1.00 28.70 428 ALA A N 1
ATOM 6827 C CA . ALA A 1 429 ? -9.666 27.413 41.109 1.00 25.12 428 ALA A CA 1
ATOM 6828 C C . ALA A 1 429 ? -8.156 27.500 41.008 1.00 23.74 428 ALA A C 1
ATOM 6829 O O . ALA A 1 429 ? -7.446 27.381 41.994 1.00 23.88 428 ALA A O 1
ATOM 6836 N N . PHE A 1 430 ? -7.679 27.760 39.807 1.00 22.68 429 PHE A N 1
ATOM 6837 C CA . PHE A 1 430 ? -6.270 27.916 39.520 1.00 19.12 429 PHE A CA 1
ATOM 6838 C C . PHE A 1 430 ? -5.909 29.384 39.597 1.00 21.55 429 PHE A C 1
ATOM 6839 O O . PHE A 1 430 ? -6.528 30.207 38.928 1.00 22.61 429 PHE A O 1
ATOM 6856 N N . SER A 1 431 ? -4.929 29.705 40.431 1.00 19.90 430 SER A N 1
ATOM 6857 C CA . SER A 1 431 ? -4.543 31.096 40.700 1.00 19.74 430 SER A CA 1
ATOM 6858 C C . SER A 1 431 ? -3.319 31.539 39.910 1.00 19.53 430 SER A C 1
ATOM 6859 O O . SER A 1 431 ? -2.973 32.726 39.925 1.00 22.52 430 SER A O 1
ATOM 6867 N N . GLY A 1 432 ? -2.665 30.600 39.221 1.00 16.36 431 GLY A N 1
ATOM 6868 C CA . GLY A 1 432 ? -1.556 30.942 38.359 1.00 17.90 431 GLY A CA 1
ATOM 6869 C C . GLY A 1 432 ? -0.353 30.024 38.472 1.00 15.32 431 GLY A C 1
ATOM 6870 O O . GLY A 1 432 ? -0.296 29.143 39.327 1.00 16.57 431 GLY A O 1
ATOM 6874 N N . MET A 1 433 ? 0.632 30.265 37.627 1.00 15.11 432 MET A N 1
ATOM 6875 C CA . MET A 1 433 ? 1.849 29.492 37.559 1.00 13.66 432 MET A CA 1
ATOM 6876 C C . MET A 1 433 ? 3.036 30.413 37.463 1.00 14.23 432 MET A C 1
ATOM 6877 O O . MET A 1 433 ? 3.005 31.476 36.828 1.00 14.44 432 MET A O 1
ATOM 6891 N N . ILE A 1 434 ? 4.117 29.980 38.110 1.00 13.15 433 ILE A N 1
ATOM 6892 C CA . ILE A 1 434 ? 5.453 30.555 37.983 1.00 12.14 433 ILE A CA 1
ATOM 6893 C C . ILE A 1 434 ? 6.377 29.414 37.582 1.00 13.09 433 ILE A C 1
ATOM 6894 O O . ILE A 1 434 ? 6.221 28.316 38.105 1.00 14.51 433 ILE A O 1
ATOM 6910 N N . LEU A 1 435 ? 7.316 29.664 36.689 1.00 11.77 434 LEU A N 1
ATOM 6911 C CA . LEU A 1 435 ? 8.360 28.667 36.392 1.00 12.24 434 LEU A CA 1
ATOM 6912 C C . LEU A 1 435 ? 9.642 29.017 37.128 1.00 12.61 434 LEU A C 1
ATOM 6913 O O . LEU A 1 435 ? 10.000 30.194 37.213 1.00 14.73 434 LEU A O 1
ATOM 6929 N N . VAL A 1 436 ? 10.310 28.011 37.678 1.00 13.55 435 VAL A N 1
ATOM 6930 C CA . VAL A 1 436 ? 11.659 28.169 38.171 1.00 13.43 435 VAL A CA 1
ATOM 6931 C C . VAL A 1 436 ? 12.587 27.519 37.190 1.00 14.29 435 VAL A C 1
ATOM 6932 O O . VAL A 1 436 ? 12.325 26.404 36.701 1.00 14.81 435 VAL A O 1
ATOM 6945 N N . LYS A 1 437 ? 13.622 28.249 36.820 1.00 15.44 436 LYS A N 1
ATOM 6946 C CA . LYS A 1 437 ? 14.653 27.741 35.960 1.00 15.12 436 LYS A CA 1
ATOM 6947 C C . LYS A 1 437 ? 15.968 27.722 36.707 1.00 16.18 436 LYS A C 1
ATOM 6948 O O . LYS A 1 437 ? 16.493 28.766 37.118 1.00 16.98 436 LYS A O 1
ATOM 6967 N N . PHE A 1 438 ? 16.505 26.530 36.853 1.00 15.45 437 PHE A N 1
ATOM 6968 C CA . PHE A 1 438 ? 17.768 26.352 37.553 1.00 15.92 437 PHE A CA 1
ATOM 6969 C C . PHE A 1 438 ? 18.882 26.646 36.573 1.00 20.04 437 PHE A C 1
ATOM 6970 O O . PHE A 1 438 ? 18.976 26.016 35.508 1.00 23.33 437 PHE A O 1
ATOM 6987 N N . VAL A 1 439 ? 19.694 27.636 36.932 1.00 21.43 438 VAL A N 1
ATOM 6988 C CA . VAL A 1 439 ? 20.781 28.117 36.060 1.00 27.09 438 VAL A CA 1
ATOM 6989 C C . VAL A 1 439 ? 22.118 27.849 36.734 1.00 33.34 438 VAL A C 1
ATOM 6990 O O . VAL A 1 439 ? 22.171 27.593 37.937 1.00 35.98 438 VAL A O 1
#

Sequence (420 aa):
SMEMIEKKAPTDLEDRDKAPHLLLLLAGIQGDEPGGFNATNLFLMHYSVLKGLVEVVPVLNKPSMLRNHRGLYGDDMNRKFAALDKKDPEYPTIQEIKSLIAKPNIDAVLHLHDGGGYYRPVYVDAMLNPKKRWGNCFIIDQDDEVKGAKFPNLLAFANNTIESINAHLLHPIEEYHLKNTRTAQGDTEMQKALTFYAINQKKSSAFANEASKELPLASRVFYHLQAIEGLLNQLNIPFKRDFELNPSSVHALINDKSLWAKISSLPKIPLFNLRPRRLNHFPLPHNTKIPQIPIESNAYIVGLVKNKQEVFLKYGNKLMTRLSPFYIEFDPSLEEVKMQIDNKDQMVKIGSVVVEVKESFYIHAMDNIRANVIGFSVSNNENKPNEAGYTIRRFKDFQKRFSLDKQERIYRIEFYKNNAFSGMILVKFV

Nearest PDB structures (foldseek):
  4wck-assembly1_A  TM=1.002E+00  e=1.308E-97  Helicobacter pylori G27
  4wcl-assembly1_A  TM=1.002E+00  e=1.470E-94  Helicobacter pylori G27
  4wcm-assembly1_A  TM=1.002E+00  e=5.075E-93  Helicobacter pylori G27
  4wcn-assembly1_A  TM=1.001E+00  e=3.355E-92  Helicobacter pylori G27
  4q6o-assembly1_A  TM=1.000E+00  e=5.072E-92  Helicobacter pylori 26695

Organism: Helicobacter pylori (strain G27) (NCBI:txid563041)

InterPro domains:
  IPR031489 D,L-carboxypeptidase, peptidase domain [PF17033] (1-267)
  IPR033397 Metallo-carboxypeptidase, C-terminal domain [PF17129] (341-438)
  IPR033398 Carboxypeptidase M99, beta-barrel domain [PF17130] (268-340)

Radius of gyration: 24.97 Å; Cα contacts (8 Å, |Δi|>4): 1017; chains: 1; bounding box: 46×48×76 Å

Secondary structure (DSSP, 8-state):
----EEE--SSGGGGGGS-EEEEE--SSTT-HHHHHHHHHHHHHEEE-SSEEEEES-S-HHHHHTT-S-BTB-GGG-SSS--TTSTTHHHHHHHHHHHT-TT--EEEEEEEESSEE-SS--SSSEETT--TTEEEESSS--TTSSS--HHHHHHHHHHHHHTT-SSGGG--EEEE--GGGT-TTGGGSHHHHHHHTT-EEEEEEEETTS-HHHHHHHHHHHHHHHHHHHT--EEESS--SHHHHHHHHT-TT-EEEETTSPPEESSSB-SEEEEEEEETT--GGGS-EEESSSSEEEEEETTEEEEEETTEEEEEEEEEEE-B-TT--EEEEEETTEEEEEETT-EEEESSEEEEPPBTTBEEEETT--SS--SS---TT-EEEGGGS-GGG-SBTTS-EEEEEEEETTEEEEEEEEEE-

Solvent-accessible surface area: 18873 Å² total